Protein AF-0000000078818701 (afdb_homodimer)

InterPro domains:
  IPR006626 Parallel beta-helix repeat [SM00710] (97-125)
  IPR006626 Parallel beta-helix repeat [SM00710] (126-147)
  IPR006626 Parallel beta-helix repeat [SM00710] (148-169)
  IPR006626 Parallel beta-helix repeat [SM00710] (170-191)
  IPR006626 Parallel beta-helix repeat [SM00710] (192-213)
  IPR006626 Parallel beta-helix repeat [SM00710] (214-235)
  IPR006626 Parallel beta-helix repeat [SM00710] (236-257)
  IPR006633 Carbohydrate-binding/sugar hydrolysis domain [SM00722] (51-190)
  IPR006633 Carbohydrate-binding/sugar hydrolysis domain [SM00722] (192-320)
  IPR007742 Periplasmic copper-binding protein NosD-like, beta helix domain [PF05048] (99-296)
  IPR011050 Pectin lyase fold/virulence factor [SSF51126] (16-298)
  IPR012334 Pectin lyase fold [G3DSA:2.160.20.10] (28-345)
  IPR022441 Parallel beta-helix repeat-2 [TIGR03804] (120-159)
  IPR022441 Parallel beta-helix repeat-2 [TIGR03804] (142-184)
  IPR022441 Parallel beta-helix repeat-2 [TIGR03804] (186-229)
  IPR022441 Parallel beta-helix repeat-2 [TIGR03804] (230-269)
  IPR051550 SCF Complex Subunits and Alginate Epimerases [PTHR22990] (27-284)

Solvent-accessible surface area (backbone atoms only — not comparable to full-atom values): 32573 Å² total; per-residue (Å²): 136,84,79,78,80,76,78,76,74,77,76,73,77,74,74,72,72,76,70,66,46,81,44,38,24,15,60,83,61,85,32,84,26,51,39,69,50,60,43,56,74,70,50,56,74,60,16,33,37,39,34,41,65,33,70,40,82,42,60,32,69,38,74,50,30,30,34,42,34,46,50,74,65,85,93,51,77,59,61,64,31,35,37,32,22,74,50,71,37,30,46,20,32,37,34,62,28,40,50,24,34,44,34,43,38,38,32,29,40,18,46,72,79,60,92,52,65,11,26,26,37,33,37,47,61,26,37,49,30,37,40,28,49,27,38,23,47,52,14,41,27,17,37,38,32,36,49,21,34,48,29,39,41,33,42,29,36,19,32,54,24,44,33,16,38,34,34,32,51,22,34,46,30,39,40,35,44,27,38,20,36,44,15,41,26,12,33,37,33,34,50,19,34,48,30,39,39,31,47,27,35,19,35,36,10,44,27,11,36,33,32,33,49,21,32,44,29,38,40,33,46,26,42,26,27,28,9,49,25,15,34,36,32,35,54,21,34,45,28,38,40,36,44,27,40,27,35,41,8,46,28,23,30,37,31,39,65,16,34,57,28,40,38,27,52,26,39,33,45,33,76,36,47,50,44,50,68,38,55,58,36,31,37,62,99,83,41,10,28,33,46,73,83,64,80,61,53,47,90,83,67,78,46,38,24,74,45,60,43,76,52,22,80,88,68,62,38,47,18,69,28,21,37,47,76,75,68,75,74,66,70,73,72,76,69,77,69,76,71,74,80,65,81,72,76,73,85,120,135,84,79,78,80,77,77,78,76,76,74,74,76,76,73,73,71,78,70,66,46,81,44,37,24,15,59,84,60,85,32,82,26,53,40,68,50,61,43,54,73,70,52,55,74,60,16,34,38,39,32,42,68,34,70,40,82,40,58,33,70,36,74,51,30,30,35,41,34,45,52,76,75,80,92,59,82,57,59,65,32,36,39,32,22,75,49,71,37,31,46,20,32,36,32,61,27,41,50,25,34,42,35,44,39,37,31,31,41,19,47,72,79,60,95,53,65,11,25,28,36,34,37,46,61,26,37,49,29,38,42,29,48,28,37,25,48,52,15,40,27,18,35,38,33,37,50,21,33,49,29,40,40,33,43,28,37,19,30,55,24,43,32,16,37,35,33,32,52,22,33,47,30,37,40,35,44,28,37,20,37,44,15,42,27,14,32,37,34,34,52,20,33,47,30,39,39,32,46,26,35,18,35,36,11,44,28,11,35,32,32,32,50,22,31,44,30,36,41,34,45,26,43,25,28,27,9,50,26,15,35,36,32,35,53,22,33,44,28,37,40,35,45,27,40,28,35,42,8,45,28,22,30,38,31,39,63,16,33,58,28,40,35,27,52,26,40,35,44,34,76,35,47,49,43,54,68,37,54,59,37,31,36,60,98,82,41,10,27,34,46,74,82,64,81,61,53,47,89,82,66,79,46,38,25,74,43,59,42,78,52,22,79,89,68,62,37,47,17,68,26,22,38,47,74,76,68,76,73,66,70,76,72,77,72,76,70,78,70,76,77,65,77,71,77,72,81,119

pLDDT: mean 88.24, std 20.09, range [22.34, 98.94]

Radius of gyration: 31.82 Å; Cα contacts (8 Å, |Δi|>4): 2216; chains: 2; bounding box: 89×105×128 Å

Sequence (696 aa):
MNAFLIFLFILGSVTISTAAAVISVDSNGGGNYISIQEAVNNAQEGDTILVNPGIYKENVKVEKKVSILANSSSEAPGKRIYVLGTVLDEEVFYVNSSNVTIDGFFISGVSSGGDKYEVGIYLEGVENCSLSNNALIMNDVGISLTGAKENYLVNNLVSLGYQGIALENSEDNTLLGNLMLTNDMGILLYNSANNTLMNNTADSNTKGVSLEASDMNALTSNTISKNEYGIFTLKSKSNVLFNNSLYLNGVGAYFNDSSDNTVYMNDFVNYINAEDEGTNFWNTSSTGNYWDKYSGDDANGDRIGDTPYVINETTGSKDYMPLMNETSSYEVSENESEVDGNETFVTNMNAFLIFLFILGSVTISTAAAVISVDSNGGGNYISIQEAVNNAQEGDTILVNPGIYKENVKVEKKVSILANSSSEAPGKRIYVLGTVLDEEVFYVNSSNVTIDGFFISGVSSGGDKYEVGIYLEGVENCSLSNNALIMNDVGISLTGAKENYLVNNLVSLGYQGIALENSEDNTLLGNLMLTNDMGILLYNSANNTLMNNTADSNTKGVSLEASDMNALTSNTISKNEYGIFTLKSKSNVLFNNSLYLNGVGAYFNDSSDNTVYMNDFVNYINAEDEGTNFWNTSSTGNYWDKYSGDDANGDRIGDTPYVINETTGSKDYMPLMNETSSYEVSENESEVDGNETFVTN

Organism: Methanosarcina acetivorans (strain ATCC 35395 / DSM 2834 / JCM 12185 / C2A) (NCBI:txid188937)

Secondary structure (DSSP, 8-state):
--------------------PEEEE-TTS-SSBSSHHHHHHHPPTT-EEEEPSEEE---EEE-SS-EEEE---TT-TT--EEEEEEEET-EEEEE-SSS-EEES-EEEEE--SSSSPPEEEEEES-BS-EEES-EEES-SEEEEEES-BS-EEES-EEESSSEEEEEES-BS-EEES-EEES-SEEEEEES-BS-EEES-EEES-SEEEEEES-BS-EEES-EEES-SEEEEEES-BS-EEES-EEES-SEEEEEES-EEEEEES-EEESSEEEEESSEEE---SS---EETT-----TT-SSB-SSPEEEETTTTEEESSPBPP-----------------------/---------------------EEEE-TTS-SSBSSHHHHHHHPPTT-EEEEPSEEE--PEEE-SS-EEEE---SS-TT--EEEEEEEET-EEEEE-SSS-EEES-EEEEE--SSSSPPEEEEEES-BS-EEES-EEES-SEEEEEES-BS-EEES-EEESSSEEEEEES-BS-EEES-EEES-SEEEEEES-BS-EEES-EEES-SEEEEEES-BS-EEES-EEES-SEEEEEES-BS-EEES-EEES-SEEEEEES-EEEEEES-EEESSEEEEESSEEE---SS---EETT-----TT-SSB-SSPEEEETTTTEEESSPBPP-----------------------

Structure (mmCIF, N/CA/C/O backbone):
data_AF-0000000078818701-model_v1
#
loop_
_entity.id
_entity.type
_entity.pdbx_description
1 polymer 'Cell surface glycoprotein (S-layer protein)'
#
loop_
_atom_site.group_PDB
_atom_site.id
_atom_site.type_symbol
_atom_site.label_atom_id
_atom_site.label_alt_id
_atom_site.label_comp_id
_atom_site.label_asym_id
_atom_site.label_entity_id
_atom_site.label_seq_id
_atom_site.pdbx_PDB_ins_code
_atom_site.Cartn_x
_atom_site.Cartn_y
_atom_site.Cartn_z
_atom_site.occupancy
_atom_site.B_iso_or_equiv
_atom_site.auth_seq_id
_atom_site.auth_comp_id
_atom_site.auth_asym_id
_atom_site.auth_atom_id
_atom_site.pdbx_PDB_model_num
ATOM 1 N N . MET A 1 1 ? -40.75 39.188 71.312 1 36.44 1 MET A N 1
ATOM 2 C CA . MET A 1 1 ? -39.562 39.062 70.438 1 36.44 1 MET A CA 1
ATOM 3 C C . MET A 1 1 ? -39.531 37.719 69.75 1 36.44 1 MET A C 1
ATOM 5 O O . MET A 1 1 ? -39.156 36.719 70.312 1 36.44 1 MET A O 1
ATOM 9 N N . ASN A 1 2 ? -40.594 37.375 68.938 1 43.78 2 ASN A N 1
ATOM 10 C CA . ASN A 1 2 ? -40.812 36.156 68.188 1 43.78 2 ASN A CA 1
ATOM 11 C C . ASN A 1 2 ? -39.75 35.969 67.062 1 43.78 2 ASN A C 1
ATOM 13 O O . ASN A 1 2 ? -39.625 36.781 66.188 1 43.78 2 ASN A O 1
ATOM 17 N N . ALA A 1 3 ? -38.625 35.344 67.438 1 49.62 3 ALA A N 1
ATOM 18 C CA . ALA A 1 3 ? -37.531 34.938 66.562 1 49.62 3 ALA A CA 1
ATOM 19 C C . ALA A 1 3 ? -38.062 34.031 65.438 1 49.62 3 ALA A C 1
ATOM 21 O O . ALA A 1 3 ? -38.625 33 65.688 1 49.62 3 ALA A O 1
ATOM 22 N N . PHE A 1 4 ? -38.469 34.656 64.25 1 51.62 4 PHE A N 1
ATOM 23 C CA . PHE A 1 4 ? -38.75 33.938 63.031 1 51.62 4 PHE A CA 1
ATOM 24 C C . PHE A 1 4 ? -37.562 33.125 62.594 1 51.62 4 PHE A C 1
ATOM 26 O O . PHE A 1 4 ? -36.5 33.656 62.312 1 51.62 4 PHE A O 1
ATOM 33 N N . LEU A 1 5 ? -37.438 31.812 62.969 1 50.81 5 LEU A N 1
ATOM 34 C CA . LEU A 1 5 ? -36.469 30.859 62.469 1 50.81 5 LEU A CA 1
ATOM 35 C C . LEU A 1 5 ? -36.625 30.688 60.938 1 50.81 5 LEU A C 1
ATOM 37 O O . LEU A 1 5 ? -37.688 30.25 60.469 1 50.81 5 LEU A O 1
ATOM 41 N N . ILE A 1 6 ? -35.969 31.547 60.156 1 51.16 6 ILE A N 1
ATOM 42 C CA . ILE A 1 6 ? -35.906 31.328 58.719 1 51.16 6 ILE A CA 1
ATOM 43 C C . ILE A 1 6 ? -35.25 29.984 58.406 1 51.16 6 ILE A C 1
ATOM 45 O O . ILE A 1 6 ? -34.094 29.766 58.781 1 51.16 6 ILE A O 1
ATOM 49 N N . PHE A 1 7 ? -36 28.938 58.219 1 52.84 7 PHE A N 1
ATOM 50 C CA . PHE A 1 7 ? -35.5 27.672 57.688 1 52.84 7 PHE A CA 1
ATOM 51 C C . PHE A 1 7 ? -34.938 27.859 56.281 1 52.84 7 PHE A C 1
ATOM 53 O O . PHE A 1 7 ? -35.656 28.188 55.344 1 52.84 7 PHE A O 1
ATOM 60 N N . LEU A 1 8 ? -33.688 28.203 56.219 1 52.22 8 LEU A N 1
ATOM 61 C CA . LEU A 1 8 ? -33 28.141 54.938 1 52.22 8 LEU A CA 1
ATOM 62 C C . LEU A 1 8 ? -33.031 26.734 54.375 1 52.22 8 LEU A C 1
ATOM 64 O O . LEU A 1 8 ? -32.438 25.812 54.938 1 52.22 8 LEU A O 1
ATOM 68 N N . PHE A 1 9 ? -34.062 26.344 53.562 1 52.66 9 PHE A N 1
ATOM 69 C CA . PHE A 1 9 ? -34.031 25.125 52.75 1 52.66 9 PHE A CA 1
ATOM 70 C C . PHE A 1 9 ? -32.844 25.109 51.812 1 52.66 9 PHE A C 1
ATOM 72 O O . PHE A 1 9 ? -32.75 25.906 50.875 1 52.66 9 PHE A O 1
ATOM 79 N N . ILE A 1 10 ? -31.734 24.641 52.312 1 53.34 10 ILE A N 1
ATOM 80 C CA . ILE A 1 10 ? -30.656 24.312 51.375 1 53.34 10 ILE A CA 1
ATOM 81 C C . ILE A 1 10 ? -31.141 23.328 50.344 1 53.34 10 ILE A C 1
ATOM 83 O O . ILE A 1 10 ? -31.438 22.172 50.656 1 53.34 10 ILE A O 1
ATOM 87 N N . LEU A 1 11 ? -31.797 23.781 49.281 1 53.75 11 LEU A N 1
ATOM 88 C CA . LEU A 1 11 ? -31.984 22.922 48.125 1 53.75 11 LEU A CA 1
ATOM 89 C C . LEU A 1 11 ? -30.641 22.359 47.656 1 53.75 11 LEU A C 1
ATOM 91 O O . LEU A 1 11 ? -29.828 23.078 47.094 1 53.75 11 LEU A O 1
ATOM 95 N N . GLY A 1 12 ? -30.141 21.312 48.281 1 53 12 GLY A N 1
ATOM 96 C CA . GLY A 1 12 ? -29.031 20.578 47.688 1 53 12 GLY A CA 1
ATOM 97 C C . GLY A 1 12 ? -29.25 20.25 46.219 1 53 12 GLY A C 1
ATOM 98 O O . GLY A 1 12 ? -30.203 19.547 45.875 1 53 12 GLY A O 1
ATOM 99 N N . SER A 1 13 ? -28.828 21.109 45.312 1 55.59 13 SER A N 1
ATOM 100 C CA . SER A 1 13 ? -28.75 20.719 43.906 1 55.59 13 SER A CA 1
ATOM 101 C C . SER A 1 13 ? -28.109 19.344 43.75 1 55.59 13 SER A C 1
ATOM 103 O O . SER A 1 13 ? -26.938 19.156 44.062 1 55.59 13 SER A O 1
ATOM 105 N N . VAL A 1 14 ? -28.875 18.266 43.844 1 55.06 14 VAL A N 1
ATOM 106 C CA . VAL A 1 14 ? -28.359 16.969 43.438 1 55.06 14 VAL A CA 1
ATOM 107 C C . VAL A 1 14 ? -27.781 17.078 42.031 1 55.06 14 VAL A C 1
ATOM 109 O O . VAL A 1 14 ? -28.531 17.25 41.062 1 55.06 14 VAL A O 1
ATOM 112 N N . THR A 1 15 ? -26.609 17.469 41.906 1 56.34 15 THR A N 1
ATOM 113 C CA . THR A 1 15 ? -25.922 17.203 40.625 1 56.34 15 THR A CA 1
ATOM 114 C C . THR A 1 15 ? -26.094 15.742 40.219 1 56.34 15 THR A C 1
ATOM 116 O O . THR A 1 15 ? -25.594 14.844 40.906 1 56.34 15 THR A O 1
ATOM 119 N N . ILE A 1 16 ? -27.188 15.336 39.719 1 53.47 16 ILE A N 1
ATOM 120 C CA . ILE A 1 16 ? -27.234 14.016 39.094 1 53.47 16 ILE A CA 1
ATOM 121 C C . ILE A 1 16 ? -26 13.812 38.219 1 53.47 16 ILE A C 1
ATOM 123 O O . ILE A 1 16 ? -25.812 14.516 37.219 1 53.47 16 ILE A O 1
ATOM 127 N N . SER A 1 17 ? -24.953 13.477 38.75 1 54.09 17 SER A N 1
ATOM 128 C CA . SER A 1 17 ? -23.875 12.953 37.906 1 54.09 17 SER A CA 1
ATOM 129 C C . SER A 1 17 ? -24.391 11.914 36.906 1 54.09 17 SER A C 1
ATOM 131 O O . SER A 1 17 ? -24.75 10.805 37.312 1 54.09 17 SER A O 1
ATOM 133 N N . THR A 1 18 ? -25.172 12.375 35.938 1 60.12 18 THR A N 1
ATOM 134 C CA . THR A 1 18 ? -25.625 11.406 34.938 1 60.12 18 THR A CA 1
ATOM 135 C C . THR A 1 18 ? -24.453 10.523 34.5 1 60.12 18 THR A C 1
ATOM 137 O O . THR A 1 18 ? -23.391 11.023 34.125 1 60.12 18 THR A O 1
ATOM 140 N N . ALA A 1 19 ? -24.25 9.352 35.125 1 73.19 19 ALA A N 1
ATOM 141 C CA . ALA A 1 19 ? -23.234 8.328 34.875 1 73.19 19 ALA A CA 1
ATOM 142 C C . ALA A 1 19 ? -23.094 8.078 33.375 1 73.19 19 ALA A C 1
ATOM 144 O O . ALA A 1 19 ? -24.094 8.031 32.625 1 73.19 19 ALA A O 1
ATOM 145 N N . ALA A 1 20 ? -21.922 8.188 32.812 1 85.94 20 ALA A N 1
ATOM 146 C CA . ALA A 1 20 ? -21.594 7.848 31.438 1 85.94 20 ALA A CA 1
ATOM 147 C C . ALA A 1 20 ? -22.203 6.508 31.047 1 85.94 20 ALA A C 1
ATOM 149 O O . ALA A 1 20 ? -22.078 5.523 31.781 1 85.94 20 ALA A O 1
ATOM 150 N N . ALA A 1 21 ? -23.094 6.57 30 1 93.62 21 ALA A N 1
ATOM 151 C CA . ALA A 1 21 ? -23.781 5.359 29.562 1 93.62 21 ALA A CA 1
ATOM 152 C C . ALA A 1 21 ? -23.078 4.734 28.359 1 93.62 21 ALA A C 1
ATOM 154 O O . ALA A 1 21 ? -22.25 5.383 27.703 1 93.62 21 ALA A O 1
ATOM 155 N N . VAL A 1 22 ? -23.297 3.412 28.266 1 96.81 22 VAL A N 1
ATOM 156 C CA . VAL A 1 22 ? -22.859 2.705 27.062 1 96.81 22 VAL A CA 1
ATOM 157 C C . VAL A 1 22 ? -24.047 2.527 26.125 1 96.81 22 VAL A C 1
ATOM 159 O O . VAL A 1 22 ? -25.078 1.944 26.5 1 96.81 22 VAL A O 1
ATOM 162 N N . ILE A 1 23 ? -23.969 3.094 24.953 1 97.62 23 ILE A N 1
ATOM 163 C CA . ILE A 1 23 ? -24.969 3.012 23.906 1 97.62 23 ILE A CA 1
ATOM 164 C C . ILE A 1 23 ? -24.516 2.043 22.812 1 97.62 23 ILE A C 1
ATOM 166 O O . ILE A 1 23 ? -23.453 2.24 22.203 1 97.62 23 ILE A O 1
ATOM 170 N N . SER A 1 24 ? -25.266 1.015 22.531 1 96.75 24 SER A N 1
ATOM 171 C CA . SER A 1 24 ? -24.875 0.002 21.562 1 96.75 24 SER A CA 1
ATOM 172 C C . SER A 1 24 ? -25.438 0.315 20.172 1 96.75 24 SER A C 1
ATOM 174 O O . SER A 1 24 ? -26.594 0.757 20.047 1 96.75 24 SER A O 1
ATOM 176 N N . VAL A 1 25 ? -24.578 0.124 19.203 1 97.25 25 VAL A N 1
ATOM 177 C CA . VAL A 1 25 ? -24.984 0.28 17.812 1 97.25 25 VAL A CA 1
ATOM 178 C C . VAL A 1 25 ? -24.828 -1.049 17.078 1 97.25 25 VAL A C 1
ATOM 180 O O . VAL A 1 25 ? -23.797 -1.712 17.188 1 97.25 25 VAL A O 1
ATOM 183 N N . ASP A 1 26 ? -25.875 -1.415 16.359 1 94.19 26 ASP A N 1
ATOM 184 C CA . ASP A 1 26 ? -25.859 -2.635 15.555 1 94.19 26 ASP A CA 1
ATOM 185 C C . ASP A 1 26 ? -26.625 -2.441 14.25 1 94.19 26 ASP A C 1
ATOM 187 O O . ASP A 1 26 ? -27.844 -2.217 14.266 1 94.19 26 ASP A O 1
ATOM 191 N N . SER A 1 27 ? -25.922 -2.588 13.203 1 89.62 27 SER A N 1
ATOM 192 C CA . SER A 1 27 ? -26.531 -2.307 11.906 1 89.62 27 SER A CA 1
ATOM 193 C C . SER A 1 27 ? -27.656 -3.283 11.602 1 89.62 27 SER A C 1
ATOM 195 O O . SER A 1 27 ? -28.516 -3.008 10.75 1 89.62 27 SER A O 1
ATOM 197 N N . ASN A 1 28 ? -27.734 -4.305 12.336 1 86 28 ASN A N 1
ATOM 198 C CA . ASN A 1 28 ? -28.766 -5.316 12.109 1 86 28 ASN A CA 1
ATOM 199 C C . ASN A 1 28 ? -29.891 -5.207 13.141 1 86 28 ASN A C 1
ATOM 201 O O . ASN A 1 28 ? -30.781 -6.055 13.18 1 86 28 ASN A O 1
ATOM 205 N N . GLY A 1 29 ? -30.016 -4.246 13.969 1 88.94 29 GLY A N 1
ATOM 206 C CA . GLY A 1 29 ? -31.109 -3.947 14.867 1 88.94 29 GLY A CA 1
ATOM 207 C C . GLY A 1 29 ? -30.906 -4.492 16.266 1 88.94 29 GLY A C 1
ATOM 208 O O . GLY A 1 29 ? -31.734 -4.281 17.156 1 88.94 29 GLY A O 1
ATOM 209 N N . GLY A 1 30 ? -29.781 -5.145 16.594 1 90.56 30 GLY A N 1
ATOM 210 C CA . GLY A 1 30 ? -29.547 -5.77 17.875 1 90.56 30 GLY A CA 1
ATOM 211 C C . GLY A 1 30 ? -29.047 -4.801 18.922 1 90.56 30 GLY A C 1
ATOM 212 O O . GLY A 1 30 ? -28.891 -5.168 20.094 1 90.56 30 GLY A O 1
ATOM 213 N N . GLY A 1 31 ? -28.906 -3.572 18.609 1 94.69 31 GLY A N 1
ATOM 214 C CA . GLY A 1 31 ? -28.438 -2.553 19.531 1 94.69 31 GLY A CA 1
ATOM 215 C C . GLY A 1 31 ? -29.469 -1.476 19.812 1 94.69 31 GLY A C 1
ATOM 216 O O . GLY A 1 31 ? -30.625 -1.618 19.438 1 94.69 31 GLY A O 1
ATOM 217 N N . ASN A 1 32 ? -29.078 -0.481 20.625 1 97.25 32 ASN A N 1
ATOM 218 C CA . ASN A 1 32 ? -29.938 0.668 20.875 1 97.25 32 ASN A CA 1
ATOM 219 C C . ASN A 1 32 ? -30.281 1.41 19.594 1 97.25 32 ASN A C 1
ATOM 221 O O . ASN A 1 32 ? -31.406 1.908 19.438 1 97.25 32 ASN A O 1
ATOM 225 N N . TYR A 1 33 ? -29.281 1.481 18.688 1 97.88 33 TYR A N 1
ATOM 226 C CA . TYR A 1 33 ? -29.453 2.139 17.406 1 97.88 33 TYR A CA 1
ATOM 227 C C . TYR A 1 33 ? -28.859 1.299 16.281 1 97.88 33 TYR A C 1
ATOM 229 O O . TYR A 1 33 ? -28.047 0.406 16.531 1 97.88 33 TYR A O 1
ATOM 237 N N . ILE A 1 34 ? -29.234 1.71 15.078 1 96.06 34 ILE A N 1
ATOM 238 C CA . ILE A 1 34 ? -28.75 0.935 13.938 1 96.06 34 ILE A CA 1
ATOM 239 C C . ILE A 1 34 ? -27.641 1.705 13.227 1 96.06 34 ILE A C 1
ATOM 241 O O . ILE A 1 34 ? -26.922 1.144 12.398 1 96.06 34 ILE A O 1
ATOM 245 N N . SER A 1 35 ? -27.562 3.012 13.562 1 97.31 35 SER A N 1
ATOM 246 C CA . SER A 1 35 ? -26.516 3.834 12.969 1 97.31 35 SER A CA 1
ATOM 247 C C . SER A 1 35 ? -25.703 4.566 14.031 1 97.31 35 SER A C 1
ATOM 249 O O . SER A 1 35 ? -26.203 4.836 15.125 1 97.31 35 SER A O 1
ATOM 251 N N . ILE A 1 36 ? -24.453 4.809 13.641 1 98.44 36 ILE A N 1
ATOM 252 C CA . ILE A 1 36 ? -23.562 5.5 14.562 1 98.44 36 ILE A CA 1
ATOM 253 C C . ILE A 1 36 ? -24.047 6.934 14.773 1 98.44 36 ILE A C 1
ATOM 255 O O . ILE A 1 36 ? -24.062 7.434 15.898 1 98.44 36 ILE A O 1
ATOM 259 N N . GLN A 1 37 ? -24.547 7.551 13.719 1 98.5 37 GLN A N 1
ATOM 260 C CA . GLN A 1 37 ? -25 8.93 13.828 1 98.5 37 GLN A CA 1
ATOM 261 C C . GLN A 1 37 ? -26.188 9.039 14.805 1 98.5 37 GLN A C 1
ATOM 263 O O . GLN A 1 37 ? -26.25 9.977 15.602 1 98.5 37 GLN A O 1
ATOM 268 N N . GLU A 1 38 ? -27.125 8.141 14.703 1 98.31 38 GLU A N 1
ATOM 269 C CA . GLU A 1 38 ? -28.266 8.172 15.609 1 98.31 38 GLU A CA 1
ATOM 270 C C . GLU A 1 38 ? -27.828 8.023 17.062 1 98.31 38 GLU A C 1
ATOM 272 O O . GLU A 1 38 ? -28.375 8.672 17.953 1 98.31 38 GLU A O 1
ATOM 277 N N . ALA A 1 39 ? -26.844 7.156 17.234 1 98.5 39 ALA A N 1
ATOM 278 C CA . ALA A 1 39 ? -26.312 6.996 18.578 1 98.5 39 ALA A CA 1
ATOM 279 C C . ALA A 1 39 ? -25.672 8.289 19.078 1 98.5 39 ALA A C 1
ATOM 281 O O . ALA A 1 39 ? -25.906 8.711 20.219 1 98.5 39 ALA A O 1
ATOM 282 N N . VAL A 1 40 ? -24.891 8.906 18.25 1 98.56 40 VAL A N 1
ATOM 283 C CA . VAL A 1 40 ? -24.25 10.164 18.609 1 98.56 40 VAL A CA 1
ATOM 284 C C . VAL A 1 40 ? -25.312 11.211 18.938 1 98.56 40 VAL A C 1
ATOM 286 O O . VAL A 1 40 ? -25.219 11.906 19.953 1 98.56 40 VAL A O 1
ATOM 289 N N . ASN A 1 41 ? -26.375 11.32 18.094 1 98.38 41 ASN A N 1
ATOM 290 C CA . ASN A 1 41 ? -27.438 12.289 18.297 1 98.38 41 ASN A CA 1
ATOM 291 C C . ASN A 1 41 ? -28.094 12.133 19.656 1 98.38 41 ASN A C 1
ATOM 293 O O . ASN A 1 41 ? -28.5 13.117 20.281 1 98.38 41 ASN A O 1
ATOM 297 N N . ASN A 1 42 ? -28.125 10.961 20.094 1 97.94 42 ASN A N 1
ATOM 298 C CA . ASN A 1 42 ? -28.891 10.688 21.297 1 97.94 42 ASN A CA 1
ATOM 299 C C . ASN A 1 42 ? -27.984 10.492 22.516 1 97.94 42 ASN A C 1
ATOM 301 O O . ASN A 1 42 ? -28.469 10.258 23.625 1 97.94 42 ASN A O 1
ATOM 305 N N . ALA A 1 43 ? -26.719 10.578 22.297 1 97.88 43 ALA A N 1
ATOM 306 C CA . ALA A 1 43 ? -25.766 10.406 23.391 1 97.88 43 ALA A CA 1
ATOM 307 C C . ALA A 1 43 ? -25.688 11.672 24.234 1 97.88 43 ALA A C 1
ATOM 309 O O . ALA A 1 43 ? -25.969 12.773 23.75 1 97.88 43 ALA A O 1
ATOM 310 N N . GLN A 1 44 ? -25.328 11.516 25.453 1 97.12 44 GLN A N 1
ATOM 311 C CA . GLN A 1 44 ? -24.891 12.602 26.328 1 97.12 44 GLN A CA 1
ATOM 312 C C . GLN A 1 44 ? -23.359 12.695 26.344 1 97.12 44 GLN A C 1
ATOM 314 O O . GLN A 1 44 ? -22.672 11.734 26 1 97.12 44 GLN A O 1
ATOM 319 N N . GLU A 1 45 ? -22.906 13.859 26.75 1 96.94 45 GLU A N 1
ATOM 320 C CA . GLU A 1 45 ? -21.453 14.008 26.875 1 96.94 45 GLU A CA 1
ATOM 321 C C . GLU A 1 45 ? -20.875 12.984 27.844 1 96.94 45 GLU A C 1
ATOM 323 O O . GLU A 1 45 ? -21.422 12.773 28.922 1 96.94 45 GLU A O 1
ATOM 328 N N . GLY A 1 46 ? -19.828 12.398 27.391 1 97 46 GLY A N 1
ATOM 329 C CA . GLY A 1 46 ? -19.172 11.414 28.234 1 97 46 GLY A CA 1
ATOM 330 C C . GLY A 1 46 ? -19.578 9.992 27.922 1 97 46 GLY A C 1
ATOM 331 O O . GLY A 1 46 ? -18.922 9.039 28.359 1 97 46 GLY A O 1
ATOM 332 N N . ASP A 1 47 ? -20.672 9.773 27.156 1 98 47 ASP A N 1
ATOM 333 C CA . ASP A 1 47 ? -21.172 8.445 26.859 1 98 47 ASP A CA 1
ATOM 334 C C . ASP A 1 47 ? -20.203 7.688 25.953 1 98 47 ASP A C 1
ATOM 336 O O . ASP A 1 47 ? -19.344 8.297 25.297 1 98 47 ASP A O 1
ATOM 340 N N . THR A 1 48 ? -20.312 6.375 26.062 1 98.31 48 THR A N 1
ATOM 341 C CA . THR A 1 48 ? -19.609 5.48 25.156 1 98.31 48 THR A CA 1
ATOM 342 C C . THR A 1 48 ? -20.578 4.887 24.125 1 98.31 48 THR A C 1
ATOM 344 O O . THR A 1 48 ? -21.641 4.379 24.5 1 98.31 48 THR A O 1
ATOM 347 N N . ILE A 1 49 ? -20.25 5.055 22.938 1 98.31 49 ILE A N 1
ATOM 348 C CA . ILE A 1 49 ? -20.953 4.41 21.828 1 98.31 49 ILE A CA 1
ATOM 349 C C . ILE A 1 49 ? -20.203 3.166 21.391 1 98.31 49 ILE A C 1
ATOM 351 O O . ILE A 1 49 ? -19.125 3.268 20.797 1 98.31 49 ILE A O 1
ATOM 355 N N . LEU A 1 50 ? -20.719 2.031 21.703 1 97.06 50 LEU A N 1
ATOM 356 C CA . LEU A 1 50 ? -20.109 0.748 21.375 1 97.06 50 LEU A CA 1
ATOM 357 C C . LEU A 1 50 ? -20.719 0.171 20.094 1 97.06 50 LEU A C 1
ATOM 359 O O . LEU A 1 50 ? -21.891 -0.2 20.078 1 97.06 50 LEU A O 1
ATOM 363 N N . VAL A 1 51 ? -19.906 0.056 19.047 1 96.19 51 VAL A N 1
ATOM 364 C CA . VAL A 1 51 ? -20.406 -0.31 17.734 1 96.19 51 VAL A CA 1
ATOM 365 C C . VAL A 1 51 ? -20.094 -1.782 17.453 1 96.19 51 VAL A C 1
ATOM 367 O O . VAL A 1 51 ? -18.938 -2.195 17.453 1 96.19 51 VAL A O 1
ATOM 370 N N . ASN A 1 52 ? -21.078 -2.549 17.172 1 91.31 52 ASN A N 1
ATOM 371 C CA . ASN A 1 52 ? -20.938 -3.977 16.906 1 91.31 52 ASN A CA 1
ATOM 372 C C . ASN A 1 52 ? -20.531 -4.238 15.469 1 91.31 52 ASN A C 1
ATOM 374 O O . ASN A 1 52 ? -20.656 -3.365 14.609 1 91.31 52 ASN A O 1
ATOM 378 N N . PRO A 1 53 ? -19.984 -5.469 15.227 1 86.44 53 PRO A N 1
ATOM 379 C CA . PRO A 1 53 ? -19.531 -5.793 13.875 1 86.44 53 PRO A CA 1
ATOM 380 C C . PRO A 1 53 ? -20.625 -5.582 12.82 1 86.44 53 PRO A C 1
ATOM 382 O O . PRO A 1 53 ? -21.781 -5.883 13.07 1 86.44 53 PRO A O 1
ATOM 385 N N . GLY A 1 54 ? -20.266 -4.906 11.805 1 84.06 54 GLY A N 1
ATOM 386 C CA . GLY A 1 54 ? -21.188 -4.605 10.711 1 84.06 54 GLY A CA 1
ATOM 387 C C . GLY A 1 54 ? -20.625 -3.6 9.727 1 84.06 54 GLY A C 1
ATOM 388 O O . GLY A 1 54 ? -19.438 -3.273 9.766 1 84.06 54 GLY A O 1
ATOM 389 N N . ILE A 1 55 ? -21.453 -3.383 8.797 1 87.12 55 ILE A N 1
ATOM 390 C CA . ILE A 1 55 ? -21.141 -2.367 7.797 1 87.12 55 ILE A CA 1
ATOM 391 C C . ILE A 1 55 ? -22.062 -1.157 7.984 1 87.12 55 ILE A C 1
ATOM 393 O O . ILE A 1 55 ? -23.281 -1.274 7.891 1 87.12 55 ILE A O 1
ATOM 397 N N . TYR A 1 56 ? -21.453 -0.108 8.25 1 91.62 56 TYR A N 1
ATOM 398 C CA . TYR A 1 56 ? -22.172 1.138 8.477 1 91.62 56 TYR A CA 1
ATOM 399 C C . TYR A 1 56 ? -21.922 2.129 7.348 1 91.62 56 TYR A C 1
ATOM 401 O O . TYR A 1 56 ? -20.844 2.703 7.246 1 91.62 56 TYR A O 1
ATOM 409 N N . LYS A 1 57 ? -22.984 2.307 6.508 1 89.5 57 LYS A N 1
ATOM 410 C CA . LYS A 1 57 ? -22.906 3.266 5.41 1 89.5 57 LYS A CA 1
ATOM 411 C C . LYS A 1 57 ? -23.328 4.66 5.867 1 89.5 57 LYS A C 1
ATOM 413 O O . LYS A 1 57 ? -24.484 5.047 5.688 1 89.5 57 LYS A O 1
ATOM 418 N N . GLU A 1 58 ? -22.281 5.395 6.391 1 94.12 58 GLU A N 1
ATOM 419 C CA . GLU A 1 58 ? -22.656 6.688 6.945 1 94.12 58 GLU A CA 1
ATOM 420 C C . GLU A 1 58 ? -21.469 7.645 6.977 1 94.12 58 GLU A C 1
ATOM 422 O O . GLU A 1 58 ? -20.328 7.211 6.914 1 94.12 58 GLU A O 1
ATOM 427 N N . ASN A 1 59 ? -21.828 8.914 6.871 1 96.88 59 ASN A N 1
ATOM 428 C CA . ASN A 1 59 ? -20.938 10.008 7.27 1 96.88 59 ASN A CA 1
ATOM 429 C C . ASN A 1 59 ? -21.328 10.562 8.633 1 96.88 59 ASN A C 1
ATOM 431 O O . ASN A 1 59 ? -22.406 11.125 8.797 1 96.88 59 ASN A O 1
ATOM 435 N N . VAL A 1 60 ? -20.406 10.445 9.539 1 98.69 60 VAL A N 1
ATOM 436 C CA . VAL A 1 60 ? -20.766 10.672 10.93 1 98.69 60 VAL A CA 1
ATOM 437 C C . VAL A 1 60 ? -20.25 12.047 11.375 1 98.69 60 VAL A C 1
ATOM 439 O O . VAL A 1 60 ? -19.062 12.336 11.25 1 98.69 60 VAL A O 1
ATOM 442 N N . LYS A 1 61 ? -21.109 12.836 11.852 1 98.62 61 LYS A N 1
ATOM 443 C CA . LYS A 1 61 ? -20.75 14.102 12.492 1 98.62 61 LYS A CA 1
ATOM 444 C C . LYS A 1 61 ? -20.703 13.953 14.008 1 98.62 61 LYS A C 1
ATOM 446 O O . LYS A 1 61 ? -21.719 13.633 14.633 1 98.62 61 LYS A O 1
ATOM 451 N N . VAL A 1 62 ? -19.531 14.195 14.562 1 98.81 62 VAL A N 1
ATOM 452 C CA . VAL A 1 62 ? -19.344 14.031 16 1 98.81 62 VAL A CA 1
ATOM 453 C C . VAL A 1 62 ? -19.234 15.406 16.672 1 98.81 62 VAL A C 1
ATOM 455 O O . VAL A 1 62 ? -18.156 15.977 16.734 1 98.81 62 VAL A O 1
ATOM 458 N N . GLU A 1 63 ? -20.281 15.797 17.25 1 97.88 63 GLU A N 1
ATOM 459 C CA . GLU A 1 63 ? -20.359 17.156 17.797 1 97.88 63 GLU A CA 1
ATOM 460 C C . GLU A 1 63 ? -20.484 17.125 19.312 1 97.88 63 GLU A C 1
ATOM 462 O O . GLU A 1 63 ? -20.828 18.141 19.938 1 97.88 63 GLU A O 1
ATOM 467 N N . LYS A 1 64 ? -20.328 15.953 19.844 1 97.12 64 LYS A N 1
ATOM 468 C CA . LYS A 1 64 ? -20.359 15.758 21.281 1 97.12 64 LYS A CA 1
ATOM 469 C C . LYS A 1 64 ? -19.141 14.992 21.781 1 97.12 64 LYS A C 1
ATOM 471 O O . LYS A 1 64 ? -18.547 14.211 21.031 1 97.12 64 LYS A O 1
ATOM 476 N N . LYS A 1 65 ? -18.797 15.305 23.109 1 98.19 65 LYS A N 1
ATOM 477 C CA . LYS A 1 65 ? -17.734 14.547 23.766 1 98.19 65 LYS A CA 1
ATOM 478 C C . LYS A 1 65 ? -18.141 13.102 24 1 98.19 65 LYS A C 1
ATOM 480 O O . LYS A 1 65 ? -18.766 12.781 25.016 1 98.19 65 LYS A O 1
ATOM 485 N N . VAL A 1 66 ? -17.797 12.25 23.047 1 98.62 66 VAL A N 1
ATOM 486 C CA . VAL A 1 66 ? -18.188 10.844 23.172 1 98.62 66 VAL A CA 1
ATOM 487 C C . VAL A 1 66 ? -17.016 9.953 22.781 1 98.62 66 VAL A C 1
ATOM 489 O O . VAL A 1 66 ? -16.031 10.414 22.188 1 98.62 66 VAL A O 1
ATOM 492 N N . SER A 1 67 ? -17.062 8.742 23.25 1 98.69 67 SER A N 1
ATOM 493 C CA . SER A 1 67 ? -16.156 7.691 22.797 1 98.69 67 SER A CA 1
ATOM 494 C C . SER A 1 67 ? -16.875 6.727 21.844 1 98.69 67 SER A C 1
ATOM 496 O O . SER A 1 67 ? -17.875 6.113 22.203 1 98.69 67 SER A O 1
ATOM 498 N N . ILE A 1 68 ? -16.375 6.668 20.688 1 98.56 68 ILE A N 1
ATOM 499 C CA . ILE A 1 68 ? -16.906 5.73 19.688 1 98.56 68 ILE A CA 1
ATOM 500 C C . ILE A 1 68 ? -15.938 4.559 19.531 1 98.56 68 ILE A C 1
ATOM 502 O O . ILE A 1 68 ? -14.852 4.711 18.969 1 98.56 68 ILE A O 1
ATOM 506 N N . LEU A 1 69 ? -16.359 3.4 20 1 97.38 69 LEU A N 1
ATOM 507 C CA . LEU A 1 69 ? -15.461 2.252 20.094 1 97.38 69 LEU A CA 1
ATOM 508 C C . LEU A 1 69 ? -16 1.074 19.297 1 97.38 69 LEU A C 1
ATOM 510 O O . LEU A 1 69 ? -17.203 0.771 19.359 1 97.38 69 LEU A O 1
ATOM 514 N N . ALA A 1 70 ? -15.148 0.512 18.469 1 95.19 70 ALA A N 1
ATOM 515 C CA . ALA A 1 70 ? -15.492 -0.76 17.828 1 95.19 70 ALA A CA 1
ATOM 516 C C . ALA A 1 70 ? -15.539 -1.888 18.859 1 95.19 70 ALA A C 1
ATOM 518 O O . ALA A 1 70 ? -14.617 -2.037 19.672 1 95.19 70 ALA A O 1
ATOM 519 N N . ASN A 1 71 ? -16.547 -2.523 18.844 1 90.12 71 ASN A N 1
ATOM 520 C CA . ASN A 1 71 ? -16.672 -3.686 19.719 1 90.12 71 ASN A CA 1
ATOM 521 C C . ASN A 1 71 ? -15.938 -4.898 19.141 1 90.12 71 ASN A C 1
ATOM 523 O O . ASN A 1 71 ? -16.547 -5.723 18.469 1 90.12 71 ASN A O 1
ATOM 527 N N . SER A 1 72 ? -14.602 -4.836 19.125 1 71.56 72 SER A N 1
ATOM 528 C CA . SER A 1 72 ? -13.781 -5.891 18.531 1 71.56 72 SER A CA 1
ATOM 529 C C . SER A 1 72 ? -13.852 -7.172 19.359 1 71.56 72 SER A C 1
ATOM 531 O O . SER A 1 72 ? -13.133 -8.133 19.078 1 71.56 72 SER A O 1
ATOM 533 N N . SER A 1 73 ? -14.617 -7.09 20.594 1 53.31 73 SER A N 1
ATOM 534 C CA . SER A 1 73 ? -14.641 -8.227 21.5 1 53.31 73 SER A CA 1
ATOM 535 C C . SER A 1 73 ? -14.734 -9.547 20.734 1 53.31 73 SER A C 1
ATOM 537 O O . SER A 1 73 ? -14.984 -9.555 19.531 1 53.31 73 SER A O 1
ATOM 539 N N . SER A 1 74 ? -15.445 -10.688 21.562 1 44.94 74 SER A N 1
ATOM 540 C CA . SER A 1 74 ? -15.328 -12.133 21.719 1 44.94 74 SER A CA 1
ATOM 541 C C . SER A 1 74 ? -15.656 -12.852 20.406 1 44.94 74 SER A C 1
ATOM 543 O O . SER A 1 74 ? -14.969 -13.805 20.047 1 44.94 74 SER A O 1
ATOM 545 N N . GLU A 1 75 ? -17.016 -12.938 19.953 1 41.19 75 GLU A N 1
ATOM 546 C CA . GLU A 1 75 ? -17.594 -14.109 19.297 1 41.19 75 GLU A CA 1
ATOM 547 C C . GLU A 1 75 ? -17.281 -14.094 17.797 1 41.19 75 GLU A C 1
ATOM 549 O O . GLU A 1 75 ? -17.516 -15.086 17.109 1 41.19 75 GLU A O 1
ATOM 554 N N . ALA A 1 76 ? -16.656 -12.969 17.281 1 43.78 76 ALA A N 1
ATOM 555 C CA . ALA A 1 76 ? -16.422 -13.148 15.852 1 43.78 76 ALA A CA 1
ATOM 556 C C . ALA A 1 76 ? -15.055 -12.594 15.445 1 43.78 76 ALA A C 1
ATOM 558 O O . ALA A 1 76 ? -14.961 -11.492 14.906 1 43.78 76 ALA A O 1
ATOM 559 N N . PRO A 1 77 ? -13.891 -13.164 15.992 1 44.53 77 PRO A N 1
ATOM 560 C CA . PRO A 1 77 ? -12.523 -12.82 15.602 1 44.53 77 PRO A CA 1
ATOM 561 C C . PRO A 1 77 ? -12.383 -12.602 14.094 1 44.53 77 PRO A C 1
ATOM 563 O O . PRO A 1 77 ? -12.977 -13.328 13.297 1 44.53 77 PRO A O 1
ATOM 566 N N . GLY A 1 78 ? -11.867 -11.461 13.719 1 51.88 78 GLY A N 1
ATOM 567 C CA . GLY A 1 78 ? -11.578 -11.258 12.312 1 51.88 78 GLY A CA 1
ATOM 568 C C . GLY A 1 78 ? -12.617 -10.406 11.609 1 51.88 78 GLY A C 1
ATOM 569 O O . GLY A 1 78 ? -12.422 -10.016 10.453 1 51.88 78 GLY A O 1
ATOM 570 N N . LYS A 1 79 ? -13.781 -10.18 12.383 1 64.31 79 LYS A N 1
ATOM 571 C CA . LYS A 1 79 ? -14.773 -9.406 11.641 1 64.31 79 LYS A CA 1
ATOM 572 C C . LYS A 1 79 ? -14.492 -7.906 11.742 1 64.31 79 LYS A C 1
ATOM 574 O O . LYS A 1 79 ? -14.242 -7.391 12.836 1 64.31 79 LYS A O 1
ATOM 579 N N . ARG A 1 80 ? -14.438 -7.289 10.766 1 77.81 80 ARG A N 1
ATOM 580 C CA . ARG A 1 80 ? -14.141 -5.871 10.586 1 77.81 80 ARG A CA 1
ATOM 581 C C . ARG A 1 80 ? -15.414 -5.031 10.711 1 77.81 80 ARG A C 1
ATOM 583 O O . ARG A 1 80 ? -16.5 -5.484 10.344 1 77.81 80 ARG A O 1
ATOM 590 N N . ILE A 1 81 ? -15.266 -3.988 11.516 1 88.56 81 ILE A N 1
ATOM 591 C CA . ILE A 1 81 ? -16.328 -2.99 11.57 1 88.56 81 ILE A CA 1
ATOM 592 C C . ILE A 1 81 ? -16.062 -1.892 10.539 1 88.56 81 ILE A C 1
ATOM 594 O O . ILE A 1 81 ? -15.141 -1.091 10.711 1 88.56 81 ILE A O 1
ATOM 598 N N . TYR A 1 82 ? -16.922 -1.862 9.547 1 89.88 82 TYR A N 1
ATOM 599 C CA . TYR A 1 82 ? -16.75 -0.928 8.445 1 89.88 82 TYR A CA 1
ATOM 600 C C . TYR A 1 82 ? -17.609 0.315 8.633 1 89.88 82 TYR A C 1
ATOM 602 O O . TYR A 1 82 ? -18.797 0.213 8.961 1 89.88 82 TYR A O 1
ATOM 610 N N . VAL A 1 83 ? -16.969 1.431 8.477 1 94.56 83 VAL A N 1
ATOM 611 C CA . VAL A 1 83 ? -17.688 2.688 8.297 1 94.56 83 VAL A CA 1
ATOM 612 C C . VAL A 1 83 ? -17.391 3.264 6.914 1 94.56 83 VAL A C 1
ATOM 614 O O . VAL A 1 83 ? -16.281 3.748 6.664 1 94.56 83 VAL A O 1
ATOM 617 N N . LEU A 1 84 ? -18.344 3.209 6.078 1 90.75 84 LEU A N 1
ATOM 618 C CA . LEU A 1 84 ? -18.188 3.586 4.68 1 90.75 84 LEU A CA 1
ATOM 619 C C . LEU A 1 84 ? -18.953 4.859 4.363 1 90.75 84 LEU A C 1
ATOM 621 O O . LEU A 1 84 ? -20.188 4.867 4.402 1 90.75 84 LEU A O 1
ATOM 625 N N . GLY A 1 85 ? -18.172 5.898 4.031 1 91.81 85 GLY A N 1
ATOM 626 C CA . GLY A 1 85 ? -18.828 7.117 3.584 1 91.81 85 GLY A CA 1
ATOM 627 C C . GLY A 1 85 ? -19.547 6.953 2.256 1 91.81 85 GLY A C 1
ATOM 628 O O . GLY A 1 85 ? -19.062 6.246 1.368 1 91.81 85 GLY A O 1
ATOM 629 N N . THR A 1 86 ? -20.688 7.746 2.211 1 85.44 86 THR A N 1
ATOM 630 C CA . THR A 1 86 ? -21.484 7.586 0.997 1 85.44 86 THR A CA 1
ATOM 631 C C . THR A 1 86 ? -21.609 8.914 0.252 1 85.44 86 THR A C 1
ATOM 633 O O . THR A 1 86 ? -22.094 8.953 -0.881 1 85.44 86 THR A O 1
ATOM 636 N N . VAL A 1 87 ? -21.188 9.938 0.893 1 87.62 87 VAL A N 1
ATOM 637 C CA . VAL A 1 87 ? -21.297 11.266 0.286 1 87.62 87 VAL A CA 1
ATOM 638 C C . VAL A 1 87 ? -19.969 11.648 -0.358 1 87.62 87 VAL A C 1
ATOM 640 O O . VAL A 1 87 ? -18.922 11.578 0.282 1 87.62 87 VAL A O 1
ATOM 643 N N . LEU A 1 88 ? -20.094 12.109 -1.562 1 84.88 88 LEU A N 1
ATOM 644 C CA . LEU A 1 88 ? -18.906 12.422 -2.354 1 84.88 88 LEU A CA 1
ATOM 645 C C . LEU A 1 88 ? -18.109 13.555 -1.71 1 84.88 88 LEU A C 1
ATOM 647 O O . LEU A 1 88 ? -18.688 14.562 -1.291 1 84.88 88 LEU A O 1
ATOM 651 N N . ASP A 1 89 ? -16.812 13.328 -1.61 1 87.81 89 ASP A N 1
ATOM 652 C CA . ASP A 1 89 ? -15.828 14.336 -1.226 1 87.81 89 ASP A CA 1
ATOM 653 C C . ASP A 1 89 ? -16.109 14.875 0.175 1 87.81 89 ASP A C 1
ATOM 655 O O . ASP A 1 89 ? -15.898 16.062 0.447 1 87.81 89 ASP A O 1
ATOM 659 N N . GLU A 1 90 ? -16.734 14.062 0.957 1 92.38 90 GLU A N 1
ATOM 660 C CA . GLU A 1 90 ? -17 14.445 2.34 1 92.38 90 GLU A CA 1
ATOM 661 C C . GLU A 1 90 ? -16.219 13.562 3.314 1 92.38 90 GLU A C 1
ATOM 663 O O . GLU A 1 90 ? -15.68 12.523 2.926 1 92.38 90 GLU A O 1
ATOM 668 N N . GLU A 1 91 ? -16.156 14.109 4.508 1 97.06 91 GLU A N 1
ATOM 669 C CA . GLU A 1 91 ? -15.516 13.344 5.566 1 97.06 91 GLU A CA 1
ATOM 670 C C . GLU A 1 91 ? -16.391 12.172 6.02 1 97.06 91 GLU A C 1
ATOM 672 O O . GLU A 1 91 ? -17.609 12.305 6.129 1 97.06 91 GLU A O 1
ATOM 677 N N . VAL A 1 92 ? -15.75 11.055 6.305 1 97.88 92 VAL A N 1
ATOM 678 C CA . VAL A 1 92 ? -16.5 9.945 6.875 1 97.88 92 VAL A CA 1
ATOM 679 C C . VAL A 1 92 ? -16.812 10.227 8.344 1 97.88 92 VAL A C 1
ATOM 681 O O . VAL A 1 92 ? -17.953 10.125 8.773 1 97.88 92 VAL A O 1
ATOM 684 N N . PHE A 1 93 ? -15.797 10.602 9.094 1 98.81 93 PHE A N 1
ATOM 685 C CA . PHE A 1 93 ? -15.992 11.172 10.43 1 98.81 93 PHE A CA 1
ATOM 686 C C . PHE A 1 93 ? -15.602 12.641 10.453 1 98.81 93 PHE A C 1
ATOM 688 O O . PHE A 1 93 ? -14.461 12.992 10.148 1 98.81 93 PHE A O 1
ATOM 695 N N . TYR A 1 94 ? -16.516 13.461 10.719 1 98.81 94 TYR A N 1
ATOM 696 C CA . TYR A 1 94 ? -16.25 14.859 11.016 1 98.81 94 TYR A CA 1
ATOM 697 C C . TYR A 1 94 ? -16.328 15.133 12.508 1 98.81 94 TYR A C 1
ATOM 699 O O . TYR A 1 94 ? -17.406 15.008 13.109 1 98.81 94 TYR A O 1
ATOM 707 N N . VAL A 1 95 ? -15.227 15.531 13.102 1 98.88 95 VAL A N 1
ATOM 708 C CA . VAL A 1 95 ? -15.164 15.711 14.547 1 98.88 95 VAL A CA 1
ATOM 709 C C . VAL A 1 95 ? -14.969 17.188 14.867 1 98.88 95 VAL A C 1
ATOM 711 O O . VAL A 1 95 ? -13.93 17.781 14.555 1 98.88 95 VAL A O 1
ATOM 714 N N . ASN A 1 96 ? -15.922 17.766 15.492 1 98.44 96 ASN A N 1
ATOM 715 C CA . ASN A 1 96 ? -15.836 19.156 15.883 1 98.44 96 ASN A CA 1
ATOM 716 C C . ASN A 1 96 ? -16.094 19.344 17.375 1 98.44 96 ASN A C 1
ATOM 718 O O . ASN A 1 96 ? -16.562 20.406 17.812 1 98.44 96 ASN A O 1
ATOM 722 N N . SER A 1 97 ? -15.906 18.328 18.109 1 98.56 97 SER A N 1
ATOM 723 C CA . SER A 1 97 ? -15.914 18.359 19.578 1 98.56 97 SER A CA 1
ATOM 724 C C . SER A 1 97 ? -14.617 17.812 20.156 1 98.56 97 SER A C 1
ATOM 726 O O . SER A 1 97 ? -14.094 16.797 19.672 1 98.56 97 SER A O 1
ATOM 728 N N . SER A 1 98 ? -14.141 18.5 21.188 1 98.56 98 SER A N 1
ATOM 729 C CA . SER A 1 98 ? -12.93 18.031 21.859 1 98.56 98 SER A CA 1
ATOM 730 C C . SER A 1 98 ? -13.203 16.797 22.703 1 98.56 98 SER A C 1
ATOM 732 O O . SER A 1 98 ? -14.359 16.484 22.984 1 98.56 98 SER A O 1
ATOM 734 N N . ASN A 1 99 ? -12.195 16.094 23.047 1 98.56 99 ASN A N 1
ATOM 735 C CA . ASN A 1 99 ? -12.266 14.945 23.938 1 98.56 99 ASN A CA 1
ATOM 736 C C . ASN A 1 99 ? -13.078 13.812 23.328 1 98.56 99 ASN A C 1
ATOM 738 O O . ASN A 1 99 ? -13.852 13.148 24.016 1 98.56 99 ASN A O 1
ATOM 742 N N . VAL A 1 100 ? -12.953 13.664 22.094 1 98.81 100 VAL A N 1
ATOM 743 C CA . VAL A 1 100 ? -13.594 12.57 21.375 1 98.81 100 VAL A CA 1
ATOM 744 C C . VAL A 1 100 ? -12.609 11.422 21.188 1 98.81 100 VAL A C 1
ATOM 746 O O . VAL A 1 100 ? -11.414 11.648 20.953 1 98.81 100 VAL A O 1
ATOM 749 N N . THR A 1 101 ? -13.078 10.156 21.328 1 98.81 101 THR A N 1
ATOM 750 C CA . THR A 1 101 ? -12.305 8.961 21.031 1 98.81 101 THR A CA 1
ATOM 751 C C . THR A 1 101 ? -12.938 8.188 19.875 1 98.81 101 THR A C 1
ATOM 753 O O . THR A 1 101 ? -14.156 8 19.844 1 98.81 101 THR A O 1
ATOM 756 N N . ILE A 1 102 ? -12.188 7.855 18.875 1 98.75 102 ILE A N 1
ATOM 757 C CA . ILE A 1 102 ? -12.578 6.945 17.812 1 98.75 102 ILE A CA 1
ATOM 758 C C . ILE A 1 102 ? -11.57 5.801 17.719 1 98.75 102 ILE A C 1
ATOM 760 O O . ILE A 1 102 ? -10.391 6.023 17.438 1 98.75 102 ILE A O 1
ATOM 764 N N . ASP A 1 103 ? -12.07 4.543 17.906 1 97.88 103 ASP A N 1
ATOM 765 C CA . ASP A 1 103 ? -11.133 3.449 18.109 1 97.88 103 ASP A CA 1
ATOM 766 C C . ASP A 1 103 ? -11.609 2.174 17.422 1 97.88 103 ASP A C 1
ATOM 768 O O . ASP A 1 103 ? -12.633 1.599 17.812 1 97.88 103 ASP A O 1
ATOM 772 N N . GLY A 1 104 ? -10.852 1.818 16.297 1 95.69 104 GLY A N 1
ATOM 773 C CA . GLY A 1 104 ? -10.977 0.422 15.922 1 95.69 104 GLY A CA 1
ATOM 774 C C . GLY A 1 104 ? -11.766 0.225 14.641 1 95.69 104 GLY A C 1
ATOM 775 O O . GLY A 1 104 ? -12.25 -0.875 14.367 1 95.69 104 GLY A O 1
ATOM 776 N N . PHE A 1 105 ? -11.883 1.172 13.805 1 94.75 105 PHE A N 1
ATOM 777 C CA . PHE A 1 105 ? -12.781 1.058 12.664 1 94.75 105 PHE A CA 1
ATOM 778 C C . PHE A 1 105 ? -11.984 0.918 11.367 1 94.75 105 PHE A C 1
ATOM 780 O O . PHE A 1 105 ? -10.867 1.426 11.258 1 94.75 105 PHE A O 1
ATOM 787 N N . PHE A 1 106 ? -12.594 0.193 10.414 1 92.25 106 PHE A N 1
ATOM 788 C CA . PHE A 1 106 ? -12.195 0.258 9.016 1 92.25 106 PHE A CA 1
ATOM 789 C C . PHE A 1 106 ? -12.969 1.346 8.281 1 92.25 106 PHE A C 1
ATOM 791 O O . PHE A 1 106 ? -14.203 1.281 8.18 1 92.25 106 PHE A O 1
ATOM 798 N N . ILE A 1 107 ? -12.25 2.301 7.75 1 95 107 ILE A N 1
ATOM 799 C CA . ILE A 1 107 ? -12.906 3.516 7.273 1 95 107 ILE A CA 1
ATOM 800 C C . ILE A 1 107 ? -12.531 3.766 5.816 1 95 107 ILE A C 1
ATOM 802 O O . ILE A 1 107 ? -11.352 3.742 5.461 1 95 107 ILE A O 1
ATOM 806 N N . SER A 1 108 ? -13.484 3.949 5.031 1 91.12 108 SER A N 1
ATOM 807 C CA . SER A 1 108 ? -13.297 4.34 3.639 1 91.12 108 SER A CA 1
ATOM 808 C C . SER A 1 108 ? -14.398 5.277 3.172 1 91.12 108 SER A C 1
ATOM 810 O O . SER A 1 108 ? -15.508 5.25 3.705 1 91.12 108 SER A O 1
ATOM 812 N N . GLY A 1 109 ? -14.016 6.184 2.217 1 89.06 109 GLY A N 1
ATOM 813 C CA . GLY A 1 109 ? -14.992 7.109 1.661 1 89.06 109 GLY A CA 1
ATOM 814 C C . GLY A 1 109 ? -15.062 7.066 0.146 1 89.06 109 GLY A C 1
ATOM 815 O O . GLY A 1 109 ? -14.602 6.105 -0.473 1 89.06 109 GLY A O 1
ATOM 816 N N . VAL A 1 110 ? -15.805 8.102 -0.308 1 83.44 110 VAL A N 1
ATOM 817 C CA . VAL A 1 110 ? -15.961 8.164 -1.757 1 83.44 110 VAL A CA 1
ATOM 818 C C . VAL A 1 110 ? -15.414 9.492 -2.275 1 83.44 110 VAL A C 1
ATOM 820 O O . VAL A 1 110 ? -15.773 10.562 -1.765 1 83.44 110 VAL A O 1
ATOM 823 N N . SER A 1 111 ? -14.523 9.289 -3.172 1 83.94 111 SER A N 1
ATOM 824 C CA . SER A 1 111 ? -13.898 10.461 -3.773 1 83.94 111 SER A CA 1
ATOM 825 C C . SER A 1 111 ? -14.328 10.625 -5.227 1 83.94 111 SER A C 1
ATOM 827 O O . SER A 1 111 ? -14.484 9.648 -5.953 1 83.94 111 SER A O 1
ATOM 829 N N . SER A 1 112 ? -14.492 11.953 -5.637 1 72.38 112 SER A N 1
ATOM 830 C CA . SER A 1 112 ? -14.828 12.25 -7.023 1 72.38 112 SER A CA 1
ATOM 831 C C . SER A 1 112 ? -13.57 12.328 -7.887 1 72.38 112 SER A C 1
ATOM 833 O O . SER A 1 112 ? -13.656 12.312 -9.117 1 72.38 112 SER A O 1
ATOM 835 N N . GLY A 1 113 ? -12.461 12.344 -7.266 1 73.5 113 GLY A N 1
ATOM 836 C CA . GLY A 1 113 ? -11.219 12.594 -7.984 1 73.5 113 GLY A CA 1
ATOM 837 C C . GLY A 1 113 ? -11.031 14.055 -8.359 1 73.5 113 GLY A C 1
ATOM 838 O O . GLY A 1 113 ? -10.094 14.391 -9.086 1 73.5 113 GLY A O 1
ATOM 839 N N . GLY A 1 114 ? -11.906 14.898 -7.906 1 75.19 114 GLY A N 1
ATOM 840 C CA . GLY A 1 114 ? -11.836 16.328 -8.203 1 75.19 114 GLY A CA 1
ATOM 841 C C . GLY A 1 114 ? -10.953 17.094 -7.238 1 75.19 114 GLY A C 1
ATOM 842 O O . GLY A 1 114 ? -10 16.547 -6.691 1 75.19 114 GLY A O 1
ATOM 843 N N . ASP A 1 115 ? -11.25 18.344 -7.156 1 81.31 115 ASP A N 1
ATOM 844 C CA . ASP A 1 115 ? -10.398 19.266 -6.418 1 81.31 115 ASP A CA 1
ATOM 845 C C . ASP A 1 115 ? -10.625 19.141 -4.914 1 81.31 115 ASP A C 1
ATOM 847 O O . ASP A 1 115 ? -9.805 19.594 -4.113 1 81.31 115 ASP A O 1
ATOM 851 N N . LYS A 1 116 ? -11.734 18.594 -4.613 1 88.19 116 LYS A N 1
ATOM 852 C CA . LYS A 1 116 ? -12.016 18.422 -3.189 1 88.19 116 LYS A CA 1
ATOM 853 C C . LYS A 1 116 ? -11.664 17.016 -2.725 1 88.19 116 LYS A C 1
ATOM 855 O O . LYS A 1 116 ? -12 16.031 -3.387 1 88.19 116 LYS A O 1
ATOM 860 N N . TYR A 1 117 ? -11.016 17.031 -1.605 1 92.62 117 TYR A N 1
ATOM 861 C CA . TYR A 1 117 ? -10.547 15.742 -1.113 1 92.62 117 TYR A CA 1
ATOM 862 C C . TYR A 1 117 ? -11.547 15.133 -0.139 1 92.62 117 TYR A C 1
ATOM 864 O O . TYR A 1 117 ? -12.062 15.828 0.743 1 92.62 117 TYR A O 1
ATOM 872 N N . GLU A 1 118 ? -11.883 13.867 -0.389 1 93.75 118 GLU A N 1
ATOM 873 C CA . GLU A 1 118 ? -12.539 13.055 0.636 1 93.75 118 GLU A CA 1
ATOM 874 C C . GLU A 1 118 ? -11.594 12.758 1.795 1 93.75 118 GLU A C 1
ATOM 876 O O . GLU A 1 118 ? -10.406 12.5 1.583 1 93.75 118 GLU A O 1
ATOM 881 N N . VAL A 1 119 ? -12.141 12.844 3.062 1 97.94 119 VAL A N 1
ATOM 882 C CA . VAL A 1 119 ? -11.312 12.641 4.242 1 97.94 119 VAL A CA 1
ATOM 883 C C . VAL A 1 119 ? -11.898 11.523 5.102 1 97.94 119 VAL A C 1
ATOM 885 O O . VAL A 1 119 ? -13.117 11.461 5.301 1 97.94 119 VAL A O 1
ATOM 888 N N . GLY A 1 120 ? -11.086 10.578 5.594 1 98.44 120 GLY A N 1
ATOM 889 C CA . GLY A 1 120 ? -11.555 9.547 6.5 1 98.44 120 GLY A CA 1
ATOM 890 C C . GLY A 1 120 ? -12.016 10.094 7.84 1 98.44 120 GLY A C 1
ATOM 891 O O . GLY A 1 120 ? -13.211 10.062 8.156 1 98.44 120 GLY A O 1
ATOM 892 N N . ILE A 1 121 ? -11.086 10.641 8.602 1 98.94 121 ILE A N 1
ATOM 893 C CA . ILE A 1 121 ? -11.391 11.312 9.859 1 98.94 121 ILE A CA 1
ATOM 894 C C . ILE A 1 121 ? -10.859 12.742 9.82 1 98.94 121 ILE A C 1
ATOM 896 O O . ILE A 1 121 ? -9.672 12.961 9.594 1 98.94 121 ILE A O 1
ATOM 900 N N . TYR A 1 122 ? -11.719 13.688 10.055 1 98.88 122 TYR A N 1
ATOM 901 C CA . TYR A 1 122 ? -11.328 15.094 10.055 1 98.88 122 TYR A CA 1
ATOM 902 C C . TYR A 1 122 ? -11.562 15.727 11.422 1 98.88 122 TYR A C 1
ATOM 904 O O . TYR A 1 122 ? -12.688 15.75 11.914 1 98.88 122 TYR A O 1
ATOM 912 N N . LEU A 1 123 ? -10.531 16.203 12.039 1 98.88 123 LEU A N 1
ATOM 913 C CA . LEU A 1 123 ? -10.609 17 13.258 1 98.88 123 LEU A CA 1
ATOM 914 C C . LEU A 1 123 ? -10.469 18.484 12.945 1 98.88 123 LEU A C 1
ATOM 916 O O . LEU A 1 123 ? -9.445 18.922 12.43 1 98.88 123 LEU A O 1
ATOM 920 N N . GLU A 1 124 ? -11.445 19.219 13.312 1 98.69 124 GLU A N 1
ATOM 921 C CA . GLU A 1 124 ? -11.406 20.656 13.039 1 98.69 124 GLU A CA 1
ATOM 922 C C . GLU A 1 124 ? -11.477 21.469 14.32 1 98.69 124 GLU A C 1
ATOM 924 O O . GLU A 1 124 ? -12.523 21.531 14.969 1 98.69 124 GLU A O 1
ATOM 929 N N . GLY A 1 125 ? -10.367 22.078 14.617 1 98.56 125 GLY A N 1
ATOM 930 C CA . GLY A 1 125 ? -10.336 23.016 15.734 1 98.56 125 GLY A CA 1
ATOM 931 C C . GLY A 1 125 ? -10.57 22.344 17.078 1 98.56 125 GLY A C 1
ATOM 932 O O . GLY A 1 125 ? -11.211 22.922 17.953 1 98.56 125 GLY A O 1
ATOM 933 N N . VAL A 1 126 ? -10.109 21.141 17.25 1 98.75 126 VAL A N 1
ATOM 934 C CA . VAL A 1 126 ? -10.445 20.406 18.469 1 98.75 126 VAL A CA 1
ATOM 935 C C . VAL A 1 126 ? -9.172 20.078 19.234 1 98.75 126 VAL A C 1
ATOM 937 O O . VAL A 1 126 ? -8.062 20.234 18.719 1 98.75 126 VAL A O 1
ATOM 940 N N . GLU A 1 127 ? -9.383 19.734 20.516 1 98.62 127 GLU A N 1
ATOM 941 C CA . GLU A 1 127 ? -8.273 19.359 21.391 1 98.62 127 GLU A CA 1
ATOM 942 C C . GLU A 1 127 ? -8.562 18.062 22.141 1 98.62 127 GLU A C 1
ATOM 944 O O . GLU A 1 127 ? -9.727 17.703 22.344 1 98.62 127 GLU A O 1
ATOM 949 N N . ASN A 1 128 ? -7.508 17.344 22.438 1 98.56 128 ASN A N 1
ATOM 950 C CA . ASN A 1 128 ? -7.535 16.188 23.328 1 98.56 128 ASN A CA 1
ATOM 951 C C . ASN A 1 128 ? -8.391 15.062 22.75 1 98.56 128 ASN A C 1
ATOM 953 O O . ASN A 1 128 ? -9.109 14.383 23.484 1 98.56 128 ASN A O 1
ATOM 957 N N . CYS A 1 129 ? -8.414 14.898 21.547 1 98.88 129 CYS A N 1
ATOM 958 C CA . CYS A 1 129 ? -9.047 13.742 20.906 1 98.88 129 CYS A CA 1
ATOM 959 C C . CYS A 1 129 ? -8.062 12.594 20.766 1 98.88 129 CYS A C 1
ATOM 961 O O . CYS A 1 129 ? -6.848 12.805 20.75 1 98.88 129 CYS A O 1
ATOM 963 N N . SER A 1 130 ? -8.625 11.375 20.766 1 98.88 130 SER A N 1
ATOM 964 C CA . SER A 1 130 ? -7.828 10.164 20.609 1 98.88 130 SER A CA 1
ATOM 965 C C . SER A 1 130 ? -8.344 9.32 19.438 1 98.88 130 SER A C 1
ATOM 967 O O . SER A 1 130 ? -9.5 8.883 19.453 1 98.88 130 SER A O 1
ATOM 969 N N . LEU A 1 131 ? -7.586 9.141 18.422 1 98.88 131 LEU A N 1
ATOM 970 C CA . LEU A 1 131 ? -7.855 8.258 17.297 1 98.88 131 LEU A CA 1
ATOM 971 C C . LEU A 1 131 ? -6.918 7.055 17.312 1 98.88 131 LEU A C 1
ATOM 973 O O . LEU A 1 131 ? -5.703 7.203 17.141 1 98.88 131 LEU A O 1
ATOM 977 N N . SER A 1 132 ? -7.469 5.863 17.531 1 98.44 132 SER A N 1
ATOM 978 C CA . SER A 1 132 ? -6.566 4.734 17.719 1 98.44 132 SER A CA 1
ATOM 979 C C . SER A 1 132 ? -7.082 3.49 17 1 98.44 132 SER A C 1
ATOM 981 O O . SER A 1 132 ? -8.297 3.266 16.938 1 98.44 132 SER A O 1
ATOM 983 N N . ASN A 1 133 ? -6.188 2.711 16.422 1 95.88 133 ASN A N 1
ATOM 984 C CA . ASN A 1 133 ? -6.426 1.379 15.883 1 95.88 133 ASN A CA 1
ATOM 985 C C . ASN A 1 133 ? -7.418 1.415 14.719 1 95.88 133 ASN A C 1
ATOM 987 O O . ASN A 1 133 ? -8.219 0.495 14.555 1 95.88 133 ASN A O 1
ATOM 991 N N . ASN A 1 134 ? -7.422 2.516 14.047 1 97.06 134 ASN A N 1
ATOM 992 C CA . ASN A 1 134 ? -8.258 2.592 12.852 1 97.06 134 ASN A CA 1
ATOM 993 C C . ASN A 1 134 ? -7.465 2.232 11.594 1 97.06 134 ASN A C 1
ATOM 995 O O . ASN A 1 134 ? -6.25 2.42 11.547 1 97.06 134 ASN A O 1
ATOM 999 N N . ALA A 1 135 ? -8.148 1.69 10.672 1 95.06 135 ALA A N 1
ATOM 1000 C CA . ALA A 1 135 ? -7.602 1.451 9.336 1 95.06 135 ALA A CA 1
ATOM 1001 C C . ALA A 1 135 ? -8.328 2.281 8.289 1 95.06 135 ALA A C 1
ATOM 1003 O O . ALA A 1 135 ? -9.523 2.092 8.062 1 95.06 135 ALA A O 1
ATOM 1004 N N . LEU A 1 136 ? -7.645 3.207 7.727 1 97 136 LEU A N 1
ATOM 1005 C CA . LEU A 1 136 ? -8.18 4.062 6.676 1 97 136 LEU A CA 1
ATOM 1006 C C . LEU A 1 136 ? -7.582 3.703 5.32 1 97 136 LEU A C 1
ATOM 1008 O O . LEU A 1 136 ? -6.402 3.959 5.074 1 97 136 LEU A O 1
ATOM 1012 N N . ILE A 1 137 ? -8.398 3.143 4.5 1 92.12 137 ILE A N 1
ATOM 1013 C CA . ILE A 1 137 ? -7.898 2.594 3.244 1 92.12 137 ILE A CA 1
ATOM 1014 C C . ILE A 1 137 ? -8.609 3.264 2.07 1 92.12 137 ILE A C 1
ATOM 1016 O O . ILE A 1 137 ? -9.844 3.316 2.031 1 92.12 137 ILE A O 1
ATOM 1020 N N . MET A 1 138 ? -7.801 3.809 1.09 1 88.62 138 MET A N 1
ATOM 1021 C CA . MET A 1 138 ? -8.289 4.391 -0.155 1 88.62 138 MET A CA 1
ATOM 1022 C C . MET A 1 138 ? -9.07 5.676 0.114 1 88.62 138 MET A C 1
ATOM 1024 O O . MET A 1 138 ? -10.07 5.953 -0.548 1 88.62 138 MET A O 1
ATOM 1028 N N . ASN A 1 139 ? -8.711 6.344 1.198 1 93.62 139 ASN A N 1
ATOM 1029 C CA . ASN A 1 139 ? -9.125 7.73 1.386 1 93.62 139 ASN A CA 1
ATOM 1030 C C . ASN A 1 139 ? -8.18 8.695 0.681 1 93.62 139 ASN A C 1
ATOM 1032 O O . ASN A 1 139 ? -6.98 8.445 0.59 1 93.62 139 ASN A O 1
ATOM 1036 N N . ASP A 1 140 ? -8.805 9.805 0.187 1 94.94 140 ASP A N 1
ATOM 1037 C CA . ASP A 1 140 ? -7.879 10.82 -0.298 1 94.94 140 ASP A CA 1
ATOM 1038 C C . ASP A 1 140 ? -6.945 11.297 0.816 1 94.94 140 ASP A C 1
ATOM 1040 O O . ASP A 1 140 ? -5.723 11.289 0.655 1 94.94 140 ASP A O 1
ATOM 1044 N N . VAL A 1 141 ? -7.551 11.695 1.829 1 98.25 141 VAL A N 1
ATOM 1045 C CA . VAL A 1 141 ? -6.82 11.984 3.059 1 98.25 141 VAL A CA 1
ATOM 1046 C C . VAL A 1 141 ? -7.297 11.062 4.176 1 98.25 141 VAL A C 1
ATOM 1048 O O . VAL A 1 141 ? -8.492 11 4.473 1 98.25 141 VAL A O 1
ATOM 1051 N N . GLY A 1 142 ? -6.395 10.266 4.766 1 98.56 142 GLY A N 1
ATOM 1052 C CA . GLY A 1 142 ? -6.789 9.367 5.84 1 98.56 142 GLY A CA 1
ATOM 1053 C C . GLY A 1 142 ? -7.305 10.094 7.066 1 98.56 142 GLY A C 1
ATOM 1054 O O . GLY A 1 142 ? -8.508 10.102 7.332 1 98.56 142 GLY A O 1
ATOM 1055 N N . ILE A 1 143 ? -6.375 10.758 7.758 1 98.94 143 ILE A N 1
ATOM 1056 C CA . ILE A 1 143 ? -6.695 11.562 8.93 1 98.94 143 ILE A CA 1
ATOM 1057 C C . ILE A 1 143 ? -6.211 12.992 8.719 1 98.94 143 ILE A C 1
ATOM 1059 O O . ILE A 1 143 ? -5.055 13.219 8.344 1 98.94 143 ILE A O 1
ATOM 1063 N N . SER A 1 144 ? -7.086 13.922 8.961 1 98.88 144 SER A N 1
ATOM 1064 C CA . SER A 1 144 ? -6.746 15.336 8.797 1 98.88 144 SER A CA 1
ATOM 1065 C C . SER A 1 144 ? -7.051 16.125 10.062 1 98.88 144 SER A C 1
ATOM 1067 O O . SER A 1 144 ? -8.133 16 10.633 1 98.88 144 SER A O 1
ATOM 1069 N N . LEU A 1 145 ? -6.145 16.922 10.5 1 98.88 145 LEU A N 1
ATOM 1070 C CA . LEU A 1 145 ? -6.324 17.891 11.578 1 98.88 145 LEU A CA 1
ATOM 1071 C C . LEU A 1 145 ? -6.152 19.312 11.062 1 98.88 145 LEU A C 1
ATOM 1073 O O . LEU A 1 145 ? -5.184 19.609 10.352 1 98.88 145 LEU A O 1
ATOM 1077 N N . THR A 1 146 ? -7.047 20.156 11.352 1 98.88 146 THR A N 1
ATOM 1078 C CA . THR A 1 146 ? -6.914 21.578 11.047 1 98.88 146 THR A CA 1
ATOM 1079 C C . THR A 1 146 ? -7.176 22.422 12.289 1 98.88 146 THR A C 1
ATOM 1081 O O . THR A 1 146 ? -8.266 22.375 12.867 1 98.88 146 THR A O 1
ATOM 1084 N N . GLY A 1 147 ? -6.18 23.203 12.602 1 98.81 147 GLY A N 1
ATOM 1085 C CA . GLY A 1 147 ? -6.324 24.031 13.781 1 98.81 147 GLY A CA 1
ATOM 1086 C C . GLY A 1 147 ? -6.516 23.234 15.055 1 98.81 147 GLY A C 1
ATOM 1087 O O . GLY A 1 147 ? -7.258 23.641 15.953 1 98.81 147 GLY A O 1
ATOM 1088 N N . ALA A 1 148 ? -5.945 22.062 15.148 1 98.69 148 ALA A N 1
ATOM 1089 C CA . ALA A 1 148 ? -6.164 21.156 16.266 1 98.69 148 ALA A CA 1
ATOM 1090 C C . ALA A 1 148 ? -4.938 21.094 17.172 1 98.69 148 ALA A C 1
ATOM 1092 O O . ALA A 1 148 ? -3.816 21.375 16.734 1 98.69 148 ALA A O 1
ATOM 1093 N N . LYS A 1 149 ? -5.188 20.797 18.438 1 98.56 149 LYS A N 1
ATOM 1094 C CA . LYS A 1 149 ? -4.094 20.812 19.406 1 98.56 149 LYS A CA 1
ATOM 1095 C C . LYS A 1 149 ? -4.195 19.656 20.391 1 98.56 149 LYS A C 1
ATOM 1097 O O . LYS A 1 149 ? -5.293 19.266 20.797 1 98.56 149 LYS A O 1
ATOM 1102 N N . GLU A 1 150 ? -3.055 19.109 20.766 1 98.69 150 GLU A N 1
ATOM 1103 C CA . GLU A 1 150 ? -2.93 18.141 21.844 1 98.69 150 GLU A CA 1
ATOM 1104 C C . GLU A 1 150 ? -3.758 16.891 21.562 1 98.69 150 GLU A C 1
ATOM 1106 O O . GLU A 1 150 ? -4.387 16.344 22.469 1 98.69 150 GLU A O 1
ATOM 1111 N N . ASN A 1 151 ? -3.838 16.469 20.359 1 98.88 151 ASN A N 1
ATOM 1112 C CA . ASN A 1 151 ? -4.523 15.234 20.016 1 98.88 151 ASN A CA 1
ATOM 1113 C C . ASN A 1 151 ? -3.549 14.062 19.922 1 98.88 151 ASN A C 1
ATOM 1115 O O . ASN A 1 151 ? -2.34 14.266 19.797 1 98.88 151 ASN A O 1
ATOM 1119 N N . TYR A 1 152 ? -4.121 12.852 20.031 1 98.88 152 TYR A N 1
ATOM 1120 C CA . TYR A 1 152 ? -3.334 11.625 20.016 1 98.88 152 TYR A CA 1
ATOM 1121 C C . TYR A 1 152 ? -3.791 10.695 18.906 1 98.88 152 TYR A C 1
ATOM 1123 O O . TYR A 1 152 ? -4.938 10.242 18.891 1 98.88 152 TYR A O 1
ATOM 1131 N N . LEU A 1 153 ? -2.973 10.484 17.969 1 98.94 153 LEU A N 1
ATOM 1132 C CA . LEU A 1 153 ? -3.189 9.5 16.906 1 98.94 153 LEU A CA 1
ATOM 1133 C C . LEU A 1 153 ? -2.287 8.289 17.109 1 98.94 153 LEU A C 1
ATOM 1135 O O . LEU A 1 153 ? -1.069 8.375 16.938 1 98.94 153 LEU A O 1
ATOM 1139 N N . VAL A 1 154 ? -2.887 7.137 17.453 1 98.69 154 VAL A N 1
ATOM 1140 C CA . VAL A 1 154 ? -2.084 6.008 17.906 1 98.69 154 VAL A CA 1
ATOM 1141 C C . VAL A 1 154 ? -2.457 4.75 17.125 1 98.69 154 VAL A C 1
ATOM 1143 O O . VAL A 1 154 ? -3.631 4.379 17.062 1 98.69 154 VAL A O 1
ATOM 1146 N N . ASN A 1 155 ? -1.457 4.113 16.516 1 98.12 155 ASN A N 1
ATOM 1147 C CA . ASN A 1 155 ? -1.584 2.785 15.922 1 98.12 155 ASN A CA 1
ATOM 1148 C C . ASN A 1 155 ? -2.639 2.76 14.82 1 98.12 155 ASN A C 1
ATOM 1150 O O . ASN A 1 155 ? -3.424 1.815 14.727 1 98.12 155 ASN A O 1
ATOM 1154 N N . ASN A 1 156 ? -2.719 3.787 14.039 1 98.44 156 ASN A N 1
ATOM 1155 C CA . ASN A 1 156 ? -3.594 3.771 12.875 1 98.44 156 ASN A CA 1
ATOM 1156 C C . ASN A 1 156 ? -2.859 3.281 11.633 1 98.44 156 ASN A C 1
ATOM 1158 O O . ASN A 1 156 ? -1.645 3.457 11.508 1 98.44 156 ASN A O 1
ATOM 1162 N N . LEU A 1 157 ? -3.576 2.625 10.812 1 96.69 157 LEU A N 1
ATOM 1163 C CA . LEU A 1 157 ? -3.105 2.275 9.477 1 96.69 157 LEU A CA 1
ATOM 1164 C C . LEU A 1 157 ? -3.756 3.162 8.422 1 96.69 157 LEU A C 1
ATOM 1166 O O . LEU A 1 157 ? -4.984 3.264 8.359 1 96.69 157 LEU A O 1
ATOM 1170 N N . VAL A 1 158 ? -2.959 3.822 7.598 1 97.88 158 VAL A N 1
ATOM 1171 C CA . VAL A 1 158 ? -3.473 4.617 6.488 1 97.88 158 VAL A CA 1
ATOM 1172 C C . VAL A 1 158 ? -2.764 4.219 5.195 1 97.88 158 VAL A C 1
ATOM 1174 O O . VAL A 1 158 ? -1.533 4.266 5.117 1 97.88 158 VAL A O 1
ATOM 1177 N N . SER A 1 159 ? -3.582 3.838 4.223 1 95.44 159 SER A N 1
ATOM 1178 C CA . SER A 1 159 ? -2.936 3.299 3.031 1 95.44 159 SER A CA 1
ATOM 1179 C C . SER A 1 159 ? -3.727 3.637 1.772 1 95.44 159 SER A C 1
ATOM 1181 O O . SER A 1 159 ? -4.945 3.805 1.825 1 95.44 159 SER A O 1
ATOM 1183 N N . LEU A 1 160 ? -2.967 3.77 0.611 1 92 160 LEU A N 1
ATOM 1184 C CA . LEU A 1 160 ? -3.52 3.855 -0.736 1 92 160 LEU A CA 1
ATOM 1185 C C . LEU A 1 160 ? -4.293 5.156 -0.923 1 92 160 LEU A C 1
ATOM 1187 O O . LEU A 1 160 ? -5.398 5.152 -1.474 1 92 160 LEU A O 1
ATOM 1191 N N . GLY A 1 161 ? -3.73 6.215 -0.391 1 93.94 161 GLY A N 1
ATOM 1192 C CA . GLY A 1 161 ? -4.344 7.523 -0.541 1 93.94 161 GLY A CA 1
ATOM 1193 C C . GLY A 1 161 ? -3.363 8.594 -0.978 1 93.94 161 GLY A C 1
ATOM 1194 O O . GLY A 1 161 ? -2.248 8.289 -1.405 1 93.94 161 GLY A O 1
ATOM 1195 N N . TYR A 1 162 ? -3.893 9.867 -0.917 1 95.88 162 TYR A N 1
ATOM 1196 C CA . TYR A 1 162 ? -3.047 11.016 -1.228 1 95.88 162 TYR A CA 1
ATOM 1197 C C . TYR A 1 162 ? -2.221 11.43 -0.016 1 95.88 162 TYR A C 1
ATOM 1199 O O . TYR A 1 162 ? -0.994 11.289 -0.017 1 95.88 162 TYR A O 1
ATOM 1207 N N . GLN A 1 163 ? -2.887 11.844 0.994 1 98.12 163 GLN A N 1
ATOM 1208 C CA . GLN A 1 163 ? -2.225 12.141 2.26 1 98.12 163 GLN A CA 1
ATOM 1209 C C . GLN A 1 163 ? -2.643 11.148 3.346 1 98.12 163 GLN A C 1
ATOM 1211 O O . GLN A 1 163 ? -3.836 10.977 3.605 1 98.12 163 GLN A O 1
ATOM 1216 N N . GLY A 1 164 ? -1.625 10.484 3.963 1 98.62 164 GLY A N 1
ATOM 1217 C CA . GLY A 1 164 ? -1.964 9.617 5.082 1 98.62 164 GLY A CA 1
ATOM 1218 C C . GLY A 1 164 ? -2.537 10.367 6.266 1 98.62 164 GLY A C 1
ATOM 1219 O O . GLY A 1 164 ? -3.754 10.516 6.383 1 98.62 164 GLY A O 1
ATOM 1220 N N . ILE A 1 165 ? -1.64 10.945 7.027 1 98.94 165 ILE A N 1
ATOM 1221 C CA . ILE A 1 165 ? -2.023 11.844 8.109 1 98.94 165 ILE A CA 1
ATOM 1222 C C . ILE A 1 165 ? -1.544 13.266 7.797 1 98.94 165 ILE A C 1
ATOM 1224 O O . ILE A 1 165 ? -0.362 13.477 7.52 1 98.94 165 ILE A O 1
ATOM 1228 N N . ALA A 1 166 ? -2.49 14.203 7.844 1 98.94 166 ALA A N 1
ATOM 1229 C CA . ALA A 1 166 ? -2.154 15.586 7.523 1 98.94 166 ALA A CA 1
ATOM 1230 C C . ALA A 1 166 ? -2.518 16.516 8.68 1 98.94 166 ALA A C 1
ATOM 1232 O O . ALA A 1 166 ? -3.66 16.531 9.141 1 98.94 166 ALA A O 1
ATOM 1233 N N . LEU A 1 167 ? -1.594 17.297 9.164 1 98.94 167 LEU A N 1
ATOM 1234 C CA . LEU A 1 167 ? -1.809 18.344 10.156 1 98.94 167 LEU A CA 1
ATOM 1235 C C . LEU A 1 167 ? -1.612 19.719 9.539 1 98.94 167 LEU A C 1
ATOM 1237 O O . LEU A 1 167 ? -0.553 20.016 8.977 1 98.94 167 LEU A O 1
ATOM 1241 N N . GLU A 1 168 ? -2.602 20.5 9.594 1 98.88 168 GLU A N 1
ATOM 1242 C CA . GLU A 1 168 ? -2.533 21.875 9.133 1 98.88 168 GLU A CA 1
ATOM 1243 C C . GLU A 1 168 ? -2.814 22.859 10.273 1 98.88 168 GLU A C 1
ATOM 1245 O O . GLU A 1 168 ? -3.816 22.719 10.984 1 98.88 168 GLU A O 1
ATOM 1250 N N . ASN A 1 169 ? -1.923 23.797 10.43 1 98.88 169 ASN A N 1
ATOM 1251 C CA . ASN A 1 169 ? -2.076 24.797 11.484 1 98.88 169 ASN A CA 1
ATOM 1252 C C . ASN A 1 169 ? -2.344 24.141 12.836 1 98.88 169 ASN A C 1
ATOM 1254 O O . ASN A 1 169 ? -3.225 24.562 13.578 1 98.88 169 ASN A O 1
ATOM 1258 N N . SER A 1 170 ? -1.661 23.062 13.086 1 98.88 170 SER A N 1
ATOM 1259 C CA . SER A 1 170 ? -1.948 22.266 14.266 1 98.88 170 SER A CA 1
ATOM 1260 C C . SER A 1 170 ? -0.711 22.109 15.148 1 98.88 170 SER A C 1
ATOM 1262 O O . SER A 1 170 ? 0.409 22.016 14.641 1 98.88 170 SER A O 1
ATOM 1264 N N . GLU A 1 171 ? -0.931 22.109 16.453 1 98.62 171 GLU A N 1
ATOM 1265 C CA . GLU A 1 171 ? 0.22 22.141 17.359 1 98.62 171 GLU A CA 1
ATOM 1266 C C . GLU A 1 171 ? 0.068 21.125 18.484 1 98.62 171 GLU A C 1
ATOM 1268 O O . GLU A 1 171 ? -1.051 20.766 18.859 1 98.62 171 GLU A O 1
ATOM 1273 N N . ASP A 1 172 ? 1.216 20.625 18.953 1 98.75 172 ASP A N 1
ATOM 1274 C CA . ASP A 1 172 ? 1.321 19.828 20.172 1 98.75 172 ASP A CA 1
ATOM 1275 C C . ASP A 1 172 ? 0.566 18.516 20.031 1 98.75 172 ASP A C 1
ATOM 1277 O O . ASP A 1 172 ? 0.011 18 21 1 98.75 172 ASP A O 1
ATOM 1281 N N . ASN A 1 173 ? 0.434 17.984 18.844 1 98.94 173 ASN A N 1
ATOM 1282 C CA . ASN A 1 173 ? -0.174 16.672 18.641 1 98.94 173 ASN A CA 1
ATOM 1283 C C . ASN A 1 173 ? 0.865 15.562 18.703 1 98.94 173 ASN A C 1
ATOM 1285 O O . ASN A 1 173 ? 2.057 15.805 18.516 1 98.94 173 ASN A O 1
ATOM 1289 N N . THR A 1 174 ? 0.404 14.391 19.016 1 98.94 174 THR A N 1
ATOM 1290 C CA . THR A 1 174 ? 1.271 13.219 19.094 1 98.94 174 THR A CA 1
ATOM 1291 C C . THR A 1 174 ? 0.812 12.141 18.125 1 98.94 174 THR A C 1
ATOM 1293 O O . THR A 1 174 ? -0.344 11.711 18.156 1 98.94 174 THR A O 1
ATOM 1296 N N . LEU A 1 175 ? 1.625 11.805 17.203 1 98.94 175 LEU A N 1
ATOM 1297 C CA . LEU A 1 175 ? 1.458 10.648 16.328 1 98.94 175 LEU A CA 1
ATOM 1298 C C . LEU A 1 175 ? 2.359 9.5 16.781 1 98.94 175 LEU A C 1
ATOM 1300 O O . LEU A 1 175 ? 3.586 9.609 16.703 1 98.94 175 LEU A O 1
ATOM 1304 N N . LEU A 1 176 ? 1.754 8.453 17.234 1 98.81 176 LEU A N 1
ATOM 1305 C CA . LEU A 1 176 ? 2.525 7.379 17.844 1 98.81 176 LEU A CA 1
ATOM 1306 C C . LEU A 1 176 ? 2.176 6.035 17.203 1 98.81 176 LEU A C 1
ATOM 1308 O O . LEU A 1 176 ? 1.021 5.602 17.25 1 98.81 176 LEU A O 1
ATOM 1312 N N . GLY A 1 177 ? 3.133 5.375 16.609 1 98.5 177 GLY A N 1
ATOM 1313 C CA . GLY A 1 177 ? 2.977 3.992 16.188 1 98.5 177 GLY A CA 1
ATOM 1314 C C . GLY A 1 177 ? 2.074 3.838 14.977 1 98.5 177 GLY A C 1
ATOM 1315 O O . GLY A 1 177 ? 1.516 2.764 14.75 1 98.5 177 GLY A O 1
ATOM 1316 N N . ASN A 1 178 ? 1.884 4.844 14.203 1 98.75 178 ASN A N 1
ATOM 1317 C CA . ASN A 1 178 ? 1.031 4.742 13.023 1 98.75 178 ASN A CA 1
ATOM 1318 C C . ASN A 1 178 ? 1.775 4.125 11.844 1 98.75 178 ASN A C 1
ATOM 1320 O O . ASN A 1 178 ? 3.006 4.148 11.797 1 98.75 178 ASN A O 1
ATOM 1324 N N . LEU A 1 179 ? 1.004 3.539 10.977 1 97.44 179 LEU A N 1
ATOM 1325 C CA . LEU A 1 179 ? 1.533 2.896 9.773 1 97.44 179 LEU A CA 1
ATOM 1326 C C . LEU A 1 179 ? 0.991 3.566 8.516 1 97.44 179 LEU A C 1
ATOM 1328 O O . LEU A 1 179 ? -0.21 3.506 8.242 1 97.44 179 LEU A O 1
ATOM 1332 N N . MET A 1 180 ? 1.854 4.242 7.781 1 98.31 180 MET A N 1
ATOM 1333 C CA . MET A 1 180 ? 1.503 4.875 6.512 1 98.31 180 MET A CA 1
ATOM 1334 C C . MET A 1 180 ? 2.086 4.098 5.336 1 98.31 180 MET A C 1
ATOM 1336 O O . MET A 1 180 ? 3.305 4.055 5.156 1 98.31 180 MET A O 1
ATOM 1340 N N . LEU A 1 181 ? 1.194 3.553 4.48 1 94.81 181 LEU A N 1
ATOM 1341 C CA . LEU A 1 181 ? 1.669 2.674 3.418 1 94.81 181 LEU A CA 1
ATOM 1342 C C . LEU A 1 181 ? 1.146 3.131 2.061 1 94.81 181 LEU A C 1
ATOM 1344 O O . LEU A 1 181 ? -0.068 3.188 1.845 1 94.81 181 LEU A O 1
ATOM 1348 N N . THR A 1 182 ? 2.107 3.447 1.125 1 92.81 182 THR A N 1
ATOM 1349 C CA . THR A 1 182 ? 1.808 3.656 -0.287 1 92.81 182 THR A CA 1
ATOM 1350 C C . THR A 1 182 ? 0.832 4.816 -0.467 1 92.81 182 THR A C 1
ATOM 1352 O O . THR A 1 182 ? -0.175 4.684 -1.165 1 92.81 182 THR A O 1
ATOM 1355 N N . ASN A 1 183 ? 1.053 5.836 0.238 1 96 183 ASN A N 1
ATOM 1356 C CA . ASN A 1 183 ? 0.409 7.121 -0.022 1 96 183 ASN A CA 1
ATOM 1357 C C . ASN A 1 183 ? 1.297 8.031 -0.863 1 96 183 ASN A C 1
ATOM 1359 O O . ASN A 1 183 ? 2.42 7.664 -1.212 1 96 183 ASN A O 1
ATOM 1363 N N . ASP A 1 184 ? 0.704 9.18 -1.262 1 96.38 184 ASP A N 1
ATOM 1364 C CA . ASP A 1 184 ? 1.596 10.195 -1.813 1 96.38 184 ASP A CA 1
ATOM 1365 C C . ASP A 1 184 ? 2.459 10.828 -0.72 1 96.38 184 ASP A C 1
ATOM 1367 O O . ASP A 1 184 ? 3.688 10.805 -0.805 1 96.38 184 ASP A O 1
ATOM 1371 N N . MET A 1 185 ? 1.822 11.281 0.241 1 98.5 185 MET A N 1
ATOM 1372 C CA . MET A 1 185 ? 2.506 11.711 1.457 1 98.5 185 MET A CA 1
ATOM 1373 C C . MET A 1 185 ? 2.084 10.859 2.648 1 98.5 185 MET A C 1
ATOM 1375 O O . MET A 1 185 ? 0.896 10.758 2.957 1 98.5 185 MET A O 1
ATOM 1379 N N . GLY A 1 186 ? 3.098 10.242 3.293 1 98.75 186 GLY A N 1
ATOM 1380 C CA . GLY A 1 186 ? 2.756 9.5 4.492 1 98.75 186 GLY A CA 1
ATOM 1381 C C . GLY A 1 186 ? 2.197 10.367 5.602 1 98.75 186 GLY A C 1
ATOM 1382 O O . GLY A 1 186 ? 1.028 10.242 5.969 1 98.75 186 GLY A O 1
ATOM 1383 N N . ILE A 1 187 ? 3.033 11.234 6.098 1 98.94 187 ILE A N 1
ATOM 1384 C CA . ILE A 1 187 ? 2.643 12.258 7.059 1 98.94 187 ILE A CA 1
ATOM 1385 C C . ILE A 1 187 ? 2.99 13.641 6.512 1 98.94 187 ILE A C 1
ATOM 1387 O O . ILE A 1 187 ? 4.098 13.852 6.016 1 98.94 187 ILE A O 1
ATOM 1391 N N . LEU A 1 188 ? 2.037 14.523 6.57 1 98.94 188 LEU A N 1
ATOM 1392 C CA . LEU A 1 188 ? 2.264 15.914 6.191 1 98.94 188 LEU A CA 1
ATOM 1393 C C . LEU A 1 188 ? 2.021 16.844 7.371 1 98.94 188 LEU A C 1
ATOM 1395 O O . LEU A 1 188 ? 0.95 16.812 7.984 1 98.94 188 LEU A O 1
ATOM 1399 N N . LEU A 1 189 ? 2.967 17.641 7.73 1 98.94 189 LEU A N 1
ATOM 1400 C CA . LEU A 1 189 ? 2.779 18.812 8.57 1 98.94 189 LEU A CA 1
ATOM 1401 C C . LEU A 1 189 ? 2.879 20.094 7.75 1 98.94 189 LEU A C 1
ATOM 1403 O O . LEU A 1 189 ? 3.869 20.312 7.043 1 98.94 189 LEU A O 1
ATOM 1407 N N . TYR A 1 190 ? 1.9 20.797 7.777 1 98.88 190 TYR A N 1
ATOM 1408 C CA . TYR A 1 190 ? 1.879 22.078 7.09 1 98.88 190 TYR A CA 1
ATOM 1409 C C . TYR A 1 190 ? 1.556 23.219 8.055 1 98.88 190 TYR A C 1
ATOM 1411 O O . TYR A 1 190 ? 0.495 23.219 8.688 1 98.88 190 TYR A O 1
ATOM 1419 N N . ASN A 1 191 ? 2.404 24.156 8.141 1 98.88 191 ASN A N 1
ATOM 1420 C CA . ASN A 1 191 ? 2.248 25.266 9.062 1 98.88 191 ASN A CA 1
ATOM 1421 C C . ASN A 1 191 ? 1.936 24.781 10.477 1 98.88 191 ASN A C 1
ATOM 1423 O O . ASN A 1 191 ? 1.003 25.266 11.117 1 98.88 191 ASN A O 1
ATOM 1427 N N . SER A 1 192 ? 2.65 23.766 10.891 1 98.88 192 SER A N 1
ATOM 1428 C CA . SER A 1 192 ? 2.377 23.125 12.164 1 98.88 192 SER A CA 1
ATOM 1429 C C . SER A 1 192 ? 3.625 23.062 13.039 1 98.88 192 SER A C 1
ATOM 1431 O O . SER A 1 192 ? 4.746 23.047 12.523 1 98.88 192 SER A O 1
ATOM 1433 N N . ALA A 1 193 ? 3.379 23.078 14.359 1 98.75 193 ALA A N 1
ATOM 1434 C CA . ALA A 1 193 ? 4.539 23.203 15.234 1 98.75 193 ALA A CA 1
ATOM 1435 C C . ALA A 1 193 ? 4.387 22.328 16.469 1 98.75 193 ALA A C 1
ATOM 1437 O O . ALA A 1 193 ? 3.266 22 16.875 1 98.75 193 ALA A O 1
ATOM 1438 N N . ASN A 1 194 ? 5.535 21.938 17.062 1 98.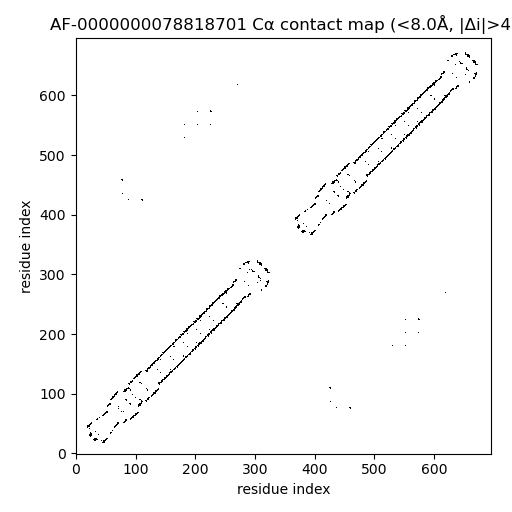81 194 ASN A N 1
ATOM 1439 C CA . ASN A 1 194 ? 5.613 21.266 18.359 1 98.81 194 ASN A CA 1
ATOM 1440 C C . ASN A 1 194 ? 4.879 19.938 18.359 1 98.81 194 ASN A C 1
ATOM 1442 O O . ASN A 1 194 ? 4.273 19.547 19.359 1 98.81 194 ASN A O 1
ATOM 1446 N N . ASN A 1 195 ? 4.848 19.297 17.234 1 98.94 195 ASN A N 1
ATOM 1447 C CA . ASN A 1 195 ? 4.27 17.953 17.172 1 98.94 195 ASN A CA 1
ATOM 1448 C C . ASN A 1 195 ? 5.324 16.875 17.406 1 98.94 195 ASN A C 1
ATOM 1450 O O . ASN A 1 195 ? 6.516 17.109 17.188 1 98.94 195 ASN A O 1
ATOM 1454 N N . THR A 1 196 ? 4.848 15.797 17.922 1 98.94 196 THR A N 1
ATOM 1455 C CA . THR A 1 196 ? 5.719 14.648 18.172 1 98.94 196 THR A CA 1
ATOM 1456 C C . THR A 1 196 ? 5.32 13.469 17.297 1 98.94 196 THR A C 1
ATOM 1458 O O . THR A 1 196 ? 4.18 13 17.359 1 98.94 196 THR A O 1
ATOM 1461 N N . LEU A 1 197 ? 6.207 13.047 16.438 1 98.94 197 LEU A N 1
ATOM 1462 C CA . LEU A 1 197 ? 6.07 11.828 15.648 1 98.94 197 LEU A CA 1
ATOM 1463 C C . LEU A 1 197 ? 7.004 10.734 16.156 1 98.94 197 LEU A C 1
ATOM 1465 O O . LEU A 1 197 ? 8.227 10.828 15.992 1 98.94 197 LEU A O 1
ATOM 1469 N N . MET A 1 198 ? 6.438 9.773 16.75 1 98.81 198 MET A N 1
ATOM 1470 C CA . MET A 1 198 ? 7.277 8.766 17.391 1 98.81 198 MET A CA 1
ATOM 1471 C C . MET A 1 198 ? 6.859 7.359 16.984 1 98.81 198 MET A C 1
ATOM 1473 O O . MET A 1 198 ? 5.668 7.043 16.953 1 98.81 198 MET A O 1
ATOM 1477 N N . ASN A 1 199 ? 7.84 6.527 16.625 1 98.62 199 ASN A N 1
ATOM 1478 C CA . ASN A 1 199 ? 7.652 5.105 16.359 1 98.62 199 ASN A CA 1
ATOM 1479 C C . ASN A 1 199 ? 6.672 4.867 15.219 1 98.62 199 ASN A C 1
ATOM 1481 O O . ASN A 1 199 ? 5.957 3.865 15.211 1 98.62 199 ASN A O 1
ATOM 1485 N N . ASN A 1 200 ? 6.562 5.758 14.344 1 98.81 200 ASN A N 1
ATOM 1486 C CA . ASN A 1 200 ? 5.727 5.543 13.172 1 98.81 200 ASN A CA 1
ATOM 1487 C C . ASN A 1 200 ? 6.492 4.824 12.062 1 98.81 200 ASN A C 1
ATOM 1489 O O . ASN A 1 200 ? 7.727 4.816 12.062 1 98.81 200 ASN A O 1
ATOM 1493 N N . THR A 1 201 ? 5.77 4.223 11.219 1 98.06 201 THR A N 1
ATOM 1494 C CA . THR A 1 201 ? 6.312 3.648 9.992 1 98.06 201 THR A CA 1
ATOM 1495 C C . THR A 1 201 ? 5.734 4.352 8.766 1 98.06 201 THR A C 1
ATOM 1497 O O . THR A 1 201 ? 4.516 4.441 8.609 1 98.06 201 THR A O 1
ATOM 1500 N N . ALA A 1 202 ? 6.539 4.918 7.965 1 98.5 202 ALA A N 1
ATOM 1501 C CA . ALA A 1 202 ? 6.184 5.453 6.652 1 98.5 202 ALA A CA 1
ATOM 1502 C C . ALA A 1 202 ? 6.898 4.699 5.539 1 98.5 202 ALA A C 1
ATOM 1504 O O . ALA A 1 202 ? 8.094 4.906 5.305 1 98.5 202 ALA A O 1
ATOM 1505 N N . ASP A 1 203 ? 6.109 3.893 4.895 1 94.69 203 ASP A N 1
ATOM 1506 C CA . ASP A 1 203 ? 6.699 2.951 3.949 1 94.69 203 ASP A CA 1
ATOM 1507 C C . ASP A 1 203 ? 6.066 3.09 2.566 1 94.69 203 ASP A C 1
ATOM 1509 O O . ASP A 1 203 ? 4.844 3.076 2.436 1 94.69 203 ASP A O 1
ATOM 1513 N N . SER A 1 204 ? 6.996 3.387 1.523 1 92.25 204 SER A N 1
ATOM 1514 C CA . SER A 1 204 ? 6.609 3.311 0.119 1 92.25 204 SER A CA 1
ATOM 1515 C C . SER A 1 204 ? 5.68 4.461 -0.261 1 92.25 204 SER A C 1
ATOM 1517 O O . SER A 1 204 ? 4.738 4.273 -1.036 1 92.25 204 SER A O 1
ATOM 1519 N N . ASN A 1 205 ? 5.855 5.473 0.354 1 96.19 205 ASN A N 1
ATOM 1520 C CA . ASN A 1 205 ? 5.195 6.703 -0.059 1 96.19 205 ASN A CA 1
ATOM 1521 C C . ASN A 1 205 ? 6.047 7.492 -1.048 1 96.19 205 ASN A C 1
ATOM 1523 O O . ASN A 1 205 ? 7.207 7.148 -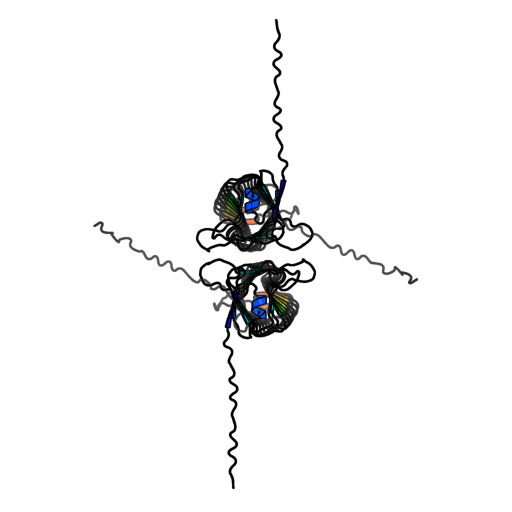1.289 1 96.19 205 ASN A O 1
ATOM 1527 N N . THR A 1 206 ? 5.43 8.547 -1.679 1 96.19 206 THR A N 1
ATOM 1528 C CA . THR A 1 206 ? 6.289 9.492 -2.383 1 96.19 206 THR A CA 1
ATOM 1529 C C . THR A 1 206 ? 7.164 10.266 -1.4 1 96.19 206 THR A C 1
ATOM 1531 O O . THR A 1 206 ? 8.391 10.25 -1.51 1 96.19 206 THR A O 1
ATOM 1534 N N . LYS A 1 207 ? 6.539 10.875 -0.512 1 98.62 207 LYS A N 1
ATOM 1535 C CA . LYS A 1 207 ? 7.219 11.453 0.645 1 98.62 207 LYS A CA 1
ATOM 1536 C C . LYS A 1 207 ? 6.805 10.75 1.934 1 98.62 207 LYS A C 1
ATOM 1538 O O . LYS A 1 207 ? 5.617 10.703 2.268 1 98.62 207 LYS A O 1
ATOM 1543 N N . GLY A 1 208 ? 7.82 10.172 2.602 1 98.75 208 GLY A N 1
ATOM 1544 C CA . GLY A 1 208 ? 7.484 9.523 3.859 1 98.75 208 GLY A CA 1
ATOM 1545 C C . GLY A 1 208 ? 6.906 10.477 4.887 1 98.75 208 GLY A C 1
ATOM 1546 O O . GLY A 1 208 ? 5.742 10.344 5.277 1 98.75 208 GLY A O 1
ATOM 1547 N N . VAL A 1 209 ? 7.703 11.422 5.312 1 98.94 209 VAL A N 1
ATOM 1548 C CA . VAL A 1 209 ? 7.289 12.516 6.191 1 98.94 209 VAL A CA 1
ATOM 1549 C C . VAL A 1 209 ? 7.656 13.852 5.562 1 98.94 209 VAL A C 1
ATOM 1551 O O . VAL A 1 209 ? 8.812 14.094 5.219 1 98.94 209 VAL A O 1
ATOM 1554 N N . SER A 1 210 ? 6.676 14.68 5.43 1 98.94 210 SER A N 1
ATOM 1555 C CA . SER A 1 210 ? 6.891 15.992 4.844 1 98.94 210 SER A CA 1
ATOM 1556 C C . SER A 1 210 ? 6.605 17.109 5.852 1 98.94 210 SER A C 1
ATOM 1558 O O . SER A 1 210 ? 5.5 17.188 6.395 1 98.94 210 SER A O 1
ATOM 1560 N N . LEU A 1 211 ? 7.574 17.922 6.133 1 98.88 211 LEU A N 1
ATOM 1561 C CA . LEU A 1 211 ? 7.43 19.125 6.934 1 98.88 211 LEU A CA 1
ATOM 1562 C C . LEU A 1 211 ? 7.48 20.375 6.055 1 98.88 211 LEU A C 1
ATOM 1564 O O . LEU A 1 211 ? 8.523 20.688 5.473 1 98.88 211 LEU A O 1
ATOM 1568 N N . GLU A 1 212 ? 6.41 21.016 6.016 1 98.88 212 GLU A N 1
ATOM 1569 C CA . GLU A 1 212 ? 6.324 22.219 5.191 1 98.88 212 GLU A CA 1
ATOM 1570 C C . GLU A 1 212 ? 5.914 23.438 6.02 1 98.88 212 GLU A C 1
ATOM 1572 O O . GLU A 1 212 ? 4.824 23.469 6.59 1 98.88 212 GLU A O 1
ATOM 1577 N N . ALA A 1 213 ? 6.805 24.406 6.047 1 98.81 213 ALA A N 1
ATOM 1578 C CA . ALA A 1 213 ? 6.621 25.578 6.902 1 98.81 213 ALA A CA 1
ATOM 1579 C C . ALA A 1 213 ? 6.305 25.172 8.336 1 98.81 213 ALA A C 1
ATOM 1581 O O . ALA A 1 213 ? 5.379 25.703 8.953 1 98.81 213 ALA A O 1
ATOM 1582 N N . SER A 1 214 ? 7.012 24.125 8.789 1 98.88 214 SER A N 1
ATOM 1583 C CA . SER A 1 214 ? 6.684 23.531 10.078 1 98.88 214 SER A CA 1
ATOM 1584 C C . SER A 1 214 ? 7.902 23.469 10.992 1 98.88 214 SER A C 1
ATOM 1586 O O . SER A 1 214 ? 8.961 22.984 10.594 1 98.88 214 SER A O 1
ATOM 1588 N N . ASP A 1 215 ? 7.66 23.969 12.211 1 98.62 215 ASP A N 1
ATOM 1589 C CA . ASP A 1 215 ? 8.812 24.219 13.07 1 98.62 215 ASP A CA 1
ATOM 1590 C C . ASP A 1 215 ? 8.688 23.453 14.391 1 98.62 215 ASP A C 1
ATOM 1592 O O . ASP A 1 215 ? 7.582 23.156 14.836 1 98.62 215 ASP A O 1
ATOM 1596 N N . MET A 1 216 ? 9.867 23.109 14.977 1 98.62 216 MET A N 1
ATOM 1597 C CA . MET A 1 216 ? 9.984 22.609 16.344 1 98.62 216 MET A CA 1
ATOM 1598 C C . MET A 1 216 ? 9.242 21.297 16.5 1 98.62 216 MET A C 1
ATOM 1600 O O . MET A 1 216 ? 8.617 21.047 17.531 1 98.62 216 MET A O 1
ATOM 1604 N N . ASN A 1 217 ? 9.234 20.5 15.461 1 98.88 217 ASN A N 1
ATOM 1605 C CA . ASN A 1 217 ? 8.688 19.156 15.562 1 98.88 217 ASN A CA 1
ATOM 1606 C C . ASN A 1 217 ? 9.766 18.141 15.898 1 98.88 217 ASN A C 1
ATOM 1608 O O . ASN A 1 217 ? 10.945 18.359 15.633 1 98.88 217 ASN A O 1
ATOM 1612 N N . ALA A 1 218 ? 9.312 17.094 16.516 1 98.94 218 ALA A N 1
ATOM 1613 C CA . ALA A 1 218 ? 10.234 16.016 16.875 1 98.94 218 ALA A CA 1
ATOM 1614 C C . ALA A 1 218 ? 9.875 14.719 16.156 1 98.94 218 ALA A C 1
ATOM 1616 O O . ALA A 1 218 ? 8.75 14.227 16.266 1 98.94 218 ALA A O 1
ATOM 1617 N N . LEU A 1 219 ? 10.75 14.227 15.344 1 98.88 219 LEU A N 1
ATOM 1618 C CA . LEU A 1 219 ? 10.656 12.914 14.727 1 98.88 219 LEU A CA 1
ATOM 1619 C C . LEU A 1 219 ? 11.594 11.922 15.414 1 98.88 219 LEU A C 1
ATOM 1621 O O . LEU A 1 219 ? 12.812 11.992 15.227 1 98.88 219 LEU A O 1
ATOM 1625 N N . THR A 1 220 ? 11.008 11.031 16.172 1 98.81 220 THR A N 1
ATOM 1626 C CA . THR A 1 220 ? 11.844 10.172 17 1 98.81 220 THR A CA 1
ATOM 1627 C C . THR A 1 220 ? 11.508 8.703 16.766 1 98.81 220 THR A C 1
ATOM 1629 O O . THR A 1 220 ? 10.352 8.297 16.891 1 98.81 220 THR A O 1
ATOM 1632 N N . SER A 1 221 ? 12.5 7.863 16.438 1 98.69 221 SER A N 1
ATOM 1633 C CA . SER A 1 221 ? 12.414 6.41 16.406 1 98.69 221 SER A CA 1
ATOM 1634 C C . SER A 1 221 ? 11.406 5.945 15.352 1 98.69 221 SER A C 1
ATOM 1636 O O . SER A 1 221 ? 10.672 4.98 15.578 1 98.69 221 SER A O 1
ATOM 1638 N N . ASN A 1 222 ? 11.359 6.645 14.289 1 98.81 222 ASN A N 1
ATOM 1639 C CA . ASN A 1 222 ? 10.492 6.227 13.195 1 98.81 222 ASN A CA 1
ATOM 1640 C C . ASN A 1 222 ? 11.227 5.316 12.219 1 98.81 222 ASN A C 1
ATOM 1642 O O . ASN A 1 222 ? 12.453 5.363 12.117 1 98.81 222 ASN A O 1
ATOM 1646 N N . THR A 1 223 ? 10.484 4.426 11.594 1 98.25 223 THR A N 1
ATOM 1647 C CA . THR A 1 223 ? 10.961 3.645 10.461 1 98.25 223 THR A CA 1
ATOM 1648 C C . THR A 1 223 ? 10.438 4.223 9.148 1 98.25 223 THR A C 1
ATOM 1650 O O . THR A 1 223 ? 9.234 4.16 8.875 1 98.25 223 THR A O 1
ATOM 1653 N N . ILE A 1 224 ? 11.32 4.797 8.375 1 98.56 224 ILE A N 1
ATOM 1654 C CA . ILE A 1 224 ? 10.969 5.492 7.141 1 98.56 224 ILE A CA 1
ATOM 1655 C C . ILE A 1 224 ? 11.695 4.852 5.961 1 98.56 224 ILE A C 1
ATOM 1657 O O . ILE A 1 224 ? 12.891 5.074 5.766 1 98.56 224 ILE A O 1
ATOM 1661 N N . SER A 1 225 ? 10.891 4.07 5.215 1 95.25 225 SER A N 1
ATOM 1662 C CA . SER A 1 225 ? 11.594 3.215 4.27 1 95.25 225 SER A CA 1
ATOM 1663 C C . SER A 1 225 ? 10.891 3.178 2.918 1 95.25 225 SER A C 1
ATOM 1665 O O . SER A 1 225 ? 9.664 3.338 2.848 1 95.25 225 SER A O 1
ATOM 1667 N N . LYS A 1 226 ? 11.688 3.039 1.827 1 93.19 226 LYS A N 1
ATOM 1668 C CA . LYS A 1 226 ? 11.211 2.756 0.475 1 93.19 226 LYS A CA 1
ATOM 1669 C C . LYS A 1 226 ? 10.336 3.889 -0.048 1 93.19 226 LYS A C 1
ATOM 1671 O O . LYS A 1 226 ? 9.297 3.641 -0.663 1 93.19 226 LYS A O 1
ATOM 1676 N N . ASN A 1 227 ? 10.68 5.086 0.38 1 96.12 227 ASN A N 1
ATOM 1677 C CA . ASN A 1 227 ? 10.039 6.277 -0.167 1 96.12 227 ASN A CA 1
ATOM 1678 C C . ASN A 1 227 ? 10.906 6.938 -1.236 1 96.12 227 ASN A C 1
ATOM 1680 O O . ASN A 1 227 ? 12.094 6.637 -1.35 1 96.12 227 ASN A O 1
ATOM 1684 N N . GLU A 1 228 ? 10.281 7.816 -2.053 1 94.19 228 GLU A N 1
ATOM 1685 C CA . GLU A 1 228 ? 11.125 8.656 -2.896 1 94.19 228 GLU A CA 1
ATOM 1686 C C . GLU A 1 228 ? 11.945 9.633 -2.057 1 94.19 228 GLU A C 1
ATOM 1688 O O . GLU A 1 228 ? 13.156 9.758 -2.252 1 94.19 228 GLU A O 1
ATOM 1693 N N . TYR A 1 229 ? 11.273 10.289 -1.211 1 98.06 229 TYR A N 1
ATOM 1694 C CA . TYR A 1 229 ? 11.898 11.086 -0.16 1 98.06 229 TYR A CA 1
ATOM 1695 C C . TYR A 1 229 ? 11.516 10.562 1.22 1 98.06 229 TYR A C 1
ATOM 1697 O O . TYR A 1 229 ? 10.328 10.5 1.556 1 98.06 229 TYR A O 1
ATOM 1705 N N . GLY A 1 230 ? 12.547 10.133 1.973 1 98.69 230 GLY A N 1
ATOM 1706 C CA . GLY A 1 230 ? 12.211 9.727 3.326 1 98.69 230 GLY A CA 1
ATOM 1707 C C . GLY A 1 230 ? 11.602 10.844 4.152 1 98.69 230 GLY A C 1
ATOM 1708 O O . GLY A 1 230 ? 10.391 10.859 4.395 1 98.69 230 GLY A O 1
ATOM 1709 N N . ILE A 1 231 ? 12.477 11.781 4.512 1 98.94 231 ILE A N 1
ATOM 1710 C CA . ILE A 1 231 ? 12.039 13.008 5.172 1 98.94 231 ILE A CA 1
ATOM 1711 C C . ILE A 1 231 ? 12.297 14.203 4.258 1 98.94 231 ILE A C 1
ATOM 1713 O O . ILE A 1 231 ? 13.406 14.383 3.754 1 98.94 231 ILE A O 1
ATOM 1717 N N . PHE A 1 232 ? 11.258 14.898 4.055 1 98.88 232 PHE A N 1
ATOM 1718 C CA . PHE A 1 232 ? 11.32 16.094 3.215 1 98.88 232 PHE A CA 1
ATOM 1719 C C . PHE A 1 232 ? 10.945 17.328 4.008 1 98.88 232 PHE A C 1
ATOM 1721 O O . PHE A 1 232 ? 9.883 17.391 4.625 1 98.88 232 PHE A O 1
ATOM 1728 N N . THR A 1 233 ? 11.812 18.359 3.959 1 98.75 233 THR A N 1
ATOM 1729 C CA . THR A 1 233 ? 11.461 19.609 4.609 1 98.75 233 THR A CA 1
ATOM 1730 C C . THR A 1 233 ? 11.508 20.766 3.615 1 98.75 233 THR A C 1
ATOM 1732 O O . THR A 1 233 ? 12.367 20.797 2.73 1 98.75 233 THR A O 1
ATOM 1735 N N . LEU A 1 234 ? 10.57 21.578 3.744 1 98.88 234 LEU A N 1
ATOM 1736 C CA . LEU A 1 234 ? 10.5 22.828 2.982 1 98.88 234 LEU A CA 1
ATOM 1737 C C . LEU A 1 234 ? 10.203 24 3.898 1 98.88 234 LEU A C 1
ATOM 1739 O O . LEU A 1 234 ? 9.164 24.031 4.566 1 98.88 234 LEU A O 1
ATOM 1743 N N . LYS A 1 235 ? 11.055 24.984 3.947 1 98.62 235 LYS A N 1
ATOM 1744 C CA . LYS A 1 235 ? 10.883 26.188 4.754 1 98.62 235 LYS A CA 1
ATOM 1745 C C . LYS A 1 235 ? 10.547 25.844 6.203 1 98.62 235 LYS A C 1
ATOM 1747 O O . LYS A 1 235 ? 9.602 26.375 6.777 1 98.62 235 LYS A O 1
ATOM 1752 N N . SER A 1 236 ? 11.312 24.875 6.742 1 98.81 236 SER A N 1
ATOM 1753 C CA . SER A 1 236 ? 11.047 24.375 8.086 1 98.81 236 SER A CA 1
ATOM 1754 C C . SER A 1 236 ? 12.281 24.5 8.977 1 98.81 236 SER A C 1
ATOM 1756 O O . SER A 1 236 ? 13.406 24.25 8.523 1 98.81 236 SER A O 1
ATOM 1758 N N . LYS A 1 237 ? 12.023 24.906 10.211 1 98.25 237 LYS A N 1
ATOM 1759 C CA . LYS A 1 237 ? 13.141 25.234 11.086 1 98.25 237 LYS A CA 1
ATOM 1760 C C . LYS A 1 237 ? 13 24.547 12.445 1 98.25 237 LYS A C 1
ATOM 1762 O O . LYS A 1 237 ? 11.883 24.297 12.906 1 98.25 237 LYS A O 1
ATOM 1767 N N . SER A 1 238 ? 14.18 24.234 13.039 1 98.69 238 SER A N 1
ATOM 1768 C CA . SER A 1 238 ? 14.289 23.875 14.445 1 98.69 238 SER A CA 1
ATOM 1769 C C . SER A 1 238 ? 13.578 22.547 14.727 1 98.69 238 SER A C 1
ATOM 1771 O O . SER A 1 238 ? 13 22.375 15.797 1 98.69 238 SER A O 1
ATOM 1773 N N . ASN A 1 239 ? 13.508 21.672 13.758 1 98.81 239 ASN A N 1
ATOM 1774 C CA . ASN A 1 239 ? 13.031 20.312 14 1 98.81 239 ASN A CA 1
ATOM 1775 C C . ASN A 1 239 ? 14.148 19.406 14.484 1 98.81 239 ASN A C 1
ATOM 1777 O O . ASN A 1 239 ? 15.328 19.688 14.266 1 98.81 239 ASN A O 1
ATOM 1781 N N . VAL A 1 240 ? 13.734 18.375 15.148 1 98.88 240 VAL A N 1
ATOM 1782 C CA . VAL A 1 240 ? 14.703 17.391 15.648 1 98.88 240 VAL A CA 1
ATOM 1783 C C . VAL A 1 240 ? 14.414 16.016 15.055 1 98.88 240 VAL A C 1
ATOM 1785 O O . VAL A 1 240 ? 13.281 15.523 15.148 1 98.88 240 VAL A O 1
ATOM 1788 N N . LEU A 1 241 ? 15.359 15.445 14.391 1 98.88 241 LEU A N 1
ATOM 1789 C CA . LEU A 1 241 ? 15.32 14.07 13.906 1 98.88 241 LEU A CA 1
ATOM 1790 C C . LEU A 1 241 ? 16.266 13.18 14.695 1 98.88 241 LEU A C 1
ATOM 1792 O O . LEU A 1 241 ? 17.484 13.289 14.555 1 98.88 241 LEU A O 1
ATOM 1796 N N . PHE A 1 242 ? 15.672 12.352 15.516 1 98.69 242 PHE A N 1
ATOM 1797 C CA . PHE A 1 242 ? 16.453 11.578 16.469 1 98.69 242 PHE A CA 1
ATOM 1798 C C . PHE A 1 242 ? 16.094 10.102 16.406 1 98.69 242 PHE A C 1
ATOM 1800 O O . PHE A 1 242 ? 14.93 9.742 16.547 1 98.69 242 PHE A O 1
ATOM 1807 N N . ASN A 1 243 ? 17.109 9.258 16.188 1 98.56 243 ASN A N 1
ATOM 1808 C CA . ASN A 1 243 ? 17 7.809 16.297 1 98.56 243 ASN A CA 1
ATOM 1809 C C . ASN A 1 243 ? 16 7.25 15.281 1 98.56 243 ASN A C 1
ATOM 1811 O O . ASN A 1 243 ? 15.195 6.379 15.617 1 98.56 243 ASN A O 1
ATOM 1815 N N . ASN A 1 244 ? 16.016 7.797 14.086 1 98.75 244 ASN A N 1
ATOM 1816 C CA . ASN A 1 244 ? 15.18 7.254 13.023 1 98.75 244 ASN A CA 1
ATOM 1817 C C . ASN A 1 244 ? 15.961 6.281 12.141 1 98.75 244 ASN A C 1
ATOM 1819 O O . ASN A 1 244 ? 17.188 6.379 12.031 1 98.75 244 ASN A O 1
ATOM 1823 N N . SER A 1 245 ? 15.242 5.344 11.594 1 98.38 245 SER A N 1
ATOM 1824 C CA . SER A 1 245 ? 15.797 4.461 10.57 1 98.38 245 SER A CA 1
ATOM 1825 C C . SER A 1 245 ? 15.312 4.852 9.18 1 98.38 245 SER A C 1
ATOM 1827 O O . SER A 1 245 ? 14.117 4.746 8.883 1 98.38 245 SER A O 1
ATOM 1829 N N . LEU A 1 246 ? 16.188 5.43 8.445 1 98.25 246 LEU A N 1
ATOM 1830 C CA . LEU A 1 246 ? 15.914 5.758 7.047 1 98.25 246 LEU A CA 1
ATOM 1831 C C . LEU A 1 246 ? 16.562 4.746 6.113 1 98.25 246 LEU A C 1
ATOM 1833 O O . LEU A 1 246 ? 17.797 4.703 5.996 1 98.25 246 LEU A O 1
ATOM 1837 N N . TYR A 1 247 ? 15.656 4.008 5.465 1 94.31 247 TYR A N 1
ATOM 1838 C CA . TYR A 1 247 ? 16.156 2.828 4.773 1 94.31 247 TYR A CA 1
ATOM 1839 C C . TYR A 1 247 ? 15.539 2.695 3.389 1 94.31 247 TYR A C 1
ATOM 1841 O O . TYR A 1 247 ? 14.312 2.717 3.25 1 94.31 247 TYR A O 1
ATOM 1849 N N . LEU A 1 248 ? 16.438 2.555 2.312 1 91.75 248 LEU A N 1
ATOM 1850 C CA . LEU A 1 248 ? 16.047 2.246 0.944 1 91.75 248 LEU A CA 1
ATOM 1851 C C . LEU A 1 248 ? 15.125 3.33 0.392 1 91.75 248 LEU A C 1
ATOM 1853 O O . LEU A 1 248 ? 14.172 3.031 -0.335 1 91.75 248 LEU A O 1
ATOM 1857 N N . ASN A 1 249 ? 15.383 4.504 0.847 1 95.31 249 ASN A N 1
ATOM 1858 C CA . ASN A 1 249 ? 14.719 5.637 0.206 1 95.31 249 ASN A CA 1
ATOM 1859 C C . ASN A 1 249 ? 15.508 6.133 -1.003 1 95.31 249 ASN A C 1
ATOM 1861 O O . ASN A 1 249 ? 16.703 5.852 -1.13 1 95.31 249 ASN A O 1
ATOM 1865 N N . GLY A 1 250 ? 14.727 6.824 -1.894 1 92.94 250 GLY A N 1
ATOM 1866 C CA . GLY A 1 250 ? 15.477 7.551 -2.908 1 92.94 250 GLY A CA 1
ATOM 1867 C C . GLY A 1 250 ? 16.453 8.555 -2.328 1 92.94 250 GLY A C 1
ATOM 1868 O O . GLY A 1 250 ? 17.656 8.484 -2.582 1 92.94 250 GLY A O 1
ATOM 1869 N N . VAL A 1 251 ? 15.906 9.492 -1.662 1 96.81 251 VAL A N 1
ATOM 1870 C CA . VAL A 1 251 ? 16.672 10.398 -0.805 1 96.81 251 VAL A CA 1
ATOM 1871 C C . VAL A 1 251 ? 16.234 10.211 0.649 1 96.81 251 VAL A C 1
ATOM 1873 O O . VAL A 1 251 ? 15.047 10.273 0.968 1 96.81 251 VAL A O 1
ATOM 1876 N N . GLY A 1 252 ? 17.234 9.898 1.493 1 98.12 252 GLY A N 1
ATOM 1877 C CA . GLY A 1 252 ? 16.891 9.703 2.893 1 98.12 252 GLY A CA 1
ATOM 1878 C C . GLY A 1 252 ? 16.25 10.922 3.523 1 98.12 252 GLY A C 1
ATOM 1879 O O . GLY A 1 252 ? 15.148 10.836 4.074 1 98.12 252 GLY A O 1
ATOM 1880 N N . ALA A 1 253 ? 16.969 12.023 3.432 1 98.81 253 ALA A N 1
ATOM 1881 C CA . ALA A 1 253 ? 16.453 13.297 3.928 1 98.81 253 ALA A CA 1
ATOM 1882 C C . ALA A 1 253 ? 16.828 14.445 2.988 1 98.81 253 ALA A C 1
ATOM 1884 O O . ALA A 1 253 ? 17.969 14.539 2.527 1 98.81 253 ALA A O 1
ATOM 1885 N N . TYR A 1 254 ? 15.844 15.203 2.709 1 98.75 254 TYR A N 1
ATOM 1886 C CA . TYR A 1 254 ? 16.047 16.375 1.852 1 98.75 254 TYR A CA 1
ATOM 1887 C C . TYR A 1 254 ? 15.602 17.641 2.553 1 98.75 254 TYR A C 1
ATOM 1889 O O . TYR A 1 254 ? 14.414 17.844 2.814 1 98.75 254 TYR A O 1
ATOM 1897 N N . PHE A 1 255 ? 16.547 18.531 2.803 1 98.44 255 PHE A N 1
ATOM 1898 C CA . PHE A 1 255 ? 16.281 19.812 3.445 1 98.44 255 PHE A CA 1
ATOM 1899 C C . PHE A 1 255 ? 16.328 20.938 2.428 1 98.44 255 PHE A C 1
ATOM 1901 O O . PHE A 1 255 ? 17.422 21.375 2.031 1 98.44 255 PHE A O 1
ATOM 1908 N N . ASN A 1 256 ? 15.156 21.359 2.1 1 98.12 256 ASN A N 1
ATOM 1909 C CA . ASN A 1 256 ? 15.016 22.438 1.135 1 98.12 256 ASN A CA 1
ATOM 1910 C C . ASN A 1 256 ? 14.625 23.75 1.815 1 98.12 256 ASN A C 1
ATOM 1912 O O . ASN A 1 256 ? 13.539 23.859 2.389 1 98.12 256 ASN A O 1
ATOM 1916 N N . ASP A 1 257 ? 15.5 24.812 1.746 1 97.5 257 ASP A N 1
ATOM 1917 C CA . ASP A 1 257 ? 15.266 26.094 2.395 1 97.5 257 ASP A CA 1
ATOM 1918 C C . ASP A 1 257 ? 14.906 25.922 3.867 1 97.5 257 ASP A C 1
ATOM 1920 O O . ASP A 1 257 ? 13.977 26.547 4.363 1 97.5 257 ASP A O 1
ATOM 1924 N N . SER A 1 258 ? 15.516 24.922 4.469 1 98.12 258 SER A N 1
ATOM 1925 C CA . SER A 1 258 ? 15.281 24.578 5.867 1 98.12 258 SER A CA 1
ATOM 1926 C C . SER A 1 258 ? 16.547 24.734 6.699 1 98.12 258 SER A C 1
ATOM 1928 O O . SER A 1 258 ? 17.641 24.406 6.234 1 98.12 258 SER A O 1
ATOM 1930 N N . SER A 1 259 ? 16.328 25.281 7.902 1 97.69 259 SER A N 1
ATOM 1931 C CA . SER A 1 259 ? 17.531 25.578 8.688 1 97.69 259 SER A CA 1
ATOM 1932 C C . SER A 1 259 ? 17.328 25.266 10.164 1 97.69 259 SER A C 1
ATOM 1934 O O . SER A 1 259 ? 16.188 25.094 10.609 1 97.69 259 SER A O 1
ATOM 1936 N N . ASP A 1 260 ? 18.422 25.125 10.844 1 98.19 260 ASP A N 1
ATOM 1937 C CA . ASP A 1 260 ? 18.469 24.984 12.297 1 98.19 260 ASP A CA 1
ATOM 1938 C C . ASP A 1 260 ? 17.797 23.688 12.742 1 98.19 260 ASP A C 1
ATOM 1940 O O . ASP A 1 260 ? 17.281 23.609 13.859 1 98.19 260 ASP A O 1
ATOM 1944 N N . ASN A 1 261 ? 17.719 22.719 11.852 1 98.69 261 ASN A N 1
ATOM 1945 C CA . ASN A 1 261 ? 17.297 21.375 12.234 1 98.69 261 ASN A CA 1
ATOM 1946 C C . ASN A 1 261 ? 18.453 20.562 12.812 1 98.69 261 ASN A C 1
ATOM 1948 O O . ASN A 1 261 ? 19.594 20.734 12.398 1 98.69 261 ASN A O 1
ATOM 1952 N N . THR A 1 262 ? 18.141 19.766 13.773 1 98.81 262 THR A N 1
ATOM 1953 C CA . THR A 1 262 ? 19.156 18.906 14.375 1 98.81 262 THR A CA 1
ATOM 1954 C C . THR A 1 262 ? 18.891 17.438 14.039 1 98.81 262 THR A C 1
ATOM 1956 O O . THR A 1 262 ? 17.812 16.922 14.312 1 98.81 262 THR A O 1
ATOM 1959 N N . VAL A 1 263 ? 19.906 16.766 13.422 1 98.81 263 VAL A N 1
ATOM 1960 C CA . VAL A 1 263 ? 19.766 15.406 12.914 1 98.81 263 VAL A CA 1
ATOM 1961 C C . VAL A 1 263 ? 20.859 14.531 13.523 1 98.81 263 VAL A C 1
ATOM 1963 O O . VAL A 1 263 ? 22.031 14.672 13.195 1 98.81 263 VAL A O 1
ATOM 1966 N N . TYR A 1 264 ? 20.469 13.641 14.367 1 98.44 264 TYR A N 1
ATOM 1967 C CA . TYR A 1 264 ? 21.516 12.844 15 1 98.44 264 TYR A CA 1
ATOM 1968 C C . TYR A 1 264 ? 20.969 11.477 15.414 1 98.44 264 TYR A C 1
ATOM 1970 O O . TYR A 1 264 ? 19.766 11.312 15.617 1 98.44 264 TYR A O 1
ATOM 1978 N N . MET A 1 265 ? 21.844 10.516 15.477 1 98.19 265 MET A N 1
ATOM 1979 C CA . MET A 1 265 ? 21.609 9.133 15.867 1 98.19 265 MET A CA 1
ATOM 1980 C C . MET A 1 265 ? 20.594 8.469 14.945 1 98.19 265 MET A C 1
ATOM 1982 O O . MET A 1 265 ? 19.797 7.629 15.375 1 98.19 265 MET A O 1
ATOM 1986 N N . ASN A 1 266 ? 20.594 8.898 13.758 1 98.62 266 ASN A N 1
ATOM 1987 C CA . ASN A 1 266 ? 19.797 8.227 12.734 1 98.62 266 ASN A CA 1
ATOM 1988 C C . ASN A 1 266 ? 20.641 7.25 11.922 1 98.62 266 ASN A C 1
ATOM 1990 O O . ASN A 1 266 ? 21.859 7.41 11.82 1 98.62 266 ASN A O 1
ATOM 1994 N N . ASP A 1 267 ? 19.953 6.234 11.406 1 98.12 267 ASP A N 1
ATOM 1995 C CA . ASP A 1 267 ? 20.578 5.324 10.445 1 98.12 267 ASP A CA 1
ATOM 1996 C C . ASP A 1 267 ? 20.188 5.688 9.016 1 98.12 267 ASP A C 1
ATOM 1998 O O . ASP A 1 267 ? 19 5.645 8.664 1 98.12 267 ASP A O 1
ATOM 2002 N N . PHE A 1 268 ? 21.188 6.062 8.281 1 97.88 268 PHE A N 1
ATOM 2003 C CA . PHE A 1 268 ? 20.953 6.398 6.883 1 97.88 268 PHE A CA 1
ATOM 2004 C C . PHE A 1 268 ? 21.5 5.309 5.969 1 97.88 268 PHE A C 1
ATOM 2006 O O . PHE A 1 268 ? 22.703 5.203 5.77 1 97.88 268 PHE A O 1
ATOM 2013 N N . VAL A 1 269 ? 20.688 4.508 5.445 1 94.88 269 VAL A N 1
ATOM 2014 C CA . VAL A 1 269 ? 21 3.482 4.457 1 94.88 269 VAL A CA 1
ATOM 2015 C C . VAL A 1 269 ? 20.078 3.639 3.244 1 94.88 269 VAL A C 1
ATOM 2017 O O . VAL A 1 269 ? 19.078 2.941 3.129 1 94.88 269 VAL A O 1
ATOM 2020 N N . ASN A 1 270 ? 20.438 4.613 2.363 1 94.88 270 ASN A N 1
ATOM 2021 C CA . ASN A 1 270 ? 19.578 5.004 1.251 1 94.88 270 ASN A CA 1
ATOM 2022 C C . ASN A 1 270 ? 20.375 5.117 -0.052 1 94.88 270 ASN A C 1
ATOM 2024 O O . ASN A 1 270 ? 21.594 4.996 -0.053 1 94.88 270 ASN A O 1
ATOM 2028 N N . TYR A 1 271 ? 19.547 5.312 -1.189 1 90.19 271 TYR A N 1
ATOM 2029 C CA . TYR A 1 271 ? 20.234 5.578 -2.451 1 90.19 271 TYR A CA 1
ATOM 2030 C C . TYR A 1 271 ? 21.047 6.863 -2.373 1 90.19 271 TYR A C 1
ATOM 2032 O O . TYR A 1 271 ? 22.25 6.863 -2.643 1 90.19 271 TYR A O 1
ATOM 2040 N N . ILE A 1 272 ? 20.406 7.953 -2.109 1 93.25 272 ILE A N 1
ATOM 2041 C CA . ILE A 1 272 ? 21.031 9.18 -1.639 1 93.25 272 ILE A CA 1
ATOM 2042 C C . ILE A 1 272 ? 20.703 9.398 -0.165 1 93.25 272 ILE A C 1
ATOM 2044 O O . ILE A 1 272 ? 19.531 9.445 0.213 1 93.25 272 ILE A O 1
ATOM 2048 N N . ASN A 1 273 ? 21.75 9.461 0.621 1 96.5 273 ASN A N 1
ATOM 2049 C CA . ASN A 1 273 ? 21.469 9.516 2.051 1 96.5 273 ASN A CA 1
ATOM 2050 C C . ASN A 1 273 ? 20.844 10.844 2.451 1 96.5 273 ASN A C 1
ATOM 2052 O O . ASN A 1 273 ? 19.844 10.875 3.174 1 96.5 273 ASN A O 1
ATOM 2056 N N . ALA A 1 274 ? 21.391 11.938 2.002 1 97.81 274 ALA A N 1
ATOM 2057 C CA . ALA A 1 274 ? 20.844 13.227 2.416 1 97.81 274 ALA A CA 1
ATOM 2058 C C . ALA A 1 274 ? 21.25 14.336 1.448 1 97.81 274 ALA A C 1
ATOM 2060 O O . ALA A 1 274 ? 22.312 14.266 0.831 1 97.81 274 ALA A O 1
ATOM 2061 N N . GLU A 1 275 ? 20.391 15.242 1.288 1 97.5 275 GLU A N 1
ATOM 2062 C CA . GLU A 1 275 ? 20.625 16.516 0.6 1 97.5 275 GLU A CA 1
ATOM 2063 C C . GLU A 1 275 ? 20.234 17.703 1.474 1 97.5 275 GLU A C 1
ATOM 2065 O O . GLU A 1 275 ? 19.109 17.75 1.991 1 97.5 275 GLU A O 1
ATOM 2070 N N . ASP A 1 276 ? 21.203 18.594 1.638 1 97.81 276 ASP A N 1
ATOM 2071 C CA . ASP A 1 276 ? 21 19.75 2.51 1 97.81 276 ASP A CA 1
ATOM 2072 C C . ASP A 1 276 ? 21.234 21.062 1.76 1 97.81 276 ASP A C 1
ATOM 2074 O O . ASP A 1 276 ? 22.391 21.438 1.521 1 97.81 276 ASP A O 1
ATOM 2078 N N . GLU A 1 277 ? 20.156 21.75 1.454 1 96.75 277 GLU A N 1
ATOM 2079 C CA . GLU A 1 277 ? 20.25 23.031 0.767 1 96.75 277 GLU A CA 1
ATOM 2080 C C . GLU A 1 277 ? 20.094 24.203 1.743 1 96.75 277 GLU A C 1
ATOM 2082 O O . GLU A 1 277 ? 19.859 25.344 1.329 1 96.75 277 GLU A O 1
ATOM 2087 N N . GLY A 1 278 ? 20.062 23.906 2.945 1 95.62 278 GLY A N 1
ATOM 2088 C CA . GLY A 1 278 ? 20 24.875 4.023 1 95.62 278 GLY A CA 1
ATOM 2089 C C . GLY A 1 278 ? 21.203 24.797 4.953 1 95.62 278 GLY A C 1
ATOM 2090 O O . GLY A 1 278 ? 22.312 24.516 4.516 1 95.62 278 GLY A O 1
ATOM 2091 N N . THR A 1 279 ? 21.016 25.266 6.184 1 95.81 279 THR A N 1
ATOM 2092 C CA . THR A 1 279 ? 22.016 25.203 7.246 1 95.81 279 THR A CA 1
ATOM 2093 C C . THR A 1 279 ? 21.469 24.422 8.445 1 95.81 279 THR A C 1
ATOM 2095 O O . THR A 1 279 ? 20.688 24.953 9.227 1 95.81 279 THR A O 1
ATOM 2098 N N . ASN A 1 280 ? 21.984 23.125 8.492 1 98 280 ASN A N 1
ATOM 2099 C CA . ASN A 1 280 ? 21.453 22.234 9.523 1 98 280 ASN A CA 1
ATOM 2100 C C . ASN A 1 280 ? 22.578 21.578 10.312 1 98 280 ASN A C 1
ATOM 2102 O O . ASN A 1 280 ? 23.734 21.625 9.914 1 98 280 ASN A O 1
ATOM 2106 N N . PHE A 1 281 ? 22.188 21.078 11.492 1 98.19 281 PHE A N 1
ATOM 2107 C CA . PHE A 1 281 ? 23.125 20.391 12.359 1 98.19 281 PHE A CA 1
ATOM 2108 C C . PHE A 1 281 ? 22.984 18.875 12.219 1 98.19 281 PHE A C 1
ATOM 2110 O O . PHE A 1 281 ? 21.922 18.312 12.492 1 98.19 281 PHE A O 1
ATOM 2117 N N . TRP A 1 282 ? 24.141 18.234 11.844 1 98.5 282 TRP A N 1
ATOM 2118 C CA . TRP A 1 282 ? 24.062 16.812 11.562 1 98.5 282 TRP A CA 1
ATOM 2119 C C . TRP A 1 282 ? 24.734 16 12.672 1 98.5 282 TRP A C 1
ATOM 2121 O O . TRP A 1 282 ? 24.938 14.797 12.523 1 98.5 282 TRP A O 1
ATOM 2131 N N . ASN A 1 283 ? 25.094 16.703 13.727 1 98.5 283 ASN A N 1
ATOM 2132 C CA . ASN A 1 283 ? 25.594 16.078 14.953 1 98.5 283 ASN A CA 1
ATOM 2133 C C . ASN A 1 283 ? 25.375 16.984 16.172 1 98.5 283 ASN A C 1
ATOM 2135 O O . ASN A 1 283 ? 25.109 18.172 16.016 1 98.5 283 ASN A O 1
ATOM 2139 N N . THR A 1 284 ? 25.375 16.281 17.234 1 97.38 284 THR A N 1
ATOM 2140 C CA . THR A 1 284 ? 25.5 17 18.5 1 97.38 284 THR A CA 1
ATOM 2141 C C . THR A 1 284 ? 26.969 17.109 18.922 1 97.38 284 THR A C 1
ATOM 2143 O O . THR A 1 284 ? 27.875 16.938 18.094 1 97.38 284 THR A O 1
ATOM 2146 N N . SER A 1 285 ? 27.156 17.406 20.219 1 96.38 285 SER A N 1
ATOM 2147 C CA . SER A 1 285 ? 28.516 17.5 20.719 1 96.38 285 SER A CA 1
ATOM 2148 C C . SER A 1 285 ? 29.141 16.109 20.906 1 96.38 285 SER A C 1
ATOM 2150 O O . SER A 1 285 ? 30.344 15.984 21.031 1 96.38 285 SER A O 1
ATOM 2152 N N . SER A 1 286 ? 28.281 15.133 20.797 1 95.31 286 SER A N 1
ATOM 2153 C CA . SER A 1 286 ? 28.797 13.828 21.203 1 95.31 286 SER A CA 1
ATOM 2154 C C . SER A 1 286 ? 28.531 12.766 20.156 1 95.31 286 SER A C 1
ATOM 2156 O O . SER A 1 286 ? 29.125 11.688 20.172 1 95.31 286 SER A O 1
ATOM 2158 N N . THR A 1 287 ? 27.609 13.047 19.281 1 96.56 287 THR A N 1
ATOM 2159 C CA . THR A 1 287 ? 27.25 11.977 18.359 1 96.56 287 THR A CA 1
ATOM 2160 C C . THR A 1 287 ? 26.625 12.547 17.094 1 96.56 287 THR A C 1
ATOM 2162 O O . THR A 1 287 ? 26.078 13.648 17.109 1 96.56 287 THR A O 1
ATOM 2165 N N . GLY A 1 288 ? 26.859 11.852 15.977 1 98.25 288 GLY A N 1
ATOM 2166 C CA . GLY A 1 288 ? 26.203 12.148 14.719 1 98.25 288 GLY A CA 1
ATOM 2167 C C . GLY A 1 288 ? 25.266 11.055 14.25 1 98.25 288 GLY A C 1
ATOM 2168 O O . GLY A 1 288 ? 24.422 10.578 15.023 1 98.25 288 GLY A O 1
ATOM 2169 N N . ASN A 1 289 ? 25.359 10.734 12.984 1 98.38 289 ASN A N 1
ATOM 2170 C CA . ASN A 1 289 ? 24.5 9.719 12.367 1 98.38 289 ASN A CA 1
ATOM 2171 C C . ASN A 1 289 ? 25.312 8.555 11.82 1 98.38 289 ASN A C 1
ATOM 2173 O O . ASN A 1 289 ? 26.516 8.664 11.633 1 98.38 289 ASN A O 1
ATOM 2177 N N . TYR A 1 290 ? 24.625 7.406 11.688 1 98.12 290 TYR A N 1
ATOM 2178 C CA . TYR A 1 290 ? 25.219 6.301 10.938 1 98.12 290 TYR A CA 1
ATOM 2179 C C . TYR A 1 290 ? 24.953 6.445 9.445 1 98.12 290 TYR A C 1
ATOM 2181 O O . TYR A 1 290 ? 23.812 6.703 9.031 1 98.12 290 TYR A O 1
ATOM 2189 N N . TRP A 1 291 ? 26.016 6.363 8.727 1 97.38 291 TRP A N 1
ATOM 2190 C CA . TRP A 1 291 ? 25.953 6.438 7.27 1 97.38 291 TRP A CA 1
ATOM 2191 C C . TRP A 1 291 ? 26.484 5.164 6.633 1 97.38 291 TRP A C 1
ATOM 2193 O O . TRP A 1 291 ? 27.672 4.828 6.805 1 97.38 291 TRP A O 1
ATOM 2203 N N . ASP A 1 292 ? 25.672 4.543 5.824 1 93.38 292 ASP A N 1
ATOM 2204 C CA . ASP A 1 292 ? 26.125 3.289 5.227 1 93.38 292 ASP A CA 1
ATOM 2205 C C . ASP A 1 292 ? 27.281 3.518 4.258 1 93.38 292 ASP A C 1
ATOM 2207 O O . ASP A 1 292 ? 28.094 2.619 4.027 1 93.38 292 ASP A O 1
ATOM 2211 N N . LYS A 1 293 ? 27.5 4.691 3.783 1 89.69 293 LYS A N 1
ATOM 2212 C CA . LYS A 1 293 ? 28.5 5.012 2.773 1 89.69 293 LYS A CA 1
ATOM 2213 C C . LYS A 1 293 ? 29.719 5.699 3.4 1 89.69 293 LYS A C 1
ATOM 2215 O O . LYS A 1 293 ? 30.562 6.242 2.689 1 89.69 293 LYS A O 1
ATOM 2220 N N . TYR A 1 294 ? 29.688 5.797 4.695 1 95.31 294 TYR A N 1
ATOM 2221 C CA . TYR A 1 294 ? 30.844 6.391 5.371 1 95.31 294 TYR A CA 1
ATOM 2222 C C . TYR A 1 294 ? 32.031 5.438 5.355 1 95.31 294 TYR A C 1
ATOM 2224 O O . TYR A 1 294 ? 31.906 4.266 5.723 1 95.31 294 TYR A O 1
ATOM 2232 N N . SER A 1 295 ? 33.188 5.926 4.891 1 92.31 295 SER A N 1
ATOM 2233 C CA . SER A 1 295 ? 34.375 5.074 4.727 1 92.31 295 SER A CA 1
ATOM 2234 C C . SER A 1 295 ? 35.531 5.578 5.566 1 92.31 295 SER A C 1
ATOM 2236 O O . SER A 1 295 ? 36.688 5.195 5.336 1 92.31 295 SER A O 1
ATOM 2238 N N . GLY A 1 296 ? 35.281 6.461 6.438 1 93.62 296 GLY A N 1
ATOM 2239 C CA . GLY A 1 296 ? 36.344 6.953 7.297 1 93.62 296 GLY A CA 1
ATOM 2240 C C . GLY A 1 296 ? 36.812 5.938 8.328 1 93.62 296 GLY A C 1
ATOM 2241 O O . GLY A 1 296 ? 36.125 4.938 8.562 1 93.62 296 GLY A O 1
ATOM 2242 N N . ASP A 1 297 ? 38 6.238 8.953 1 93.81 297 ASP A N 1
ATOM 2243 C CA . ASP A 1 297 ? 38.594 5.348 9.953 1 93.81 297 ASP A CA 1
ATOM 2244 C C . ASP A 1 297 ? 38.188 5.773 11.367 1 93.81 297 ASP A C 1
ATOM 2246 O O . ASP A 1 297 ? 37.719 6.898 11.578 1 93.81 297 ASP A O 1
ATOM 2250 N N . ASP A 1 298 ? 38.188 4.863 12.195 1 93.69 298 ASP A N 1
ATOM 2251 C CA . ASP A 1 298 ? 38.094 5.098 13.633 1 93.69 298 ASP A CA 1
ATOM 2252 C C . ASP A 1 298 ? 39.344 4.582 14.359 1 93.69 298 ASP A C 1
ATOM 2254 O O . ASP A 1 298 ? 39.281 3.537 15.008 1 93.69 298 ASP A O 1
ATOM 2258 N N . ALA A 1 299 ? 40.344 5.371 14.289 1 94.06 299 ALA A N 1
ATOM 2259 C CA . ALA A 1 299 ? 41.688 4.945 14.758 1 94.06 299 ALA A CA 1
ATOM 2260 C C . ALA A 1 299 ? 41.719 4.82 16.281 1 94.06 299 ALA A C 1
ATOM 2262 O O . ALA A 1 299 ? 42.438 3.992 16.828 1 94.06 299 ALA A O 1
ATOM 2263 N N . ASN A 1 300 ? 40.906 5.648 16.906 1 93.56 300 ASN A N 1
ATOM 2264 C CA . ASN A 1 300 ? 40.938 5.641 18.359 1 93.56 300 ASN A CA 1
ATOM 2265 C C . ASN A 1 300 ? 39.906 4.715 18.953 1 93.56 300 ASN A C 1
ATOM 2267 O O . ASN A 1 300 ? 39.812 4.559 20.172 1 93.56 300 ASN A O 1
ATOM 2271 N N . GLY A 1 301 ? 38.969 4.168 18.188 1 91.75 301 GLY A N 1
ATOM 2272 C CA . GLY A 1 301 ? 38.031 3.123 18.594 1 91.75 301 GLY A CA 1
ATOM 2273 C C . GLY A 1 301 ? 36.844 3.65 19.375 1 91.75 301 GLY A C 1
ATOM 2274 O O . GLY A 1 301 ? 36.188 2.895 20.094 1 91.75 301 GLY A O 1
ATOM 2275 N N . ASP A 1 302 ? 36.594 4.93 19.312 1 92.88 302 ASP A N 1
ATOM 2276 C CA . ASP A 1 302 ? 35.5 5.488 20.094 1 92.88 302 ASP A CA 1
ATOM 2277 C C . ASP A 1 302 ? 34.188 5.355 19.359 1 92.88 302 ASP A C 1
ATOM 2279 O O . ASP A 1 302 ? 33.156 5.871 19.812 1 92.88 302 ASP A O 1
ATOM 2283 N N . ARG A 1 303 ? 34.219 4.824 18.25 1 94 303 ARG A N 1
ATOM 2284 C CA . ARG A 1 303 ? 33.062 4.5 17.438 1 94 303 ARG A CA 1
ATOM 2285 C C . ARG A 1 303 ? 32.531 5.738 16.703 1 94 303 ARG A C 1
ATOM 2287 O O . ARG A 1 303 ? 31.391 5.773 16.25 1 94 303 ARG A O 1
ATOM 2294 N N . ILE A 1 304 ? 33.281 6.75 16.688 1 96.5 304 ILE A N 1
ATOM 2295 C CA . ILE A 1 304 ? 33.062 7.941 15.875 1 96.5 304 ILE A CA 1
ATOM 2296 C C . ILE A 1 304 ? 34.156 8.055 14.797 1 96.5 304 ILE A C 1
ATOM 2298 O O . ILE A 1 304 ? 35.344 7.961 15.102 1 96.5 304 ILE A O 1
ATOM 2302 N N . GLY A 1 305 ? 33.719 8.227 13.578 1 96.88 305 GLY A N 1
ATOM 2303 C CA . GLY A 1 305 ? 34.688 8.367 12.5 1 96.88 305 GLY A CA 1
ATOM 2304 C C . GLY A 1 305 ? 35.625 9.539 12.688 1 96.88 305 GLY A C 1
ATOM 2305 O O . GLY A 1 305 ? 35.219 10.594 13.18 1 96.88 305 GLY A O 1
ATOM 2306 N N . ASP A 1 306 ? 36.844 9.367 12.227 1 96.44 306 ASP A N 1
ATOM 2307 C CA . ASP A 1 306 ? 37.875 10.359 12.453 1 96.44 306 ASP A CA 1
ATOM 2308 C C . ASP A 1 306 ? 37.781 11.516 11.461 1 96.44 306 ASP A C 1
ATOM 2310 O O . ASP A 1 306 ? 38.406 12.562 11.648 1 96.44 306 ASP A O 1
ATOM 2314 N N . THR A 1 307 ? 37 11.32 10.406 1 97.12 307 THR A N 1
ATOM 2315 C CA . THR A 1 307 ? 36.75 12.367 9.43 1 97.12 307 THR A CA 1
ATOM 2316 C C . THR A 1 307 ? 35.25 12.625 9.289 1 97.12 307 THR A C 1
ATOM 2318 O O . THR A 1 307 ? 34.438 11.727 9.508 1 97.12 307 THR A O 1
ATOM 2321 N N . PRO A 1 308 ? 34.906 13.852 8.969 1 97.25 308 PRO A N 1
ATOM 2322 C CA . PRO A 1 308 ? 33.469 14.141 8.82 1 97.25 308 PRO A CA 1
ATOM 2323 C C . PRO A 1 308 ? 32.844 13.422 7.629 1 97.25 308 PRO A C 1
ATOM 2325 O O . PRO A 1 308 ? 33.531 13.062 6.68 1 97.25 308 PRO A O 1
ATOM 2328 N N . TYR A 1 309 ? 31.578 13.148 7.773 1 97.31 309 TYR A N 1
ATOM 2329 C CA . TYR A 1 309 ? 30.781 12.758 6.613 1 97.31 309 TYR A CA 1
ATOM 2330 C C . TYR A 1 309 ? 30.234 13.977 5.898 1 97.31 309 TYR A C 1
ATOM 2332 O O . TYR A 1 309 ? 29.5 14.781 6.5 1 97.31 309 TYR A O 1
ATOM 2340 N N . VAL A 1 310 ? 30.516 14.125 4.633 1 96.44 310 VAL A N 1
ATOM 2341 C CA . VAL A 1 310 ? 30.094 15.312 3.889 1 96.44 310 VAL A CA 1
ATOM 2342 C C . VAL A 1 310 ? 28.703 15.094 3.305 1 96.44 310 VAL A C 1
ATOM 2344 O O . VAL A 1 310 ? 28.484 14.148 2.539 1 96.44 310 VAL A O 1
ATOM 2347 N N . ILE A 1 311 ? 27.812 15.883 3.695 1 95.94 311 ILE A N 1
ATOM 2348 C CA . ILE A 1 311 ? 26.438 15.82 3.184 1 95.94 311 ILE A CA 1
ATOM 2349 C C . ILE A 1 311 ? 26.344 16.641 1.896 1 95.94 311 ILE A C 1
ATOM 2351 O O . ILE A 1 311 ? 25.766 16.172 0.907 1 95.94 311 ILE A O 1
ATOM 2355 N N . ASN A 1 312 ? 26.719 17.766 1.916 1 92.5 312 ASN A N 1
ATOM 2356 C CA . ASN A 1 312 ? 26.719 18.688 0.783 1 92.5 312 ASN A CA 1
ATOM 2357 C C . ASN A 1 312 ? 27.984 19.547 0.758 1 92.5 312 ASN A C 1
ATOM 2359 O O . ASN A 1 312 ? 28.156 20.422 1.598 1 92.5 312 ASN A O 1
ATOM 2363 N N . GLU A 1 313 ? 28.75 19.406 -0.29 1 89.44 313 GLU A N 1
ATOM 2364 C CA . GLU A 1 313 ? 30.016 20.141 -0.39 1 89.44 313 GLU A CA 1
ATOM 2365 C C . GLU A 1 313 ? 29.781 21.625 -0.629 1 89.44 313 GLU A C 1
ATOM 2367 O O . GLU A 1 313 ? 30.5 22.469 -0.094 1 89.44 313 GLU A O 1
ATOM 2372 N N . THR A 1 314 ? 28.797 21.875 -1.352 1 89.31 314 THR A N 1
ATOM 2373 C CA . THR A 1 314 ? 28.531 23.266 -1.757 1 89.31 314 THR A CA 1
ATOM 2374 C C . THR A 1 314 ? 28.109 24.094 -0.56 1 89.31 314 THR A C 1
ATOM 2376 O O . THR A 1 314 ? 28.594 25.219 -0.374 1 89.31 314 THR A O 1
ATOM 2379 N N . THR A 1 315 ? 27.281 23.578 0.303 1 89 315 THR A N 1
ATOM 2380 C CA . THR A 1 315 ? 26.766 24.328 1.447 1 89 315 THR A CA 1
ATOM 2381 C C . THR A 1 315 ? 27.672 24.141 2.66 1 89 315 THR A C 1
ATOM 2383 O O . THR A 1 315 ? 27.562 24.875 3.643 1 89 315 THR A O 1
ATOM 2386 N N . GLY A 1 316 ? 28.594 23.172 2.584 1 91.5 316 GLY A N 1
ATOM 2387 C CA . GLY A 1 316 ? 29.469 22.875 3.697 1 91.5 316 GLY A CA 1
ATOM 2388 C C . GLY A 1 316 ? 28.812 22.016 4.762 1 91.5 316 GLY A C 1
ATOM 2389 O O . GLY A 1 316 ? 29.344 21.875 5.867 1 91.5 316 GLY A O 1
ATOM 2390 N N . SER A 1 317 ? 27.703 21.453 4.496 1 94.88 317 SER A N 1
ATOM 2391 C CA . SER A 1 317 ? 26.969 20.609 5.434 1 94.88 317 SER A CA 1
ATOM 2392 C C . SER A 1 317 ? 27.703 19.297 5.691 1 94.88 317 SER A C 1
ATOM 2394 O O . SER A 1 317 ? 27.953 18.531 4.762 1 94.88 317 SER A O 1
ATOM 2396 N N . LYS A 1 318 ? 28.016 19.062 7.012 1 97.62 318 LYS A N 1
ATOM 2397 C CA . LYS A 1 318 ? 28.781 17.875 7.379 1 97.62 318 LYS A CA 1
ATOM 2398 C C . LYS A 1 318 ? 28.312 17.312 8.711 1 97.62 318 LYS A C 1
ATOM 2400 O O . LYS A 1 318 ? 27.812 18.047 9.57 1 97.62 318 LYS A O 1
ATOM 2405 N N . ASP A 1 319 ? 28.438 16.062 8.789 1 98.31 319 ASP A N 1
ATOM 2406 C CA . ASP A 1 319 ? 28.406 15.367 10.07 1 98.31 319 ASP A CA 1
ATOM 2407 C C . ASP A 1 319 ? 29.812 15.141 10.609 1 98.31 319 ASP A C 1
ATOM 2409 O O . ASP A 1 319 ? 30.562 14.305 10.094 1 98.31 319 ASP A O 1
ATOM 2413 N N . TYR A 1 320 ? 30.172 15.812 11.672 1 97.75 320 TYR A N 1
ATOM 2414 C CA . TYR A 1 320 ? 31.531 15.773 12.195 1 97.75 320 TYR A CA 1
ATOM 2415 C C . TYR A 1 320 ? 31.719 14.578 13.117 1 97.75 320 TYR A C 1
ATOM 2417 O O . TYR A 1 320 ? 32.844 14.328 13.594 1 97.75 320 TYR A O 1
ATOM 2425 N N . MET A 1 321 ? 30.641 13.898 13.367 1 97.69 321 MET A N 1
ATOM 2426 C CA . MET A 1 321 ? 30.703 12.781 14.305 1 97.69 321 MET A CA 1
ATOM 2427 C C . MET A 1 321 ? 30.016 11.547 13.734 1 97.69 321 MET A C 1
ATOM 2429 O O . MET A 1 321 ? 29.156 10.953 14.391 1 97.69 321 MET A O 1
ATOM 2433 N N . PRO A 1 322 ? 30.391 11.148 12.516 1 98.12 322 PRO A N 1
ATOM 2434 C CA . PRO A 1 322 ? 29.734 9.969 11.945 1 98.12 322 PRO A CA 1
ATOM 2435 C C . PRO A 1 322 ? 29.953 8.711 12.781 1 98.12 322 PRO A C 1
ATOM 2437 O O . PRO A 1 322 ? 31.062 8.461 13.25 1 98.12 322 PRO A O 1
ATOM 2440 N N . LEU A 1 323 ? 28.938 7.973 12.906 1 97 323 LEU A N 1
ATOM 2441 C CA . LEU A 1 323 ? 28.969 6.777 13.742 1 97 323 LEU A CA 1
ATOM 2442 C C . LEU A 1 323 ? 29.516 5.586 12.969 1 97 323 LEU A C 1
ATOM 2444 O O . LEU A 1 323 ? 29.203 5.406 11.789 1 97 323 LEU A O 1
ATOM 2448 N N . MET A 1 324 ? 30.359 4.777 13.602 1 93.38 324 MET A N 1
ATOM 2449 C CA . MET A 1 324 ? 30.922 3.555 13.023 1 93.38 324 MET A CA 1
ATOM 2450 C C . MET A 1 324 ? 30.078 2.342 13.406 1 93.38 324 MET A C 1
ATOM 2452 O O . MET A 1 324 ? 29.438 2.326 14.461 1 93.38 324 MET A O 1
ATOM 2456 N N . ASN A 1 325 ? 29.953 1.479 12.375 1 79.06 325 ASN A N 1
ATOM 2457 C CA . ASN A 1 325 ? 29.234 0.241 12.648 1 79.06 325 ASN A CA 1
ATOM 2458 C C . ASN A 1 325 ? 29.781 -0.465 13.883 1 79.06 325 ASN A C 1
ATOM 2460 O O . ASN A 1 325 ? 30.969 -0.358 14.188 1 79.06 325 ASN A O 1
ATOM 2464 N N . GLU A 1 326 ? 28.984 -0.847 14.758 1 60.59 326 GLU A N 1
ATOM 2465 C CA . GLU A 1 326 ? 29.5 -1.691 15.828 1 60.59 326 GLU A CA 1
ATOM 2466 C C . GLU A 1 326 ? 30.25 -2.896 15.273 1 60.59 326 GLU A C 1
ATOM 2468 O O . GLU A 1 326 ? 29.766 -3.59 14.383 1 60.59 326 GLU A O 1
ATOM 2473 N N . THR A 1 327 ? 31.531 -2.662 14.93 1 46.59 327 THR A N 1
ATOM 2474 C CA . THR A 1 327 ? 32.281 -3.885 14.641 1 46.59 327 THR A CA 1
ATOM 2475 C C . THR A 1 327 ? 31.719 -5.059 15.445 1 46.59 327 THR A C 1
ATOM 2477 O O . THR A 1 327 ? 31.531 -4.949 16.656 1 46.59 327 THR A O 1
ATOM 2480 N N . SER A 1 328 ? 30.859 -5.824 14.859 1 38.56 328 SER A N 1
ATOM 2481 C CA . SER A 1 328 ? 30.812 -7.125 15.516 1 38.56 328 SER A CA 1
ATOM 2482 C C . SER A 1 328 ? 32.219 -7.633 15.836 1 38.56 328 SER A C 1
ATOM 2484 O O . SER A 1 328 ? 32.969 -7.996 14.93 1 38.56 328 SER A O 1
ATOM 2486 N N . SER A 1 329 ? 33 -6.988 16.531 1 35.97 329 SER A N 1
ATOM 2487 C CA . SER A 1 329 ? 34.156 -7.695 17.094 1 35.97 329 SER A CA 1
ATOM 2488 C C . SER A 1 329 ? 33.75 -9.094 17.547 1 35.97 329 SER A C 1
ATOM 2490 O O . SER A 1 329 ? 33.812 -9.398 18.75 1 35.97 329 SER A O 1
ATOM 2492 N N . TYR A 1 330 ? 32.719 -9.727 17.094 1 30.62 330 TYR A N 1
ATOM 2493 C CA . TYR A 1 330 ? 32.75 -11.156 17.359 1 30.62 330 TYR A CA 1
ATOM 2494 C C . TYR A 1 330 ? 33.906 -11.828 16.656 1 30.62 330 TYR A C 1
ATOM 2496 O O . TYR A 1 330 ? 33.875 -12.062 15.445 1 30.62 330 TYR A O 1
ATOM 2504 N N . GLU A 1 331 ? 35.156 -11.406 16.891 1 31.44 331 GLU A N 1
ATOM 2505 C CA . GLU A 1 331 ? 36.062 -12.531 16.797 1 31.44 331 GLU A CA 1
ATOM 2506 C C . GLU A 1 331 ? 35.469 -13.781 17.453 1 31.44 331 GLU A C 1
ATOM 2508 O O . GLU A 1 331 ? 35.25 -13.805 18.656 1 31.44 331 GLU A O 1
ATOM 2513 N N . VAL A 1 332 ? 34.719 -14.516 16.734 1 29.36 332 VAL A N 1
ATOM 2514 C CA . VAL A 1 332 ? 34.531 -15.898 17.156 1 29.36 332 VAL A CA 1
ATOM 2515 C C . VAL A 1 332 ? 35.906 -16.516 17.516 1 29.36 332 VAL A C 1
ATOM 2517 O O . VAL A 1 332 ? 36.75 -16.688 16.656 1 29.36 332 VAL A O 1
ATOM 2520 N N . SER A 1 333 ? 36.438 -16.219 18.625 1 26.98 333 SER A N 1
ATOM 2521 C CA . SER A 1 333 ? 37.375 -17.156 19.188 1 26.98 333 SER A CA 1
ATOM 2522 C C . SER A 1 333 ? 36.906 -18.594 19.031 1 26.98 333 SER A C 1
ATOM 2524 O O . SER A 1 333 ? 35.812 -18.953 19.5 1 26.98 333 SER A O 1
ATOM 2526 N N . GLU A 1 334 ? 37.25 -19.203 17.875 1 27.84 334 GLU A N 1
ATOM 2527 C CA . GLU A 1 334 ? 37.25 -20.656 17.703 1 27.84 334 GLU A CA 1
ATOM 2528 C C . GLU A 1 334 ? 37.781 -21.344 18.969 1 27.84 334 GLU A C 1
ATOM 2530 O O . GLU A 1 334 ? 38.969 -21.391 19.203 1 27.84 334 GLU A O 1
ATOM 2535 N N . ASN A 1 335 ? 37.281 -21.047 20.062 1 25.45 335 ASN A N 1
ATOM 2536 C CA . ASN A 1 335 ? 37.562 -22.062 21.078 1 25.45 335 ASN A CA 1
ATOM 2537 C C . ASN A 1 335 ? 37.188 -23.453 20.578 1 25.45 335 ASN A C 1
ATOM 2539 O O . ASN A 1 335 ? 36 -23.719 20.312 1 25.45 335 ASN A O 1
ATOM 2543 N N . GLU A 1 336 ? 38.125 -24.141 19.828 1 28.23 336 GLU A N 1
ATOM 2544 C CA . GLU A 1 336 ? 38.25 -25.578 19.672 1 28.23 336 GLU A CA 1
ATOM 2545 C C . GLU A 1 336 ? 37.812 -26.312 20.938 1 28.23 336 GLU A C 1
ATOM 2547 O O . GLU A 1 336 ? 38.531 -26.344 21.938 1 28.23 336 GLU A O 1
ATOM 2552 N N . SER A 1 337 ? 36.688 -26.031 21.469 1 24.55 337 SER A N 1
ATOM 2553 C CA . SER A 1 337 ? 36.312 -27.016 22.484 1 24.55 337 SER A CA 1
ATOM 2554 C C . SER A 1 337 ? 36.438 -28.438 21.953 1 24.55 337 SER A C 1
ATOM 2556 O O . SER A 1 337 ? 35.812 -28.781 20.953 1 24.55 337 SER A O 1
ATOM 2558 N N . GLU A 1 338 ? 37.594 -29.016 22.125 1 25.81 338 GLU A N 1
ATOM 2559 C CA . GLU A 1 338 ? 37.812 -30.453 22.219 1 25.81 338 GLU A CA 1
ATOM 2560 C C . GLU A 1 338 ? 36.688 -31.141 22.953 1 25.81 338 GLU A C 1
ATOM 2562 O O . GLU A 1 338 ? 36.562 -31 24.172 1 25.81 338 GLU A O 1
ATOM 2567 N N . VAL A 1 339 ? 35.5 -30.984 22.422 1 26.88 339 VAL A N 1
ATOM 2568 C CA . VAL A 1 339 ? 34.531 -31.969 22.953 1 26.88 339 VAL A CA 1
ATOM 2569 C C . VAL A 1 339 ? 35.156 -33.375 22.906 1 26.88 339 VAL A C 1
ATOM 2571 O O . VAL A 1 339 ? 35.5 -33.844 21.828 1 26.88 339 VAL A O 1
ATOM 2574 N N . ASP A 1 340 ? 35.844 -33.719 23.875 1 25.75 340 ASP A N 1
ATOM 2575 C CA . ASP A 1 340 ? 36.094 -35.094 24.297 1 25.75 340 ASP A CA 1
ATOM 2576 C C . ASP A 1 340 ? 34.812 -35.906 24.266 1 25.75 340 ASP A C 1
ATOM 2578 O O . ASP A 1 340 ? 33.844 -35.531 24.906 1 25.75 340 ASP A O 1
ATOM 2582 N N . GLY A 1 341 ? 34.5 -36.562 23.078 1 23.73 341 GLY A N 1
ATOM 2583 C CA . GLY A 1 341 ? 33.562 -37.625 22.703 1 23.73 341 GLY A CA 1
ATOM 2584 C C . GLY A 1 341 ? 33.375 -38.656 23.797 1 23.73 341 GLY A C 1
ATOM 2585 O O . GLY A 1 341 ? 32.781 -39.719 23.547 1 23.73 341 GLY A O 1
ATOM 2586 N N . ASN A 1 342 ? 34 -38.531 24.984 1 23.23 342 ASN A N 1
ATOM 2587 C CA . ASN A 1 342 ? 33.938 -39.812 25.688 1 23.23 342 ASN A CA 1
ATOM 2588 C C . ASN A 1 342 ? 32.531 -40.094 26.203 1 23.23 342 ASN A C 1
ATOM 2590 O O . ASN A 1 342 ? 32.344 -41.062 26.953 1 23.23 342 ASN A O 1
ATOM 2594 N N . GLU A 1 343 ? 31.609 -39.156 26.359 1 23.08 343 GLU A N 1
ATOM 2595 C CA . GLU A 1 343 ? 30.688 -39.719 27.344 1 23.08 343 GLU A CA 1
ATOM 2596 C C . GLU A 1 343 ? 29.875 -40.875 26.75 1 23.08 343 GLU A C 1
ATOM 2598 O O . GLU A 1 343 ? 29.234 -40.719 25.703 1 23.08 343 GLU A O 1
ATOM 2603 N N . THR A 1 344 ? 30.234 -42.062 27.094 1 22.45 344 THR A N 1
ATOM 2604 C CA . THR A 1 344 ? 29.703 -43.438 27.047 1 22.45 344 THR A CA 1
ATOM 2605 C C . THR A 1 344 ? 28.281 -43.469 27.609 1 22.45 344 THR A C 1
ATOM 2607 O O . THR A 1 344 ? 28.094 -43.281 28.812 1 22.45 344 THR A O 1
ATOM 2610 N N . PHE A 1 345 ? 27.391 -42.625 27.141 1 23.91 345 PHE A N 1
ATOM 2611 C CA . PHE A 1 345 ? 26.109 -43 27.719 1 23.91 345 PHE A CA 1
ATOM 2612 C C . PHE A 1 345 ? 25.812 -44.469 27.484 1 23.91 345 PHE A C 1
ATOM 2614 O O . PHE A 1 345 ? 25.891 -44.938 26.344 1 23.91 345 PHE A O 1
ATOM 2621 N N . VAL A 1 346 ? 25.969 -45.156 28.516 1 23.91 346 VAL A N 1
ATOM 2622 C CA . VAL A 1 346 ? 25.578 -46.5 28.875 1 23.91 346 VAL A CA 1
ATOM 2623 C C . VAL A 1 346 ? 24.109 -46.75 28.516 1 23.91 346 VAL A C 1
ATOM 2625 O O . VAL A 1 346 ? 23.25 -45.938 28.891 1 23.91 346 VAL A O 1
ATOM 2628 N N . THR A 1 347 ? 23.906 -47.312 27.375 1 22.55 347 THR A N 1
ATOM 2629 C CA . THR A 1 347 ? 22.734 -48.031 26.859 1 22.55 347 THR A CA 1
ATOM 2630 C C . THR A 1 347 ? 22.125 -48.906 27.953 1 22.55 347 THR A C 1
ATOM 2632 O O . THR A 1 347 ? 22.625 -50 28.25 1 22.55 347 THR A O 1
ATOM 2635 N N . ASN A 1 348 ? 21.844 -48.344 29.219 1 22.34 348 ASN A N 1
ATOM 2636 C CA . ASN A 1 348 ? 20.953 -49.312 29.844 1 22.34 348 ASN A CA 1
ATOM 2637 C C . ASN A 1 348 ? 19.594 -49.344 29.156 1 22.34 348 ASN A C 1
ATOM 2639 O O . ASN A 1 348 ? 19.078 -48.312 28.734 1 22.34 348 ASN A O 1
ATOM 2643 N N . MET B 1 1 ? -46.906 -51.5 -58.469 1 36.5 1 MET B N 1
ATOM 2644 C CA . MET B 1 1 ? -45.656 -50.938 -58.062 1 36.5 1 MET B CA 1
ATOM 2645 C C . MET B 1 1 ? -45.844 -49.625 -57.312 1 36.5 1 MET B C 1
ATOM 2647 O O . MET B 1 1 ? -46.062 -48.562 -57.906 1 36.5 1 MET B O 1
ATOM 2651 N N . ASN B 1 2 ? -46.656 -49.625 -56.188 1 43.31 2 ASN B N 1
ATOM 2652 C CA . ASN B 1 2 ? -47 -48.5 -55.312 1 43.31 2 ASN B CA 1
ATOM 2653 C C . ASN B 1 2 ? -45.781 -47.938 -54.594 1 43.31 2 ASN B C 1
ATOM 2655 O O . ASN B 1 2 ? -45.094 -48.656 -53.844 1 43.31 2 ASN B O 1
ATOM 2659 N N . ALA B 1 3 ? -45.125 -46.938 -55.219 1 49.47 3 ALA B N 1
ATOM 2660 C CA . ALA B 1 3 ? -44.031 -46.156 -54.656 1 49.47 3 ALA B CA 1
ATOM 2661 C C . ALA B 1 3 ? -44.406 -45.5 -53.344 1 49.47 3 ALA B C 1
ATOM 2663 O O . ALA B 1 3 ? -45.375 -44.688 -53.312 1 49.47 3 ALA B O 1
ATOM 2664 N N . PHE B 1 4 ? -44.219 -46.188 -52.219 1 51.91 4 PHE B N 1
ATOM 2665 C CA . PHE B 1 4 ? -44.312 -45.625 -50.875 1 51.91 4 PHE B CA 1
ATOM 2666 C C . PHE B 1 4 ? -43.375 -44.438 -50.719 1 51.91 4 PHE B C 1
ATOM 2668 O O . PHE B 1 4 ? -42.156 -44.594 -50.844 1 51.91 4 PHE B O 1
ATOM 2675 N N . LEU B 1 5 ? -43.812 -43.156 -51 1 50.66 5 LEU B N 1
ATOM 2676 C CA . LEU B 1 5 ? -43.094 -41.938 -50.688 1 50.66 5 LEU B CA 1
ATOM 2677 C C . LEU B 1 5 ? -42.844 -41.812 -49.188 1 50.66 5 LEU B C 1
ATOM 2679 O O . LEU B 1 5 ? -43.781 -41.719 -48.406 1 50.66 5 LEU B O 1
ATOM 2683 N N . ILE B 1 6 ? -41.75 -42.406 -48.688 1 51.84 6 ILE B N 1
ATOM 2684 C CA . ILE B 1 6 ? -41.312 -42.156 -47.312 1 51.84 6 ILE B CA 1
ATOM 2685 C C . ILE B 1 6 ? -41.062 -40.656 -47.125 1 51.84 6 ILE B C 1
ATOM 2687 O O . ILE B 1 6 ? -40.188 -40.094 -47.812 1 51.84 6 ILE B O 1
ATOM 2691 N N . PHE B 1 7 ? -42 -39.906 -46.656 1 53.53 7 PHE B N 1
ATOM 2692 C CA . PHE B 1 7 ? -41.781 -38.531 -46.188 1 53.53 7 PHE B CA 1
ATOM 2693 C C . PHE B 1 7 ? -40.781 -38.5 -45.031 1 53.53 7 PHE B C 1
ATOM 2695 O O . PHE B 1 7 ? -41.062 -39.031 -43.938 1 53.53 7 PHE B O 1
ATOM 2702 N N . LEU B 1 8 ? -39.531 -38.438 -45.312 1 52.28 8 LEU B N 1
ATOM 2703 C CA . LEU B 1 8 ? -38.531 -38.125 -44.281 1 52.28 8 LEU B CA 1
ATOM 2704 C C . LEU B 1 8 ? -38.812 -36.781 -43.625 1 52.28 8 LEU B C 1
ATOM 2706 O O . LEU B 1 8 ? -38.75 -35.75 -44.281 1 52.28 8 LEU B O 1
ATOM 2710 N N . PHE B 1 9 ? -39.656 -36.75 -42.562 1 53.38 9 PHE B N 1
ATOM 2711 C CA . PHE B 1 9 ? -39.781 -35.562 -41.719 1 53.38 9 PHE B CA 1
ATOM 2712 C C . PHE B 1 9 ? -38.406 -35.156 -41.125 1 53.38 9 PHE B C 1
ATOM 2714 O O . PHE B 1 9 ? -37.844 -35.875 -40.312 1 53.38 9 PHE B O 1
ATOM 2721 N N . ILE B 1 10 ? -37.688 -34.375 -41.844 1 53.88 10 ILE B N 1
ATOM 2722 C CA . ILE B 1 10 ? -36.5 -33.719 -41.25 1 53.88 10 ILE B CA 1
ATOM 2723 C C . ILE B 1 10 ? -36.969 -32.906 -40.062 1 53.88 10 ILE B C 1
ATOM 2725 O O . ILE B 1 10 ? -37.656 -31.891 -40.219 1 53.88 10 ILE B O 1
ATOM 2729 N N . LEU B 1 11 ? -37.125 -33.5 -38.906 1 54.19 11 LEU B N 1
ATOM 2730 C CA . LEU B 1 11 ? -37.188 -32.719 -37.688 1 54.19 11 LEU B CA 1
ATOM 2731 C C . LEU B 1 11 ? -36 -31.766 -37.562 1 54.19 11 LEU B C 1
ATOM 2733 O O . LEU B 1 11 ? -34.875 -32.219 -37.281 1 54.19 11 LEU B O 1
ATOM 2737 N N . GLY B 1 12 ? -36 -30.641 -38.25 1 53.72 12 GLY B N 1
ATOM 2738 C CA . GLY B 1 12 ? -35.031 -29.594 -37.938 1 53.72 12 GLY B CA 1
ATOM 2739 C C . GLY B 1 12 ? -34.938 -29.297 -36.469 1 53.72 12 GLY B C 1
ATOM 2740 O O . GLY B 1 12 ? -35.906 -28.844 -35.844 1 53.72 12 GLY B O 1
ATOM 2741 N N . SER B 1 13 ? -34.062 -29.984 -35.719 1 56.09 13 SER B N 1
ATOM 2742 C CA . SER B 1 13 ? -33.719 -29.531 -34.375 1 56.09 13 SER B CA 1
ATOM 2743 C C . SER B 1 13 ? -33.438 -28.031 -34.344 1 56.09 13 SER B C 1
ATOM 2745 O O . SER B 1 13 ? -32.5 -27.562 -34.969 1 56.09 13 SER B O 1
ATOM 2747 N N . VAL B 1 14 ? -34.438 -27.188 -34.188 1 55.47 14 VAL B N 1
ATOM 2748 C CA . VAL B 1 14 ? -34.188 -25.781 -33.844 1 55.47 14 VAL B CA 1
ATOM 2749 C C . VAL B 1 14 ? -33.25 -25.688 -32.656 1 55.47 14 VAL B C 1
ATOM 2751 O O . VAL B 1 14 ? -33.625 -26.047 -31.547 1 55.47 14 VAL B O 1
ATOM 2754 N N . THR B 1 15 ? -32.031 -25.75 -32.875 1 56.78 15 THR B N 1
ATOM 2755 C CA . THR B 1 15 ? -31.109 -25.266 -31.859 1 56.78 15 THR B CA 1
ATOM 2756 C C . THR B 1 15 ? -31.547 -23.891 -31.344 1 56.78 15 THR B C 1
ATOM 2758 O O . THR B 1 15 ? -31.5 -22.906 -32.094 1 56.78 15 THR B O 1
ATOM 2761 N N . ILE B 1 16 ? -32.5 -23.781 -30.531 1 53.94 16 ILE B N 1
ATOM 2762 C CA . ILE B 1 16 ? -32.719 -22.516 -29.844 1 53.94 16 ILE B CA 1
ATOM 2763 C C . ILE B 1 16 ? -31.406 -21.969 -29.344 1 53.94 16 ILE B C 1
ATOM 2765 O O . ILE B 1 16 ? -30.766 -22.562 -28.453 1 53.94 16 ILE B O 1
ATOM 2769 N N . SER B 1 17 ? -30.672 -21.359 -30.094 1 54.22 17 SER B N 1
ATOM 2770 C CA . SER B 1 17 ? -29.578 -20.547 -29.578 1 54.22 17 SER B CA 1
ATOM 2771 C C . SER B 1 17 ? -30.047 -19.656 -28.438 1 54.22 17 SER B C 1
ATOM 2773 O O . SER B 1 17 ? -30.766 -18.688 -28.672 1 54.22 17 SER B O 1
ATOM 2775 N N . THR B 1 18 ? -30.375 -20.25 -27.297 1 60.06 18 THR B N 1
ATOM 2776 C CA . THR B 1 18 ? -30.75 -19.406 -26.172 1 60.06 18 THR B CA 1
ATOM 2777 C C . THR B 1 18 ? -29.781 -18.219 -26.047 1 60.06 18 THR B C 1
ATOM 2779 O O . THR B 1 18 ? -28.562 -18.406 -26.016 1 60.06 18 THR B O 1
ATOM 2782 N N . ALA B 1 19 ? -30.094 -17.062 -26.641 1 73.31 19 ALA B N 1
ATOM 2783 C CA . ALA B 1 19 ? -29.359 -15.797 -26.641 1 73.31 19 ALA B CA 1
ATOM 2784 C C . ALA B 1 19 ? -28.844 -15.453 -25.234 1 73.31 19 ALA B C 1
ATOM 2786 O O . ALA B 1 19 ? -29.562 -15.641 -24.25 1 73.31 19 ALA B O 1
ATOM 2787 N N . ALA B 1 20 ? -27.562 -15.25 -25.062 1 86.19 20 ALA B N 1
ATOM 2788 C CA . ALA B 1 20 ? -26.953 -14.781 -23.828 1 86.19 20 ALA B CA 1
ATOM 2789 C C . ALA B 1 20 ? -27.734 -13.633 -23.219 1 86.19 20 ALA B C 1
ATOM 2791 O O . ALA B 1 20 ? -28.094 -12.672 -23.922 1 86.19 20 ALA B O 1
ATOM 2792 N N . ALA B 1 21 ? -28.234 -13.875 -21.969 1 93.75 21 ALA B N 1
ATOM 2793 C CA . ALA B 1 21 ? -29.047 -12.859 -21.297 1 93.75 21 ALA B CA 1
ATOM 2794 C C . ALA B 1 21 ? -28.203 -12.031 -20.328 1 93.75 21 ALA B C 1
ATOM 2796 O O . ALA B 1 21 ? -27.094 -12.43 -19.969 1 93.75 21 ALA B O 1
ATOM 2797 N N . VAL B 1 22 ? -28.688 -10.797 -20.125 1 96.88 22 VAL B N 1
ATOM 2798 C CA . VAL B 1 22 ? -28.125 -9.969 -19.062 1 96.88 22 VAL B CA 1
ATOM 2799 C C . VAL B 1 22 ? -29 -10.055 -17.812 1 96.88 22 VAL B C 1
ATOM 2801 O O . VAL B 1 22 ? -30.188 -9.75 -17.859 1 96.88 22 VAL B O 1
ATOM 2804 N N . ILE B 1 23 ? -28.438 -10.539 -16.75 1 97.69 23 ILE B N 1
ATOM 2805 C CA . ILE B 1 23 ? -29.094 -10.672 -15.453 1 97.69 23 ILE B CA 1
ATOM 2806 C C . ILE B 1 23 ? -28.594 -9.586 -14.508 1 97.69 23 ILE B C 1
ATOM 2808 O O . ILE B 1 23 ? -27.391 -9.492 -14.234 1 97.69 23 ILE B O 1
ATOM 2812 N N . SER B 1 24 ? -29.469 -8.781 -13.984 1 96.81 24 SER B N 1
ATOM 2813 C CA . SER B 1 24 ? -29.078 -7.664 -13.125 1 96.81 24 SER B CA 1
ATOM 2814 C C . SER B 1 24 ? -29.125 -8.062 -11.648 1 96.81 24 SER B C 1
ATOM 2816 O O . SER B 1 24 ? -30.047 -8.773 -11.219 1 96.81 24 SER B O 1
ATOM 2818 N N . VAL B 1 25 ? -28.094 -7.625 -10.953 1 97.38 25 VAL B N 1
ATOM 2819 C CA . VAL B 1 25 ? -28.031 -7.828 -9.508 1 97.38 25 VAL B CA 1
ATOM 2820 C C . VAL B 1 25 ? -28 -6.477 -8.797 1 97.38 25 VAL B C 1
ATOM 2822 O O . VAL B 1 25 ? -27.25 -5.578 -9.188 1 97.38 25 VAL B O 1
ATOM 2825 N N . ASP B 1 26 ? -28.859 -6.355 -7.801 1 94.19 26 ASP B N 1
ATOM 2826 C CA . ASP B 1 26 ? -28.922 -5.145 -6.988 1 94.19 26 ASP B CA 1
ATOM 2827 C C . ASP B 1 26 ? -29.219 -5.477 -5.527 1 94.19 26 ASP B C 1
ATOM 2829 O O . ASP B 1 26 ? -30.281 -6 -5.203 1 94.19 26 ASP B O 1
ATOM 2833 N N . SER B 1 27 ? -28.297 -5.113 -4.723 1 89.69 27 SER B N 1
ATOM 2834 C CA . SER B 1 27 ? -28.406 -5.496 -3.318 1 89.69 27 SER B CA 1
ATOM 2835 C C . SER B 1 27 ? -29.609 -4.828 -2.662 1 89.69 27 SER B C 1
ATOM 2837 O O . SER B 1 27 ? -30.094 -5.277 -1.617 1 89.69 27 SER B O 1
ATOM 2839 N N . ASN B 1 28 ? -30.172 -3.879 -3.307 1 86 28 ASN B N 1
ATOM 2840 C CA . ASN B 1 28 ? -31.312 -3.156 -2.754 1 86 28 ASN B CA 1
ATOM 2841 C C . ASN B 1 28 ? -32.625 -3.58 -3.418 1 86 28 ASN B C 1
ATOM 2843 O O . ASN B 1 28 ? -33.656 -2.982 -3.172 1 86 28 ASN B O 1
ATOM 2847 N N . GLY B 1 29 ? -32.688 -4.559 -4.238 1 89.12 29 GLY B N 1
ATOM 2848 C CA . GLY B 1 29 ? -33.906 -5.16 -4.793 1 89.12 29 GLY B CA 1
ATOM 2849 C C . GLY B 1 29 ? -34.25 -4.625 -6.168 1 89.12 29 GLY B C 1
ATOM 2850 O O . GLY B 1 29 ? -35.219 -5.07 -6.781 1 89.12 29 GLY B O 1
ATOM 2851 N N . GLY B 1 30 ? -33.469 -3.719 -6.762 1 90.56 30 GLY B N 1
ATOM 2852 C CA . GLY B 1 30 ? -33.781 -3.111 -8.039 1 90.56 30 GLY B CA 1
ATOM 2853 C C . GLY B 1 30 ? -33.375 -3.963 -9.227 1 90.56 30 GLY B C 1
ATOM 2854 O O . GLY B 1 30 ? -33.656 -3.611 -10.375 1 90.56 30 GLY B O 1
ATOM 2855 N N . GLY B 1 31 ? -32.844 -5.121 -9.008 1 94.69 31 GLY B N 1
ATOM 2856 C CA . GLY B 1 31 ? -32.438 -6.02 -10.062 1 94.69 31 GLY B CA 1
ATOM 2857 C C . GLY B 1 31 ? -33.188 -7.332 -10.07 1 94.69 31 GLY B C 1
ATOM 2858 O O . GLY B 1 31 ? -34.188 -7.477 -9.375 1 94.69 31 GLY B O 1
ATOM 2859 N N . ASN B 1 32 ? -32.812 -8.219 -11 1 97.31 32 ASN B N 1
ATOM 2860 C CA . ASN B 1 32 ? -33.406 -9.555 -11.047 1 97.31 32 ASN B CA 1
ATOM 2861 C C . ASN B 1 32 ? -33.156 -10.32 -9.742 1 97.31 32 ASN B C 1
ATOM 2863 O O . ASN B 1 32 ? -34.031 -11.078 -9.297 1 97.31 32 ASN B O 1
ATOM 2867 N N . TYR B 1 33 ? -31.953 -10.102 -9.18 1 97.88 33 TYR B N 1
ATOM 2868 C CA . TYR B 1 33 ? -31.578 -10.734 -7.926 1 97.88 33 TYR B CA 1
ATOM 2869 C C . TYR B 1 33 ? -30.922 -9.734 -6.984 1 97.88 33 TYR B C 1
ATOM 2871 O O . TYR B 1 33 ? -30.453 -8.68 -7.422 1 97.88 33 TYR B O 1
ATOM 2879 N N . ILE B 1 34 ? -30.828 -10.188 -5.742 1 96.12 34 ILE B N 1
ATOM 2880 C CA . ILE B 1 34 ? -30.234 -9.273 -4.762 1 96.12 34 ILE B CA 1
ATOM 2881 C C . ILE B 1 34 ? -28.812 -9.711 -4.43 1 96.12 34 ILE B C 1
ATOM 2883 O O . ILE B 1 34 ? -28.047 -8.961 -3.826 1 96.12 34 ILE B O 1
ATOM 2887 N N . SER B 1 35 ? -28.516 -10.969 -4.82 1 97.31 35 SER B N 1
ATOM 2888 C CA . SER B 1 35 ? -27.172 -11.484 -4.578 1 97.31 35 SER B CA 1
ATOM 2889 C C . SER B 1 35 ? -26.547 -12.023 -5.859 1 97.31 35 SER B C 1
ATOM 2891 O O . SER B 1 35 ? -27.266 -12.445 -6.777 1 97.31 35 SER B O 1
ATOM 2893 N N . ILE B 1 36 ? -25.219 -11.93 -5.859 1 98.5 36 ILE B N 1
ATOM 2894 C CA . ILE B 1 36 ? -24.484 -12.406 -7.027 1 98.5 36 ILE B CA 1
ATOM 2895 C C . ILE B 1 36 ? -24.625 -13.922 -7.145 1 98.5 36 ILE B C 1
ATOM 2897 O O . ILE B 1 36 ? -24.844 -14.453 -8.234 1 98.5 36 ILE B O 1
ATOM 2901 N N . GLN B 1 37 ? -24.625 -14.609 -6.012 1 98.5 37 GLN B N 1
ATOM 2902 C CA . GLN B 1 37 ? -24.75 -16.062 -6.043 1 98.5 37 GLN B CA 1
ATOM 2903 C C . GLN B 1 37 ? -26.078 -16.5 -6.637 1 98.5 37 GLN B C 1
ATOM 2905 O O . GLN B 1 37 ? -26.141 -17.453 -7.422 1 98.5 37 GLN B O 1
ATOM 2910 N N . GLU B 1 38 ? -27.141 -15.859 -6.234 1 98.31 38 GLU B N 1
ATOM 2911 C CA . GLU B 1 38 ? -28.453 -16.203 -6.773 1 98.31 38 GLU B CA 1
ATOM 2912 C C . GLU B 1 38 ? -28.5 -16 -8.289 1 98.31 38 GLU B C 1
ATOM 2914 O O . GLU B 1 38 ? -29.094 -16.812 -9.008 1 98.31 38 GLU B O 1
ATOM 2919 N N . ALA B 1 39 ? -27.875 -14.93 -8.703 1 98.5 39 ALA B N 1
ATOM 2920 C CA . ALA B 1 39 ? -27.812 -14.688 -10.148 1 98.5 39 ALA B CA 1
ATOM 2921 C C . ALA B 1 39 ? -27.031 -15.789 -10.852 1 98.5 39 ALA B C 1
ATOM 2923 O O . ALA B 1 39 ? -27.469 -16.297 -11.891 1 98.5 39 ALA B O 1
ATOM 2924 N N . VAL B 1 40 ? -25.922 -16.172 -10.297 1 98.62 40 VAL B N 1
ATOM 2925 C CA . VAL B 1 40 ? -25.109 -17.234 -10.883 1 98.62 40 VAL B CA 1
ATOM 2926 C C . VAL B 1 40 ? -25.938 -18.531 -10.938 1 98.62 40 VAL B C 1
ATOM 2928 O O . VAL B 1 40 ? -25.953 -19.203 -11.961 1 98.62 40 VAL B O 1
ATOM 2931 N N . ASN B 1 41 ? -26.625 -18.859 -9.828 1 98.38 41 ASN B N 1
ATOM 2932 C CA . ASN B 1 41 ? -27.438 -20.078 -9.75 1 98.38 41 ASN B CA 1
ATOM 2933 C C . ASN B 1 41 ? -28.469 -20.141 -10.859 1 98.38 41 ASN B C 1
ATOM 2935 O O . ASN B 1 41 ? -28.781 -21.219 -11.375 1 98.38 41 ASN B O 1
ATOM 2939 N N . ASN B 1 42 ? -28.922 -19.047 -11.219 1 97.94 42 ASN B N 1
ATOM 2940 C CA . ASN B 1 42 ? -30.047 -19.016 -12.141 1 97.94 42 ASN B CA 1
ATOM 2941 C C . ASN B 1 42 ? -29.609 -18.641 -13.555 1 97.94 42 ASN B C 1
ATOM 2943 O O . ASN B 1 42 ? -30.438 -18.578 -14.469 1 97.94 42 ASN B O 1
ATOM 2947 N N . ALA B 1 43 ? -28.359 -18.375 -13.711 1 97.88 43 ALA B N 1
ATOM 2948 C CA . ALA B 1 43 ? -27.844 -18.016 -15.023 1 97.88 43 ALA B CA 1
ATOM 2949 C C . ALA B 1 43 ? -27.672 -19.25 -15.914 1 97.88 43 ALA B C 1
ATOM 2951 O O . ALA B 1 43 ? -27.531 -20.375 -15.406 1 97.88 43 ALA B O 1
ATOM 2952 N N . GLN B 1 44 ? -27.734 -19.047 -17.172 1 97.06 44 GLN B N 1
ATOM 2953 C CA . GLN B 1 44 ? -27.297 -20.016 -18.172 1 97.06 44 GLN B CA 1
ATOM 2954 C C . GLN B 1 44 ? -25.875 -19.719 -18.641 1 97.06 44 GLN B C 1
ATOM 2956 O O . GLN B 1 44 ? -25.391 -18.609 -18.484 1 97.06 44 GLN B O 1
ATOM 2961 N N . GLU B 1 45 ? -25.281 -20.75 -19.188 1 96.94 45 GLU B N 1
ATOM 2962 C CA . GLU B 1 45 ? -23.938 -20.531 -19.734 1 96.94 45 GLU B CA 1
ATOM 2963 C C . GLU B 1 45 ? -23.938 -19.438 -20.797 1 96.94 45 GLU B C 1
ATOM 2965 O O . GLU B 1 45 ? -24.812 -19.406 -21.672 1 96.94 45 GLU B O 1
ATOM 2970 N N . GLY B 1 46 ? -22.984 -18.594 -20.641 1 97 46 GLY B N 1
ATOM 2971 C CA . GLY B 1 46 ? -22.875 -17.5 -21.609 1 97 46 GLY B CA 1
ATOM 2972 C C . GLY B 1 46 ? -23.531 -16.219 -21.141 1 97 46 GLY B C 1
ATOM 2973 O O . GLY B 1 46 ? -23.281 -15.148 -21.703 1 97 46 GLY B O 1
ATOM 2974 N N . ASP B 1 47 ? -24.359 -16.266 -20.078 1 98 47 ASP B N 1
ATOM 2975 C CA . ASP B 1 47 ? -25.078 -15.086 -19.578 1 98 47 ASP B CA 1
ATOM 2976 C C . ASP B 1 47 ? -24.109 -14.078 -18.969 1 98 47 ASP B C 1
ATOM 2978 O O . ASP B 1 47 ? -22.984 -14.43 -18.625 1 98 47 ASP B O 1
ATOM 2982 N N . THR B 1 48 ? -24.578 -12.844 -19 1 98.31 48 THR B N 1
ATOM 2983 C CA . THR B 1 48 ? -23.891 -11.766 -18.297 1 98.31 48 THR B CA 1
ATOM 2984 C C . THR B 1 48 ? -24.641 -11.406 -17.016 1 98.31 48 THR B C 1
ATOM 2986 O O . THR B 1 48 ? -25.844 -11.195 -17.031 1 98.31 48 THR B O 1
ATOM 2989 N N . ILE B 1 49 ? -23.938 -11.438 -15.969 1 98.31 49 ILE B N 1
ATOM 2990 C CA . ILE B 1 49 ? -24.453 -10.953 -14.688 1 98.31 49 ILE B CA 1
ATOM 2991 C C . ILE B 1 49 ? -23.922 -9.539 -14.422 1 98.31 49 ILE B C 1
ATOM 2993 O O . ILE B 1 49 ? -22.734 -9.352 -14.18 1 98.31 49 ILE B O 1
ATOM 2997 N N . LEU B 1 50 ? -24.797 -8.586 -14.531 1 97.12 50 LEU B N 1
ATOM 2998 C CA . LEU B 1 50 ? -24.453 -7.184 -14.344 1 97.12 50 LEU B CA 1
ATOM 2999 C C . LEU B 1 50 ? -24.781 -6.73 -12.93 1 97.12 50 LEU B C 1
ATOM 3001 O O . LEU B 1 50 ? -25.953 -6.664 -12.547 1 97.12 50 LEU B O 1
ATOM 3005 N N . VAL B 1 51 ? -23.766 -6.379 -12.156 1 96.19 51 VAL B N 1
ATOM 3006 C CA . VAL B 1 51 ? -23.922 -6.102 -10.727 1 96.19 51 VAL B CA 1
ATOM 3007 C C . VAL B 1 51 ? -23.938 -4.594 -10.492 1 96.19 51 VAL B C 1
ATOM 3009 O O . VAL B 1 51 ? -22.969 -3.902 -10.805 1 96.19 51 VAL B O 1
ATOM 3012 N N . ASN B 1 52 ? -24.953 -4.09 -9.914 1 91.25 52 ASN B N 1
ATOM 3013 C CA . ASN B 1 52 ? -25.109 -2.666 -9.648 1 91.25 52 ASN B CA 1
ATOM 3014 C C . ASN B 1 52 ? -24.375 -2.258 -8.375 1 91.25 52 ASN B C 1
ATOM 3016 O O . ASN B 1 52 ? -24.031 -3.107 -7.547 1 91.25 52 ASN B O 1
ATOM 3020 N N . PRO B 1 53 ? -24.094 -0.918 -8.25 1 86.31 53 PRO B N 1
ATOM 3021 C CA . PRO B 1 53 ? -23.375 -0.444 -7.07 1 86.31 53 PRO B CA 1
ATOM 3022 C C . PRO B 1 53 ? -24.031 -0.889 -5.762 1 86.31 53 PRO B C 1
ATOM 3024 O O . PRO B 1 53 ? -25.25 -0.903 -5.652 1 86.31 53 PRO B O 1
ATOM 3027 N N . GLY B 1 54 ? -23.25 -1.414 -4.91 1 84 54 GLY B N 1
ATOM 3028 C CA . GLY B 1 54 ? -23.703 -1.896 -3.617 1 84 54 GLY B CA 1
ATOM 3029 C C . GLY B 1 54 ? -22.656 -2.695 -2.873 1 84 54 GLY B C 1
ATOM 3030 O O . GLY B 1 54 ? -21.484 -2.715 -3.27 1 84 54 GLY B O 1
ATOM 3031 N N . ILE B 1 55 ? -23.094 -3.074 -1.754 1 87.19 55 ILE B N 1
ATOM 3032 C CA . ILE B 1 55 ? -22.266 -3.945 -0.932 1 87.19 55 ILE B CA 1
ATOM 3033 C C . ILE B 1 55 ? -22.859 -5.352 -0.9 1 87.19 55 ILE B C 1
ATOM 3035 O O . ILE B 1 55 ? -23.984 -5.539 -0.458 1 87.19 55 ILE B O 1
ATOM 3039 N N . TYR B 1 56 ? -22.109 -6.227 -1.361 1 91.75 56 TYR B N 1
ATOM 3040 C CA . TYR B 1 56 ? -22.531 -7.621 -1.418 1 91.75 56 TYR B CA 1
ATOM 3041 C C . TYR B 1 56 ? -21.719 -8.477 -0.45 1 91.75 56 TYR B C 1
ATOM 3043 O O . TYR B 1 56 ? -20.547 -8.75 -0.688 1 91.75 56 TYR B O 1
ATOM 3051 N N . LYS B 1 57 ? -22.406 -8.883 0.643 1 89.5 57 LYS B N 1
ATOM 3052 C CA . LYS B 1 57 ? -21.781 -9.75 1.63 1 89.5 57 LYS B CA 1
ATOM 3053 C C . LYS B 1 57 ? -21.953 -11.227 1.261 1 89.5 57 LYS B C 1
ATOM 3055 O O . LYS B 1 57 ? -22.875 -11.891 1.751 1 89.5 57 LYS B O 1
ATOM 3060 N N . GLU B 1 58 ? -20.953 -11.695 0.44 1 94.19 58 GLU B N 1
ATOM 3061 C CA . GLU B 1 58 ? -21.141 -13.062 -0.038 1 94.19 58 GLU B CA 1
ATOM 3062 C C . GLU B 1 58 ? -19.812 -13.688 -0.446 1 94.19 58 GLU B C 1
ATOM 3064 O O . GLU B 1 58 ? -18.828 -12.977 -0.696 1 94.19 58 GLU B O 1
ATOM 3069 N N . ASN B 1 59 ? -19.797 -15 -0.298 1 96.94 59 ASN B N 1
ATOM 3070 C CA . ASN B 1 59 ? -18.812 -15.852 -0.976 1 96.94 59 ASN B CA 1
ATOM 3071 C C . ASN B 1 59 ? -19.422 -16.531 -2.193 1 96.94 59 ASN B C 1
ATOM 3073 O O . ASN B 1 59 ? -20.328 -17.359 -2.057 1 96.94 59 ASN B O 1
ATOM 3077 N N . VAL B 1 60 ? -18.875 -16.219 -3.324 1 98.69 60 VAL B N 1
ATOM 3078 C CA . VAL B 1 60 ? -19.562 -16.578 -4.562 1 98.69 60 VAL B CA 1
ATOM 3079 C C . VAL B 1 60 ? -18.875 -17.797 -5.188 1 98.69 60 VAL B C 1
ATOM 3081 O O . VAL B 1 60 ? -17.656 -17.766 -5.426 1 98.69 60 VAL B O 1
ATOM 3084 N N . LYS B 1 61 ? -19.594 -18.781 -5.438 1 98.62 61 LYS B N 1
ATOM 3085 C CA . LYS B 1 61 ? -19.125 -19.938 -6.203 1 98.62 61 LYS B CA 1
ATOM 3086 C C . LYS B 1 61 ? -19.562 -19.844 -7.66 1 98.62 61 LYS B C 1
ATOM 3088 O O . LYS B 1 61 ? -20.766 -19.812 -7.953 1 98.62 61 LYS B O 1
ATOM 3093 N N . VAL B 1 62 ? -18.578 -19.797 -8.531 1 98.81 62 VAL B N 1
ATOM 3094 C CA . VAL B 1 62 ? -18.859 -19.641 -9.953 1 98.81 62 VAL B CA 1
ATOM 3095 C C . VAL B 1 62 ? -18.609 -20.969 -10.68 1 98.81 62 VAL B C 1
ATOM 3097 O O . VAL B 1 62 ? -17.484 -21.25 -11.094 1 98.81 62 VAL B O 1
ATOM 3100 N N . GLU B 1 63 ? -19.641 -21.625 -10.953 1 97.94 63 GLU B N 1
ATOM 3101 C CA . GLU B 1 63 ? -19.531 -22.969 -11.5 1 97.94 63 GLU B CA 1
ATOM 3102 C C . GLU B 1 63 ? -20.094 -23.031 -12.922 1 97.94 63 GLU B C 1
ATOM 3104 O O . GLU B 1 63 ? -20.344 -24.125 -13.445 1 97.94 63 GLU B O 1
ATOM 3109 N N . LYS B 1 64 ? -20.391 -21.875 -13.43 1 97.12 64 LYS B N 1
ATOM 3110 C CA . LYS B 1 64 ? -20.891 -21.75 -14.789 1 97.12 64 LYS B CA 1
ATOM 3111 C C . LYS B 1 64 ? -20.094 -20.719 -15.578 1 97.12 64 LYS B C 1
ATOM 3113 O O . LYS B 1 64 ? -19.516 -19.797 -15.008 1 97.12 64 LYS B O 1
ATOM 3118 N N . LYS B 1 65 ? -20.094 -20.984 -16.969 1 98.25 65 LYS B N 1
ATOM 3119 C CA . LYS B 1 65 ? -19.469 -20.016 -17.875 1 98.25 65 LYS B CA 1
ATOM 3120 C C . LYS B 1 65 ? -20.281 -18.719 -17.922 1 98.25 65 LYS B C 1
ATOM 3122 O O . LYS B 1 65 ? -21.219 -18.594 -18.719 1 98.25 65 LYS B O 1
ATOM 3127 N N . VAL B 1 66 ? -19.906 -17.781 -17.062 1 98.62 66 VAL B N 1
ATOM 3128 C CA . VAL B 1 66 ? -20.656 -16.516 -17.016 1 98.62 66 VAL B CA 1
ATOM 3129 C C . VAL B 1 66 ? -19.672 -15.352 -16.938 1 98.62 66 VAL B C 1
ATOM 3131 O O . VAL B 1 66 ? -18.484 -15.531 -16.672 1 98.62 66 VAL B O 1
ATOM 3134 N N . SER B 1 67 ? -20.156 -14.211 -17.328 1 98.69 67 SER B N 1
ATOM 3135 C CA . SER B 1 67 ? -19.453 -12.945 -17.109 1 98.69 67 SER B CA 1
ATOM 3136 C C . SER B 1 67 ? -20.078 -12.156 -15.961 1 98.69 67 SER B C 1
ATOM 3138 O O . SER B 1 67 ? -21.266 -11.828 -16 1 98.69 67 SER B O 1
ATOM 3140 N N . ILE B 1 68 ? -19.312 -11.938 -14.984 1 98.62 68 ILE B N 1
ATOM 3141 C CA . ILE B 1 68 ? -19.75 -11.125 -13.852 1 98.62 68 ILE B CA 1
ATOM 3142 C C . ILE B 1 68 ? -19.109 -9.742 -13.93 1 98.62 68 ILE B C 1
ATOM 3144 O O . ILE B 1 68 ? -17.906 -9.594 -13.703 1 98.62 68 ILE B O 1
ATOM 3148 N N . LEU B 1 69 ? -19.922 -8.742 -14.227 1 97.44 69 LEU B N 1
ATOM 3149 C CA . LEU B 1 69 ? -19.406 -7.41 -14.523 1 97.44 69 LEU B CA 1
ATOM 3150 C C . LEU B 1 69 ? -19.969 -6.379 -13.555 1 97.44 69 LEU B C 1
ATOM 3152 O O . LEU B 1 69 ? -21.172 -6.383 -13.266 1 97.44 69 LEU B O 1
ATOM 3156 N N . ALA B 1 70 ? -19.078 -5.594 -12.992 1 95.19 70 ALA B N 1
ATOM 3157 C CA . ALA B 1 70 ? -19.531 -4.426 -12.234 1 95.19 70 ALA B CA 1
ATOM 3158 C C . ALA B 1 70 ? -20.156 -3.383 -13.156 1 95.19 70 ALA B C 1
ATOM 3160 O O . ALA B 1 70 ? -19.578 -3.039 -14.195 1 95.19 70 ALA B O 1
ATOM 3161 N N . ASN B 1 71 ? -21.234 -3.004 -12.844 1 90.12 71 ASN B N 1
ATOM 3162 C CA . ASN B 1 71 ? -21.891 -1.938 -13.602 1 90.12 71 ASN B CA 1
ATOM 3163 C C . ASN B 1 71 ? -21.344 -0.564 -13.211 1 90.12 71 ASN B C 1
ATOM 3165 O O . ASN B 1 71 ? -21.922 0.115 -12.359 1 90.12 71 ASN B O 1
ATOM 3169 N N . SER B 1 72 ? -20.109 -0.27 -13.609 1 71.56 72 SER B N 1
ATOM 3170 C CA . SER B 1 72 ? -19.438 0.97 -13.234 1 71.56 72 SER B CA 1
ATOM 3171 C C . SER B 1 72 ? -20.031 2.166 -13.961 1 71.56 72 SER B C 1
ATOM 3173 O O . SER B 1 72 ? -19.562 3.293 -13.82 1 71.56 72 SER B O 1
ATOM 3175 N N . SER B 1 73 ? -20.969 1.88 -15.102 1 53.06 73 SER B N 1
ATOM 3176 C CA . SER B 1 73 ? -21.484 2.953 -15.945 1 53.06 73 SER B CA 1
ATOM 3177 C C . SER B 1 73 ? -21.859 4.18 -15.109 1 53.06 73 SER B C 1
ATOM 3179 O O . SER B 1 73 ? -21.344 5.273 -15.352 1 53.06 73 SER B O 1
ATOM 3181 N N . SER B 1 74 ? -23.375 4.426 -15.102 1 44.28 74 SER B N 1
ATOM 3182 C CA . SER B 1 74 ? -24.156 5.652 -15.203 1 44.28 74 SER B CA 1
ATOM 3183 C C . SER B 1 74 ? -23.859 6.594 -14.039 1 44.28 74 SER B C 1
ATOM 3185 O O . SER B 1 74 ? -23.5 7.758 -14.25 1 44.28 74 SER B O 1
ATOM 3187 N N . GLU B 1 75 ? -24.969 6.844 -13.062 1 41.16 75 GLU B N 1
ATOM 3188 C CA . GLU B 1 75 ? -25.422 7.988 -12.281 1 41.16 75 GLU B CA 1
ATOM 3189 C C . GLU B 1 75 ? -24.609 8.141 -10.992 1 41.16 75 GLU B C 1
ATOM 3191 O O . GLU B 1 75 ? -24.75 9.141 -10.289 1 41.16 75 GLU B O 1
ATOM 3196 N N . ALA B 1 76 ? -23.625 7.141 -10.711 1 43.47 76 ALA B N 1
ATOM 3197 C CA . ALA B 1 76 ? -23 7.438 -9.422 1 43.47 76 ALA B CA 1
ATOM 3198 C C . ALA B 1 76 ? -21.484 7.238 -9.492 1 43.47 76 ALA B C 1
ATOM 3200 O O . ALA B 1 76 ? -20.969 6.203 -9.062 1 43.47 76 ALA B O 1
ATOM 3201 N N . PRO B 1 77 ? -20.688 8.016 -10.367 1 44.28 77 PRO B N 1
ATOM 3202 C CA . PRO B 1 77 ? -19.219 8.031 -10.398 1 44.28 77 PRO B CA 1
ATOM 3203 C C . PRO B 1 77 ? -18.594 7.902 -9.016 1 44.28 77 PRO B C 1
ATOM 3205 O O . PRO B 1 77 ? -19.109 8.477 -8.047 1 44.28 77 PRO B O 1
ATOM 3208 N N . GLY B 1 78 ? -17.719 6.965 -8.875 1 51.78 78 GLY B N 1
ATOM 3209 C CA . GLY B 1 78 ? -16.984 6.906 -7.617 1 51.78 78 GLY B CA 1
ATOM 3210 C C . GLY B 1 78 ? -17.516 5.84 -6.672 1 51.78 78 GLY B C 1
ATOM 3211 O O . GLY B 1 78 ? -16.906 5.566 -5.637 1 51.78 78 GLY B O 1
ATOM 3212 N N . LYS B 1 79 ? -18.766 5.289 -7.082 1 64.06 79 LYS B N 1
ATOM 3213 C CA . LYS B 1 79 ? -19.25 4.32 -6.113 1 64.06 79 LYS B CA 1
ATOM 3214 C C . LYS B 1 79 ? -18.656 2.941 -6.355 1 64.06 79 LYS B C 1
ATOM 3216 O O . LYS B 1 79 ? -18.625 2.455 -7.488 1 64.06 79 LYS B O 1
ATOM 3221 N N . ARG B 1 80 ? -18.109 2.412 -5.488 1 77.69 80 ARG B N 1
ATOM 3222 C CA . ARG B 1 80 ? -17.438 1.117 -5.457 1 77.69 80 ARG B CA 1
ATOM 3223 C C . ARG B 1 80 ? -18.438 -0.014 -5.242 1 77.69 80 ARG B C 1
ATOM 3225 O O . ARG B 1 80 ? -19.453 0.166 -4.562 1 77.69 80 ARG B O 1
ATOM 3232 N N . ILE B 1 81 ? -18.281 -1.023 -6.113 1 88.5 81 ILE B N 1
ATOM 3233 C CA . ILE B 1 81 ? -19.047 -2.254 -5.898 1 88.5 81 ILE B CA 1
ATOM 3234 C C . ILE B 1 81 ? -18.219 -3.217 -5.039 1 88.5 81 ILE B C 1
ATOM 3236 O O . ILE B 1 81 ? -17.219 -3.771 -5.5 1 88.5 81 ILE B O 1
ATOM 3240 N N . TYR B 1 82 ? -18.734 -3.43 -3.842 1 89.81 82 TYR B N 1
ATOM 3241 C CA . TYR B 1 82 ? -18.016 -4.25 -2.875 1 89.81 82 TYR B CA 1
ATOM 3242 C C . TYR B 1 82 ? -18.562 -5.676 -2.857 1 89.81 82 TYR B C 1
ATOM 3244 O O . TYR B 1 82 ? -19.766 -5.883 -2.83 1 89.81 82 TYR B O 1
ATOM 3252 N N . VAL B 1 83 ? -17.641 -6.59 -2.93 1 94.62 83 VAL B N 1
ATOM 3253 C CA . VAL B 1 83 ? -17.938 -7.98 -2.602 1 94.62 83 VAL B CA 1
ATOM 3254 C C . VAL B 1 83 ? -17.125 -8.414 -1.389 1 94.62 83 VAL B C 1
ATOM 3256 O O . VAL B 1 83 ? -15.898 -8.602 -1.488 1 94.62 83 VAL B O 1
ATOM 3259 N N . LEU B 1 84 ? -17.781 -8.578 -0.313 1 90.62 84 LEU B N 1
ATOM 3260 C CA . LEU B 1 84 ? -17.141 -8.852 0.962 1 90.62 84 LEU B CA 1
ATOM 3261 C C . LEU B 1 84 ? -17.438 -10.266 1.436 1 90.62 84 LEU B C 1
ATOM 3263 O O . LEU B 1 84 ? -18.594 -10.586 1.746 1 90.62 84 LEU B O 1
ATOM 3267 N N . GLY B 1 85 ? -16.344 -11.062 1.488 1 91.88 85 GLY B N 1
ATOM 3268 C CA . GLY B 1 85 ? -16.516 -12.391 2.055 1 91.88 85 GLY B CA 1
ATOM 3269 C C . GLY B 1 85 ? -16.844 -12.367 3.537 1 91.88 85 GLY B C 1
ATOM 3270 O O . GLY B 1 85 ? -16.312 -11.539 4.281 1 91.88 85 GLY B O 1
ATOM 3271 N N . THR B 1 86 ? -17.688 -13.43 3.881 1 85.62 86 THR B N 1
ATOM 3272 C CA . THR B 1 86 ? -18.109 -13.43 5.277 1 85.62 86 THR B CA 1
ATOM 3273 C C . THR B 1 86 ? -17.672 -14.719 5.973 1 85.62 86 THR B C 1
ATOM 3275 O O . THR B 1 86 ? -17.797 -14.844 7.191 1 85.62 86 THR B O 1
ATOM 3278 N N . VAL B 1 87 ? -17.219 -15.625 5.191 1 87.81 87 VAL B N 1
ATOM 3279 C CA . VAL B 1 87 ? -16.812 -16.906 5.75 1 87.81 87 VAL B CA 1
ATOM 3280 C C . VAL B 1 87 ? -15.297 -16.938 5.965 1 87.81 87 VAL B C 1
ATOM 3282 O O . VAL B 1 87 ? -14.531 -16.609 5.055 1 87.81 87 VAL B O 1
ATOM 3285 N N . LEU B 1 88 ? -14.945 -17.359 7.141 1 85.12 88 LEU B N 1
ATOM 3286 C CA . LEU B 1 88 ? -13.539 -17.344 7.535 1 85.12 88 LEU B CA 1
ATOM 3287 C C . LEU B 1 88 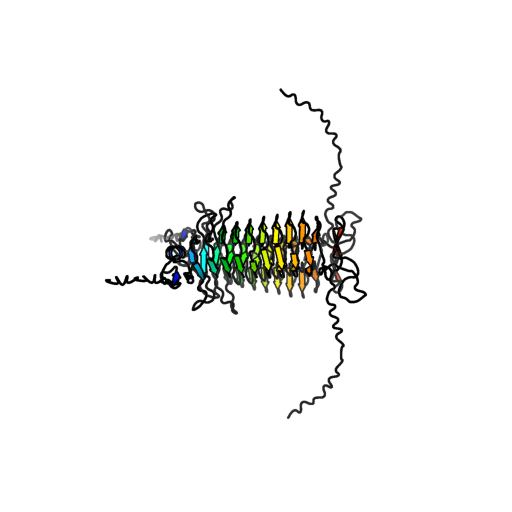? -12.711 -18.266 6.645 1 85.12 88 LEU B C 1
ATOM 3289 O O . LEU B 1 88 ? -13.117 -19.406 6.371 1 85.12 88 LEU B O 1
ATOM 3293 N N . ASP B 1 89 ? -11.602 -17.734 6.184 1 88 89 ASP B N 1
ATOM 3294 C CA . ASP B 1 89 ? -10.555 -18.469 5.488 1 88 89 ASP B CA 1
ATOM 3295 C C . ASP B 1 89 ? -11.094 -19.109 4.211 1 88 89 ASP B C 1
ATOM 3297 O O . ASP B 1 89 ? -10.672 -20.203 3.838 1 88 89 ASP B O 1
ATOM 3301 N N . GLU B 1 90 ? -12.109 -18.5 3.682 1 92.44 90 GLU B N 1
ATOM 3302 C CA . GLU B 1 90 ? -12.656 -18.984 2.418 1 92.44 90 GLU B CA 1
ATOM 3303 C C . GLU B 1 90 ? -12.43 -17.969 1.299 1 92.44 90 GLU B C 1
ATOM 3305 O O . GLU B 1 90 ? -12.078 -16.828 1.559 1 92.44 90 GLU B O 1
ATOM 3310 N N . GLU B 1 91 ? -12.594 -18.531 0.118 1 97 91 GLU B N 1
ATOM 3311 C CA . GLU B 1 91 ? -12.484 -17.656 -1.05 1 97 91 GLU B CA 1
ATOM 3312 C C . GLU B 1 91 ? -13.711 -16.766 -1.186 1 97 91 GLU B C 1
ATOM 3314 O O . GLU B 1 91 ? -14.844 -17.203 -0.952 1 97 91 GLU B O 1
ATOM 3319 N N . VAL B 1 92 ? -13.484 -15.531 -1.593 1 97.88 92 VAL B N 1
ATOM 3320 C CA . VAL B 1 92 ? -14.617 -14.656 -1.882 1 97.88 92 VAL B CA 1
ATOM 3321 C C . VAL B 1 92 ? -15.258 -15.062 -3.209 1 97.88 92 VAL B C 1
ATOM 3323 O O . VAL B 1 92 ? -16.469 -15.258 -3.287 1 97.88 92 VAL B O 1
ATOM 3326 N N . PHE B 1 93 ? -14.445 -15.203 -4.234 1 98.81 93 PHE B N 1
ATOM 3327 C CA . PHE B 1 93 ? -14.867 -15.844 -5.473 1 98.81 93 PHE B CA 1
ATOM 3328 C C . PHE B 1 93 ? -14.148 -17.172 -5.668 1 98.81 93 PHE B C 1
ATOM 3330 O O . PHE B 1 93 ? -12.922 -17.219 -5.727 1 98.81 93 PHE B O 1
ATOM 3337 N N . TYR B 1 94 ? -14.859 -18.203 -5.691 1 98.81 94 TYR B N 1
ATOM 3338 C CA . TYR B 1 94 ? -14.352 -19.5 -6.105 1 98.81 94 TYR B CA 1
ATOM 3339 C C . TYR B 1 94 ? -14.797 -19.828 -7.523 1 98.81 94 TYR B C 1
ATOM 3341 O O . TYR B 1 94 ? -15.992 -20 -7.785 1 98.81 94 TYR B O 1
ATOM 3349 N N . VAL B 1 95 ? -13.844 -19.953 -8.422 1 98.88 95 VAL B N 1
ATOM 3350 C CA . VAL B 1 95 ? -14.156 -20.172 -9.828 1 98.88 95 VAL B CA 1
ATOM 3351 C C . VAL B 1 95 ? -13.703 -21.562 -10.258 1 98.88 95 VAL B C 1
ATOM 3353 O O . VAL B 1 95 ? -12.508 -21.859 -10.281 1 98.88 95 VAL B O 1
ATOM 3356 N N . ASN B 1 96 ? -14.625 -22.375 -10.609 1 98.44 96 ASN B N 1
ATOM 3357 C CA . ASN B 1 96 ? -14.305 -23.719 -11.07 1 98.44 96 ASN B CA 1
ATOM 3358 C C . ASN B 1 96 ? -14.93 -24.016 -12.43 1 98.44 96 ASN B C 1
ATOM 3360 O O . ASN B 1 96 ? -15.219 -25.172 -12.75 1 98.44 96 ASN B O 1
ATOM 3364 N N . SER B 1 97 ? -15.219 -23 -13.141 1 98.62 97 SER B N 1
ATOM 3365 C CA . SER B 1 97 ? -15.641 -23.094 -14.531 1 98.62 97 SER B CA 1
ATOM 3366 C C . SER B 1 97 ? -14.742 -22.25 -15.438 1 98.62 97 SER B C 1
ATOM 3368 O O . SER B 1 97 ? -14.367 -21.141 -15.086 1 98.62 97 SER B O 1
ATOM 3370 N N . SER B 1 98 ? -14.445 -22.844 -16.578 1 98.56 98 SER B N 1
ATOM 3371 C CA . SER B 1 98 ? -13.633 -22.125 -17.562 1 98.56 98 SER B CA 1
ATOM 3372 C C . SER B 1 98 ? -14.438 -21.031 -18.25 1 98.56 98 SER B C 1
ATOM 3374 O O . SER B 1 98 ? -15.672 -21.016 -18.172 1 98.56 98 SER B O 1
ATOM 3376 N N . ASN B 1 99 ? -13.766 -20.094 -18.828 1 98.56 99 ASN B N 1
ATOM 3377 C CA . ASN B 1 99 ? -14.375 -19.031 -19.625 1 98.56 99 ASN B CA 1
ATOM 3378 C C . ASN B 1 99 ? -15.234 -18.109 -18.75 1 98.56 99 ASN B C 1
ATOM 3380 O O . ASN B 1 99 ? -16.312 -17.688 -19.172 1 98.56 99 ASN B O 1
ATOM 3384 N N . VAL B 1 100 ? -14.789 -17.891 -17.609 1 98.81 100 VAL B N 1
ATOM 3385 C CA . VAL B 1 100 ? -15.453 -16.969 -16.703 1 98.81 100 VAL B CA 1
ATOM 3386 C C . VAL B 1 100 ? -14.773 -15.602 -16.75 1 98.81 100 VAL B C 1
ATOM 3388 O O . VAL B 1 100 ? -13.555 -15.516 -16.891 1 98.81 100 VAL B O 1
ATOM 3391 N N . THR B 1 101 ? -15.57 -14.508 -16.703 1 98.81 101 THR B N 1
ATOM 3392 C CA . THR B 1 101 ? -15.062 -13.141 -16.578 1 98.81 101 THR B CA 1
ATOM 3393 C C . THR B 1 101 ? -15.516 -12.516 -15.266 1 98.81 101 THR B C 1
ATOM 3395 O O . THR B 1 101 ? -16.688 -12.641 -14.875 1 98.81 101 THR B O 1
ATOM 3398 N N . ILE B 1 102 ? -14.625 -11.977 -14.516 1 98.75 102 ILE B N 1
ATOM 3399 C CA . ILE B 1 102 ? -14.898 -11.156 -13.344 1 98.75 102 ILE B CA 1
ATOM 3400 C C . ILE B 1 102 ? -14.234 -9.789 -13.492 1 98.75 102 ILE B C 1
ATOM 3402 O O . ILE B 1 102 ? -13 -9.703 -13.586 1 98.75 102 ILE B O 1
ATOM 3406 N N . ASP B 1 103 ? -15.062 -8.711 -13.492 1 97.88 103 ASP B N 1
ATOM 3407 C CA . ASP B 1 103 ? -14.523 -7.418 -13.914 1 97.88 103 ASP B CA 1
ATOM 3408 C C . ASP B 1 103 ? -15.094 -6.281 -13.062 1 97.88 103 ASP B C 1
ATOM 3410 O O . ASP B 1 103 ? -16.297 -5.996 -13.125 1 97.88 103 ASP B O 1
ATOM 3414 N N . GLY B 1 104 ? -14.148 -5.703 -12.211 1 95.69 104 GLY B N 1
ATOM 3415 C CA . GLY B 1 104 ? -14.508 -4.371 -11.75 1 95.69 104 GLY B CA 1
ATOM 3416 C C . GLY B 1 104 ? -14.922 -4.336 -10.289 1 95.69 104 GLY B C 1
ATOM 3417 O O . GLY B 1 104 ? -15.57 -3.387 -9.844 1 95.69 104 GLY B O 1
ATOM 3418 N N . PHE B 1 105 ? -14.539 -5.246 -9.484 1 94.75 105 PHE B N 1
ATOM 3419 C CA . PHE B 1 105 ? -15.07 -5.32 -8.133 1 94.75 105 PHE B CA 1
ATOM 3420 C C . PHE B 1 105 ? -14 -4.945 -7.113 1 94.75 105 PHE B C 1
ATOM 3422 O O . PHE B 1 105 ? -12.805 -5.152 -7.352 1 94.75 105 PHE B O 1
ATOM 3429 N N . PHE B 1 106 ? -14.469 -4.363 -6 1 92.25 106 PHE B N 1
ATOM 3430 C CA . PHE B 1 106 ? -13.68 -4.277 -4.777 1 92.25 106 PHE B CA 1
ATOM 3431 C C . PHE B 1 106 ? -13.914 -5.5 -3.896 1 92.25 106 PHE B C 1
ATOM 3433 O O . PHE B 1 106 ? -15.031 -5.738 -3.443 1 92.25 106 PHE B O 1
ATOM 3440 N N . ILE B 1 107 ? -12.852 -6.227 -3.637 1 95.12 107 ILE B N 1
ATOM 3441 C CA . ILE B 1 107 ? -13.016 -7.547 -3.043 1 95.12 107 ILE B CA 1
ATOM 3442 C C . ILE B 1 107 ? -12.18 -7.645 -1.765 1 95.12 107 ILE B C 1
ATOM 3444 O O . ILE B 1 107 ? -10.992 -7.312 -1.762 1 95.12 107 ILE B O 1
ATOM 3448 N N . SER B 1 108 ? -12.797 -8.039 -0.749 1 91.06 108 SER B N 1
ATOM 3449 C CA . SER B 1 108 ? -12.125 -8.32 0.515 1 91.06 108 SER B CA 1
ATOM 3450 C C . SER B 1 108 ? -12.773 -9.492 1.239 1 91.06 108 SER B C 1
ATOM 3452 O O . SER B 1 108 ? -13.953 -9.766 1.046 1 91.06 108 SER B O 1
ATOM 3454 N N . GLY B 1 109 ? -11.922 -10.234 2.014 1 89.12 109 GLY B N 1
ATOM 3455 C CA . GLY B 1 109 ? -12.43 -11.352 2.787 1 89.12 109 GLY B CA 1
ATOM 3456 C C . GLY B 1 109 ? -12.062 -11.281 4.258 1 89.12 109 GLY B C 1
ATOM 3457 O O . GLY B 1 109 ? -11.711 -10.211 4.762 1 89.12 109 GLY B O 1
ATOM 3458 N N . VAL B 1 110 ? -12.344 -12.453 4.859 1 83.5 110 VAL B N 1
ATOM 3459 C CA . VAL B 1 110 ? -12.055 -12.508 6.289 1 83.5 110 VAL B CA 1
ATOM 3460 C C . VAL B 1 110 ? -11.07 -13.641 6.574 1 83.5 110 VAL B C 1
ATOM 3462 O O . VAL B 1 110 ? -11.289 -14.781 6.152 1 83.5 110 VAL B O 1
ATOM 3465 N N . SER B 1 111 ? -10.039 -13.188 7.188 1 84.06 111 SER B N 1
ATOM 3466 C CA . SER B 1 111 ? -9 -14.148 7.535 1 84.06 111 SER B CA 1
ATOM 3467 C C . SER B 1 111 ? -8.945 -14.375 9.047 1 84.06 111 SER B C 1
ATOM 3469 O O . SER B 1 111 ? -9.125 -13.438 9.828 1 84.06 111 SER B O 1
ATOM 3471 N N . SER B 1 112 ? -8.648 -15.688 9.43 1 72.56 112 SER B N 1
ATOM 3472 C CA . SER B 1 112 ? -8.484 -16.016 10.844 1 72.56 112 SER B CA 1
ATOM 3473 C C . SER B 1 112 ? -7.059 -15.742 11.312 1 72.56 112 SER B C 1
ATOM 3475 O O . SER B 1 112 ? -6.789 -15.703 12.516 1 72.56 112 SER B O 1
ATOM 3477 N N . GLY B 1 113 ? -6.199 -15.5 10.398 1 73.56 113 GLY B N 1
ATOM 3478 C CA . GLY B 1 113 ? -4.785 -15.398 10.734 1 73.56 113 GLY B CA 1
ATOM 3479 C C . GLY B 1 113 ? -4.137 -16.75 10.969 1 73.56 113 GLY B C 1
ATOM 3480 O O . GLY B 1 113 ? -2.977 -16.812 11.391 1 73.56 113 GLY B O 1
ATOM 3481 N N . GLY B 1 114 ? -4.875 -17.797 10.75 1 75.5 114 GLY B N 1
ATOM 3482 C CA . GLY B 1 114 ? -4.367 -19.141 10.961 1 75.5 114 GLY B CA 1
ATOM 3483 C C . GLY B 1 114 ? -3.637 -19.703 9.758 1 75.5 114 GLY B C 1
ATOM 3484 O O . GLY B 1 114 ? -3.047 -18.953 8.977 1 75.5 114 GLY B O 1
ATOM 3485 N N . ASP B 1 115 ? -3.613 -20.984 9.711 1 81.44 115 ASP B N 1
ATOM 3486 C CA . ASP B 1 115 ? -2.801 -21.688 8.719 1 81.44 115 ASP B CA 1
ATOM 3487 C C . ASP B 1 115 ? -3.471 -21.672 7.352 1 81.44 115 ASP B C 1
ATOM 3489 O O . ASP B 1 115 ? -2.82 -21.922 6.332 1 81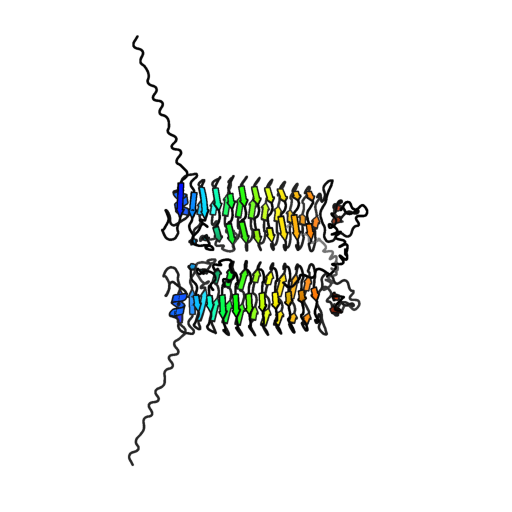.44 115 ASP B O 1
ATOM 3493 N N . LYS B 1 116 ? -4.723 -21.453 7.383 1 88.19 116 LYS B N 1
ATOM 3494 C CA . LYS B 1 116 ? -5.43 -21.406 6.109 1 88.19 116 LYS B CA 1
ATOM 3495 C C . LYS B 1 116 ? -5.586 -19.969 5.621 1 88.19 116 LYS B C 1
ATOM 3497 O O . LYS B 1 116 ? -5.961 -19.078 6.391 1 88.19 116 LYS B O 1
ATOM 3502 N N . TYR B 1 117 ? -5.312 -19.844 4.367 1 92.75 117 TYR B N 1
ATOM 3503 C CA . TYR B 1 117 ? -5.348 -18.5 3.816 1 92.75 117 TYR B CA 1
ATOM 3504 C C . TYR B 1 117 ? -6.707 -18.203 3.197 1 92.75 117 TYR B C 1
ATOM 3506 O O . TYR B 1 117 ? -7.258 -19.031 2.465 1 92.75 117 TYR B O 1
ATOM 3514 N N . GLU B 1 118 ? -7.27 -17.047 3.58 1 93.75 118 GLU B N 1
ATOM 3515 C CA . GLU B 1 118 ? -8.375 -16.469 2.82 1 93.75 118 GLU B CA 1
ATOM 3516 C C . GLU B 1 118 ? -7.906 -15.984 1.452 1 93.75 118 GLU B C 1
ATOM 3518 O O . GLU B 1 118 ? -6.816 -15.422 1.325 1 93.75 118 GLU B O 1
ATOM 3523 N N . VAL B 1 119 ? -8.758 -16.25 0.397 1 97.94 119 VAL B N 1
ATOM 3524 C CA . VAL B 1 119 ? -8.383 -15.883 -0.962 1 97.94 119 VAL B CA 1
ATOM 3525 C C . VAL B 1 119 ? -9.461 -14.984 -1.568 1 97.94 119 VAL B C 1
ATOM 3527 O O . VAL B 1 119 ? -10.656 -15.242 -1.413 1 97.94 119 VAL B O 1
ATOM 3530 N N . GLY B 1 120 ? -9.078 -13.883 -2.24 1 98.44 120 GLY B N 1
ATOM 3531 C CA . GLY B 1 120 ? -10.039 -13.039 -2.932 1 98.44 120 GLY B CA 1
ATOM 3532 C C . GLY B 1 120 ? -10.711 -13.727 -4.102 1 98.44 120 GLY B C 1
ATOM 3533 O O . GLY B 1 120 ? -11.914 -14.008 -4.055 1 98.44 120 GLY B O 1
ATOM 3534 N N . ILE B 1 121 ? -9.938 -14.039 -5.113 1 98.94 121 ILE B N 1
ATOM 3535 C CA . ILE B 1 121 ? -10.414 -14.805 -6.258 1 98.94 121 ILE B CA 1
ATOM 3536 C C . ILE B 1 121 ? -9.555 -16.062 -6.438 1 98.94 121 ILE B C 1
ATOM 3538 O O . ILE B 1 121 ? -8.336 -15.961 -6.57 1 98.94 121 ILE B O 1
ATOM 3542 N N . TYR B 1 122 ? -10.18 -17.188 -6.449 1 98.88 122 TYR B N 1
ATOM 3543 C CA . TYR B 1 122 ? -9.469 -18.453 -6.617 1 98.88 122 TYR B CA 1
ATOM 3544 C C . TYR B 1 122 ? -9.922 -19.172 -7.883 1 98.88 122 TYR B C 1
ATOM 3546 O O . TYR B 1 122 ? -11.102 -19.484 -8.031 1 98.88 122 TYR B O 1
ATOM 3554 N N . LEU B 1 123 ? -9.031 -19.391 -8.805 1 98.88 123 LEU B N 1
ATOM 3555 C CA . LEU B 1 123 ? -9.25 -20.219 -9.977 1 98.88 123 LEU B CA 1
ATOM 3556 C C . LEU B 1 123 ? -8.664 -21.609 -9.781 1 98.88 123 LEU B C 1
ATOM 3558 O O . LEU B 1 123 ? -7.457 -21.766 -9.602 1 98.88 123 LEU B O 1
ATOM 3562 N N . GLU B 1 124 ? -9.492 -22.594 -9.875 1 98.69 124 GLU B N 1
ATOM 3563 C CA . GLU B 1 124 ? -9.023 -23.953 -9.672 1 98.69 124 GLU B CA 1
ATOM 3564 C C . GLU B 1 124 ? -9.25 -24.812 -10.922 1 98.69 124 GLU B C 1
ATOM 3566 O O . GLU B 1 124 ? -10.391 -25.156 -11.234 1 98.69 124 GLU B O 1
ATOM 3571 N N . GLY B 1 125 ? -8.156 -25.141 -11.555 1 98.56 125 GLY B N 1
ATOM 3572 C CA . GLY B 1 125 ? -8.219 -26.062 -12.664 1 98.56 125 GLY B CA 1
ATOM 3573 C C . GLY B 1 125 ? -8.992 -25.531 -13.852 1 98.56 125 GLY B C 1
ATOM 3574 O O . GLY B 1 125 ? -9.695 -26.266 -14.539 1 98.56 125 GLY B O 1
ATOM 3575 N N . VAL B 1 126 ? -8.914 -24.25 -14.102 1 98.75 126 VAL B N 1
ATOM 3576 C CA . VAL B 1 126 ? -9.758 -23.656 -15.141 1 98.75 126 VAL B CA 1
ATOM 3577 C C . VAL B 1 126 ? -8.883 -23.062 -16.234 1 98.75 126 VAL B C 1
ATOM 3579 O O . VAL B 1 126 ? -7.672 -22.922 -16.062 1 98.75 126 VAL B O 1
ATOM 3582 N N . GLU B 1 127 ? -9.539 -22.812 -17.375 1 98.69 127 GLU B N 1
ATOM 3583 C CA . GLU B 1 127 ? -8.859 -22.203 -18.516 1 98.69 127 GLU B CA 1
ATOM 3584 C C . GLU B 1 127 ? -9.664 -21.047 -19.094 1 98.69 127 GLU B C 1
ATOM 3586 O O . GLU B 1 127 ? -10.891 -21 -18.953 1 98.69 127 GLU B O 1
ATOM 3591 N N . ASN B 1 128 ? -8.953 -20.094 -19.656 1 98.56 128 ASN B N 1
ATOM 3592 C CA . ASN B 1 128 ? -9.523 -19.016 -20.453 1 98.56 128 ASN B CA 1
ATOM 3593 C C . ASN B 1 128 ? -10.43 -18.125 -19.625 1 98.56 128 ASN B C 1
ATOM 3595 O O . ASN B 1 128 ? -11.469 -17.672 -20.094 1 98.56 128 ASN B O 1
ATOM 3599 N N . CYS B 1 129 ? -10.133 -17.922 -18.453 1 98.88 129 CYS B N 1
ATOM 3600 C CA . CYS B 1 129 ? -10.828 -16.953 -17.609 1 98.88 129 CYS B CA 1
ATOM 3601 C C . CYS B 1 129 ? -10.164 -15.578 -17.719 1 98.88 129 CYS B C 1
ATOM 3603 O O . CYS B 1 129 ? -8.984 -15.484 -18.047 1 98.88 129 CYS B O 1
ATOM 3605 N N . SER B 1 130 ? -10.992 -14.539 -17.5 1 98.88 130 SER B N 1
ATOM 3606 C CA . SER B 1 130 ? -10.516 -13.156 -17.516 1 98.88 130 SER B CA 1
ATOM 3607 C C . SER B 1 130 ? -10.867 -12.438 -16.219 1 98.88 130 SER B C 1
ATOM 3609 O O . SER B 1 130 ? -12.039 -12.305 -15.875 1 98.88 130 SER B O 1
ATOM 3611 N N . LEU B 1 131 ? -9.898 -12.039 -15.453 1 98.88 131 LEU B N 1
ATOM 3612 C CA . LEU B 1 131 ? -10.047 -11.211 -14.266 1 98.88 131 LEU B CA 1
ATOM 3613 C C . LEU B 1 131 ? -9.484 -9.812 -14.5 1 98.88 131 LEU B C 1
ATOM 3615 O O . LEU B 1 131 ? -8.281 -9.648 -14.703 1 98.88 131 LEU B O 1
ATOM 3619 N N . SER B 1 132 ? -10.359 -8.812 -14.516 1 98.44 132 SER B N 1
ATOM 3620 C CA . SER B 1 132 ? -9.859 -7.496 -14.906 1 98.44 132 SER B CA 1
ATOM 3621 C C . SER B 1 132 ? -10.438 -6.398 -14.023 1 98.44 132 SER B C 1
ATOM 3623 O O . SER B 1 132 ? -11.602 -6.477 -13.609 1 98.44 132 SER B O 1
ATOM 3625 N N . ASN B 1 133 ? -9.633 -5.406 -13.695 1 95.88 133 ASN B N 1
ATOM 3626 C CA . ASN B 1 133 ? -10.031 -4.16 -13.055 1 95.88 133 ASN B CA 1
ATOM 3627 C C . ASN B 1 133 ? -10.602 -4.402 -11.656 1 95.88 133 ASN B C 1
ATOM 3629 O O . ASN B 1 133 ? -11.523 -3.709 -11.234 1 95.88 133 ASN B O 1
ATOM 3633 N N . ASN B 1 134 ? -10.141 -5.438 -11.047 1 97.06 134 ASN B N 1
ATOM 3634 C CA . ASN B 1 134 ? -10.555 -5.684 -9.672 1 97.06 134 ASN B CA 1
ATOM 3635 C C . ASN B 1 134 ? -9.547 -5.094 -8.68 1 97.06 134 ASN B C 1
ATOM 3637 O O . ASN B 1 134 ? -8.359 -4.977 -8.984 1 97.06 134 ASN B O 1
ATOM 3641 N N . ALA B 1 135 ? -10.047 -4.707 -7.582 1 95.12 135 ALA B N 1
ATOM 3642 C CA . ALA B 1 135 ? -9.219 -4.293 -6.453 1 95.12 135 ALA B CA 1
ATOM 3643 C C . ALA B 1 135 ? -9.383 -5.242 -5.273 1 95.12 135 ALA B C 1
ATOM 3645 O O . ALA B 1 135 ? -10.477 -5.352 -4.703 1 95.12 135 ALA B O 1
ATOM 3646 N N . LEU B 1 136 ? -8.359 -5.941 -4.969 1 96.94 136 LEU B N 1
ATOM 3647 C CA . LEU B 1 136 ? -8.344 -6.867 -3.844 1 96.94 136 LEU B CA 1
ATOM 3648 C C . LEU B 1 136 ? -7.484 -6.324 -2.705 1 96.94 136 LEU B C 1
ATOM 3650 O O . LEU B 1 136 ? -6.258 -6.273 -2.816 1 96.94 136 LEU B O 1
ATOM 3654 N N . ILE B 1 137 ? -8.133 -5.953 -1.662 1 92.12 137 ILE B N 1
ATOM 3655 C CA . ILE B 1 137 ? -7.449 -5.254 -0.582 1 92.12 137 ILE B CA 1
ATOM 3656 C C . ILE B 1 137 ? -7.598 -6.043 0.719 1 92.12 137 ILE B C 1
ATOM 3658 O O . ILE B 1 137 ? -8.711 -6.391 1.113 1 92.12 137 ILE B O 1
ATOM 3662 N N . MET B 1 138 ? -6.441 -6.348 1.398 1 88.62 138 MET B N 1
ATOM 3663 C CA . MET B 1 138 ? -6.391 -6.992 2.709 1 88.62 138 MET B CA 1
ATOM 3664 C C . MET B 1 138 ? -6.859 -8.438 2.623 1 88.62 138 MET B C 1
ATOM 3666 O O . MET B 1 138 ? -7.523 -8.938 3.535 1 88.62 138 MET B O 1
ATOM 3670 N N . ASN B 1 139 ? -6.684 -9.023 1.457 1 93.62 139 ASN B N 1
ATOM 3671 C CA . ASN B 1 139 ? -6.773 -10.477 1.342 1 93.62 139 ASN B CA 1
ATOM 3672 C C . ASN B 1 139 ? -5.453 -11.148 1.704 1 93.62 139 ASN B C 1
ATOM 3674 O O . ASN B 1 139 ? -4.379 -10.602 1.45 1 93.62 139 ASN B O 1
ATOM 3678 N N . ASP B 1 140 ? -5.602 -12.359 2.314 1 95 140 ASP B N 1
ATOM 3679 C CA . ASP B 1 140 ? -4.352 -13.094 2.469 1 95 140 ASP B CA 1
ATOM 3680 C C . ASP B 1 140 ? -3.695 -13.352 1.113 1 95 140 ASP B C 1
ATOM 3682 O O . ASP B 1 140 ? -2.523 -13.031 0.911 1 95 140 ASP B O 1
ATOM 3686 N N . VAL B 1 141 ? -4.445 -13.938 0.303 1 98.25 141 VAL B N 1
ATOM 3687 C CA . VAL B 1 141 ? -4.055 -14.078 -1.096 1 98.25 141 VAL B CA 1
ATOM 3688 C C . VAL B 1 141 ? -5.051 -13.336 -1.987 1 98.25 141 VAL B C 1
ATOM 3690 O O . VAL B 1 141 ? -6.258 -13.586 -1.921 1 98.25 141 VAL B O 1
ATOM 3693 N N . GLY B 1 142 ? -4.59 -12.367 -2.791 1 98.56 142 GLY B N 1
ATOM 3694 C CA . GLY B 1 142 ? -5.488 -11.633 -3.664 1 98.56 142 GLY B CA 1
ATOM 3695 C C . GLY B 1 142 ? -6.141 -12.508 -4.723 1 98.56 142 GLY B C 1
ATOM 3696 O O . GLY B 1 142 ? -7.324 -12.828 -4.629 1 98.56 142 GLY B O 1
ATOM 3697 N N . ILE B 1 143 ? -5.316 -12.938 -5.676 1 98.94 143 ILE B N 1
ATOM 3698 C CA . ILE B 1 143 ? -5.746 -13.844 -6.738 1 98.94 143 ILE B CA 1
ATOM 3699 C C . ILE B 1 143 ? -4.879 -15.102 -6.73 1 98.94 143 ILE B C 1
ATOM 3701 O O . ILE B 1 143 ? -3.65 -15.016 -6.715 1 98.94 143 ILE B O 1
ATOM 3705 N N . SER B 1 144 ? -5.527 -16.219 -6.746 1 98.88 144 SER B N 1
ATOM 3706 C CA . SER B 1 144 ? -4.809 -17.5 -6.742 1 98.88 144 SER B CA 1
ATOM 3707 C C . SER B 1 144 ? -5.258 -18.391 -7.895 1 98.88 144 SER B C 1
ATOM 3709 O O . SER B 1 144 ? -6.457 -18.547 -8.133 1 98.88 144 SER B O 1
ATOM 3711 N N . LEU B 1 145 ? -4.352 -18.953 -8.617 1 98.94 145 LEU B N 1
ATOM 3712 C CA . LEU B 1 145 ? -4.586 -19.969 -9.633 1 98.94 145 LEU B CA 1
ATOM 3713 C C . LEU B 1 145 ? -3.924 -21.281 -9.234 1 98.94 145 LEU B C 1
ATOM 3715 O O . LEU B 1 145 ? -2.754 -21.297 -8.844 1 98.94 145 LEU B O 1
ATOM 3719 N N . THR B 1 146 ? -4.621 -22.328 -9.305 1 98.88 146 THR B N 1
ATOM 3720 C CA . THR B 1 146 ? -4.055 -23.656 -9.109 1 98.88 146 THR B CA 1
ATOM 3721 C C . THR B 1 146 ? -4.438 -24.594 -10.258 1 98.88 146 THR B C 1
ATOM 3723 O O . THR B 1 146 ? -5.621 -24.844 -10.492 1 98.88 146 THR B O 1
ATOM 3726 N N . GLY B 1 147 ? -3.412 -25.094 -10.867 1 98.81 147 GLY B N 1
ATOM 3727 C CA . GLY B 1 147 ? -3.67 -25.969 -11.992 1 98.81 147 GLY B CA 1
ATOM 3728 C C . GLY B 1 147 ? -4.418 -25.297 -13.125 1 98.81 147 GLY B C 1
ATOM 3729 O O . GLY B 1 147 ? -5.258 -25.922 -13.781 1 98.81 147 GLY B O 1
ATOM 3730 N N . ALA B 1 148 ? -4.219 -24.031 -13.336 1 98.69 148 ALA B N 1
ATOM 3731 C CA . ALA B 1 148 ? -4.973 -23.266 -14.305 1 98.69 148 ALA B CA 1
ATOM 3732 C C . ALA B 1 148 ? -4.117 -22.922 -15.523 1 98.69 148 ALA B C 1
ATOM 3734 O O . ALA B 1 148 ? -2.887 -22.875 -15.43 1 98.69 148 ALA B O 1
ATOM 3735 N N . LYS B 1 149 ? -4.797 -22.734 -16.656 1 98.56 149 LYS B N 1
ATOM 3736 C CA . LYS B 1 149 ? -4.059 -22.516 -17.891 1 98.56 149 LYS B CA 1
ATOM 3737 C C . LYS B 1 149 ? -4.727 -21.438 -18.75 1 98.56 149 LYS B C 1
ATOM 3739 O O . LYS B 1 149 ? -5.953 -21.359 -18.812 1 98.56 149 LYS B O 1
ATOM 3744 N N . GLU B 1 150 ? -3.908 -20.641 -19.406 1 98.69 150 GLU B N 1
ATOM 3745 C CA . GLU B 1 150 ? -4.348 -19.703 -20.453 1 98.69 150 GLU B CA 1
ATOM 3746 C C . GLU B 1 150 ? -5.348 -18.703 -19.891 1 98.69 150 GLU B C 1
ATOM 3748 O O . GLU B 1 150 ? -6.328 -18.359 -20.562 1 98.69 150 GLU B O 1
ATOM 3753 N N . ASN B 1 151 ? -5.18 -18.266 -18.688 1 98.88 151 ASN B N 1
ATOM 3754 C CA . ASN B 1 151 ? -6.023 -17.219 -18.125 1 98.88 151 ASN B CA 1
ATOM 3755 C C . ASN B 1 151 ? -5.387 -15.844 -18.266 1 98.88 151 ASN B C 1
ATOM 3757 O O . ASN B 1 151 ? -4.18 -15.734 -18.484 1 98.88 151 ASN B O 1
ATOM 3761 N N . TYR B 1 152 ? -6.25 -14.812 -18.156 1 98.88 152 TYR B N 1
ATOM 3762 C CA . TYR B 1 152 ? -5.824 -13.43 -18.328 1 98.88 152 TYR B CA 1
ATOM 3763 C C . TYR B 1 152 ? -6.156 -12.609 -17.078 1 98.88 152 TYR B C 1
ATOM 3765 O O . TYR B 1 152 ? -7.328 -12.461 -16.719 1 98.88 152 TYR B O 1
ATOM 3773 N N . LEU B 1 153 ? -5.184 -12.164 -16.406 1 98.94 153 LEU B N 1
ATOM 3774 C CA . LEU B 1 153 ? -5.324 -11.234 -15.297 1 98.94 153 LEU B CA 1
ATOM 3775 C C . LEU B 1 153 ? -4.852 -9.844 -15.695 1 98.94 153 LEU B C 1
ATOM 3777 O O . LEU B 1 153 ? -3.654 -9.617 -15.891 1 98.94 153 LEU B O 1
ATOM 3781 N N . VAL B 1 154 ? -5.781 -8.883 -15.805 1 98.69 154 VAL B N 1
ATOM 3782 C CA . VAL B 1 154 ? -5.457 -7.609 -16.438 1 98.69 154 VAL B CA 1
ATOM 3783 C C . VAL B 1 154 ? -5.891 -6.461 -15.531 1 98.69 154 VAL B C 1
ATOM 3785 O O . VAL B 1 154 ? -7.051 -6.391 -15.125 1 98.69 154 VAL B O 1
ATOM 3788 N N . ASN B 1 155 ? -4.945 -5.574 -15.195 1 98.12 155 ASN B N 1
ATOM 3789 C CA . ASN B 1 155 ? -5.227 -4.301 -14.539 1 98.12 155 ASN B CA 1
ATOM 3790 C C . ASN B 1 155 ? -5.887 -4.504 -13.18 1 98.12 155 ASN B C 1
ATOM 3792 O O . ASN B 1 155 ? -6.824 -3.783 -12.828 1 98.12 155 ASN B O 1
ATOM 3796 N N . ASN B 1 156 ? -5.477 -5.488 -12.461 1 98.44 156 ASN B N 1
ATOM 3797 C CA . ASN B 1 156 ? -5.953 -5.652 -11.086 1 98.44 156 ASN B CA 1
ATOM 3798 C C . ASN B 1 156 ? -5.039 -4.953 -10.086 1 98.44 156 ASN B C 1
ATOM 3800 O O . ASN B 1 156 ? -3.84 -4.801 -10.336 1 98.44 156 ASN B O 1
ATOM 3804 N N . LEU B 1 157 ? -5.633 -4.477 -9.07 1 96.75 157 LEU B N 1
ATOM 3805 C CA . LEU B 1 157 ? -4.898 -3.973 -7.91 1 96.75 157 LEU B CA 1
ATOM 3806 C C . LEU B 1 157 ? -4.973 -4.957 -6.75 1 96.75 157 LEU B C 1
ATOM 3808 O O . LEU B 1 157 ? -6.062 -5.359 -6.344 1 96.75 157 LEU B O 1
ATOM 3812 N N . VAL B 1 158 ? -3.832 -5.363 -6.219 1 97.88 158 VAL B N 1
ATOM 3813 C CA . VAL B 1 158 ? -3.787 -6.219 -5.039 1 97.88 158 VAL B CA 1
ATOM 3814 C C . VAL B 1 158 ? -2.857 -5.609 -3.992 1 97.88 158 VAL B C 1
ATOM 3816 O O . VAL B 1 158 ? -1.686 -5.344 -4.273 1 97.88 158 VAL B O 1
ATOM 3819 N N . SER B 1 159 ? -3.422 -5.414 -2.801 1 95.44 159 SER B N 1
ATOM 3820 C CA . SER B 1 159 ? -2.613 -4.691 -1.825 1 95.44 159 SER B CA 1
ATOM 3821 C C . SER B 1 159 ? -2.896 -5.168 -0.406 1 95.44 159 SER B C 1
ATOM 3823 O O . SER B 1 159 ? -4 -5.637 -0.111 1 95.44 159 SER B O 1
ATOM 3825 N N . LEU B 1 160 ? -1.835 -5.07 0.479 1 92 160 LEU B N 1
ATOM 3826 C CA . LEU B 1 160 ? -1.934 -5.246 1.924 1 92 160 LEU B CA 1
ATOM 3827 C C . LEU B 1 160 ? -2.271 -6.691 2.273 1 92 160 LEU B C 1
ATOM 3829 O O . LEU B 1 160 ? -3.127 -6.945 3.125 1 92 160 LEU B O 1
ATOM 3833 N N . GLY B 1 161 ? -1.655 -7.598 1.555 1 93.88 161 GLY B N 1
ATOM 3834 C CA . GLY B 1 161 ? -1.851 -9.016 1.824 1 93.88 161 GLY B CA 1
ATOM 3835 C C . GLY B 1 161 ? -0.549 -9.789 1.915 1 93.88 161 GLY B C 1
ATOM 3836 O O . GLY B 1 161 ? 0.527 -9.195 2.016 1 93.88 161 GLY B O 1
ATOM 3837 N N . TYR B 1 162 ? -0.727 -11.156 1.943 1 95.94 162 TYR B N 1
ATOM 3838 C CA . TYR B 1 162 ? 0.431 -12.039 1.945 1 95.94 162 TYR B CA 1
ATOM 3839 C C . TYR B 1 162 ? 0.946 -12.266 0.529 1 95.94 162 TYR B C 1
ATOM 3841 O O . TYR B 1 162 ? 2.049 -11.836 0.186 1 95.94 162 TYR B O 1
ATOM 3849 N N . GLN B 1 163 ? 0.139 -12.875 -0.256 1 98.12 163 GLN B N 1
ATOM 3850 C CA . GLN B 1 163 ? 0.462 -13.039 -1.669 1 98.12 163 GLN B CA 1
ATOM 3851 C C . GLN B 1 163 ? -0.485 -12.227 -2.549 1 98.12 163 GLN B C 1
ATOM 3853 O O . GLN B 1 163 ? -1.706 -12.367 -2.451 1 98.12 163 GLN B O 1
ATOM 3858 N N . GLY B 1 164 ? 0.111 -11.344 -3.404 1 98.62 164 GLY B N 1
ATOM 3859 C CA . GLY B 1 164 ? -0.742 -10.625 -4.34 1 98.62 164 GLY B CA 1
ATOM 3860 C C . GLY B 1 164 ? -1.427 -11.539 -5.34 1 98.62 164 GLY B C 1
ATOM 3861 O O . GLY B 1 164 ? -2.553 -11.984 -5.113 1 98.62 164 GLY B O 1
ATOM 3862 N N . ILE B 1 165 ? -0.673 -11.906 -6.352 1 98.94 165 ILE B N 1
ATOM 3863 C CA . ILE B 1 165 ? -1.114 -12.914 -7.309 1 98.94 165 ILE B CA 1
ATOM 3864 C C . ILE B 1 165 ? -0.226 -14.148 -7.203 1 98.94 165 ILE B C 1
ATOM 3866 O O . ILE B 1 165 ? 1.001 -14.055 -7.285 1 98.94 165 ILE B O 1
ATOM 3870 N N . ALA B 1 166 ? -0.876 -15.297 -7.012 1 98.94 166 ALA B N 1
ATOM 3871 C CA . ALA B 1 166 ? -0.127 -16.547 -6.859 1 98.94 166 ALA B CA 1
ATOM 3872 C C . ALA B 1 166 ? -0.565 -17.578 -7.891 1 98.94 166 ALA B C 1
ATOM 3874 O O . ALA B 1 166 ? -1.753 -17.891 -8 1 98.94 166 ALA B O 1
ATOM 3875 N N . LEU B 1 167 ? 0.339 -18.125 -8.664 1 98.94 167 LEU B N 1
ATOM 3876 C CA . LEU B 1 167 ? 0.112 -19.234 -9.594 1 98.94 167 LEU B CA 1
ATOM 3877 C C . LEU B 1 167 ? 0.816 -20.5 -9.117 1 98.94 167 LEU B C 1
ATOM 3879 O O . LEU B 1 167 ? 2.031 -20.484 -8.898 1 98.94 167 LEU B O 1
ATOM 3883 N N . GLU B 1 168 ? 0.08 -21.484 -8.914 1 98.88 168 GLU B N 1
ATOM 3884 C CA . GLU B 1 168 ? 0.622 -22.781 -8.555 1 98.88 168 GLU B CA 1
ATOM 3885 C C . GLU B 1 168 ? 0.279 -23.828 -9.609 1 98.88 168 GLU B C 1
ATOM 3887 O O . GLU B 1 168 ? -0.882 -23.969 -10 1 98.88 168 GLU B O 1
ATOM 3892 N N . ASN B 1 169 ? 1.287 -24.547 -10.047 1 98.88 169 ASN B N 1
ATOM 3893 C CA . ASN B 1 169 ? 1.091 -25.578 -11.055 1 98.88 169 ASN B CA 1
ATOM 3894 C C . ASN B 1 169 ? 0.29 -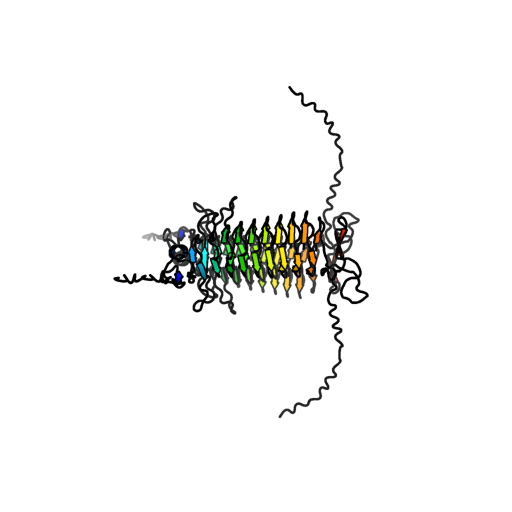25.062 -12.25 1 98.88 169 ASN B C 1
ATOM 3896 O O . ASN B 1 169 ? -0.632 -25.719 -12.719 1 98.88 169 ASN B O 1
ATOM 3900 N N . SER B 1 170 ? 0.589 -23.859 -12.641 1 98.88 170 SER B N 1
ATOM 3901 C CA . SER B 1 170 ? -0.219 -23.188 -13.656 1 98.88 170 SER B CA 1
ATOM 3902 C C . SER B 1 170 ? 0.633 -22.766 -14.852 1 98.88 170 SER B C 1
ATOM 3904 O O . SER B 1 170 ? 1.793 -22.391 -14.688 1 98.88 170 SER B O 1
ATOM 3906 N N . GLU B 1 171 ? 0.05 -22.859 -16.047 1 98.62 171 GLU B N 1
ATOM 3907 C CA . GLU B 1 171 ? 0.86 -22.641 -17.234 1 98.62 171 GLU B CA 1
ATOM 3908 C C . GLU B 1 171 ? 0.137 -21.734 -18.219 1 98.62 171 GLU B C 1
ATOM 3910 O O . GLU B 1 171 ? -1.095 -21.688 -18.25 1 98.62 171 GLU B O 1
ATOM 3915 N N . ASP B 1 172 ? 0.936 -20.984 -18.984 1 98.75 172 ASP B N 1
ATOM 3916 C CA . ASP B 1 172 ? 0.479 -20.219 -20.141 1 98.75 172 ASP B CA 1
ATOM 3917 C C . ASP B 1 172 ? -0.505 -19.125 -19.734 1 98.75 172 ASP B C 1
ATOM 3919 O O . ASP B 1 172 ? -1.427 -18.797 -20.484 1 98.75 172 ASP B O 1
ATOM 3923 N N . ASN B 1 173 ? -0.411 -18.609 -18.531 1 98.88 173 ASN B N 1
ATOM 3924 C CA . ASN B 1 173 ? -1.242 -17.484 -18.109 1 98.88 173 ASN B CA 1
ATOM 3925 C C . ASN B 1 173 ? -0.581 -16.156 -18.438 1 98.88 173 ASN B C 1
ATOM 3927 O O . ASN B 1 173 ? 0.637 -16.078 -18.609 1 98.88 173 ASN B O 1
ATOM 3931 N N . THR B 1 174 ? -1.391 -15.133 -18.547 1 98.94 174 THR B N 1
ATOM 3932 C CA . THR B 1 174 ? -0.907 -13.789 -18.828 1 98.94 174 THR B CA 1
ATOM 3933 C C . THR B 1 174 ? -1.317 -12.828 -17.719 1 98.94 174 THR B C 1
ATOM 3935 O O . THR B 1 174 ? -2.502 -12.703 -17.406 1 98.94 174 THR B O 1
ATOM 3938 N N . LEU B 1 175 ? -0.386 -12.266 -17.062 1 98.94 175 LEU B N 1
ATOM 3939 C CA . LEU B 1 175 ? -0.575 -11.156 -16.141 1 98.94 175 LEU B CA 1
ATOM 3940 C C . LEU B 1 175 ? -0.156 -9.836 -16.766 1 98.94 175 LEU B C 1
ATOM 3942 O O . LEU B 1 175 ? 1.024 -9.625 -17.047 1 98.94 175 LEU B O 1
ATOM 3946 N N . LEU B 1 176 ? -1.104 -9 -16.984 1 98.81 176 LEU B N 1
ATOM 3947 C CA . LEU B 1 176 ? -0.837 -7.785 -17.75 1 98.81 176 LEU B CA 1
ATOM 3948 C C . LEU B 1 176 ? -1.311 -6.551 -16.984 1 98.81 176 LEU B C 1
ATOM 3950 O O . LEU B 1 176 ? -2.498 -6.422 -16.688 1 98.81 176 LEU B O 1
ATOM 3954 N N . GLY B 1 177 ? -0.421 -5.641 -16.672 1 98.44 177 GLY B N 1
ATOM 3955 C CA . GLY B 1 177 ? -0.787 -4.328 -16.172 1 98.44 177 GLY B CA 1
ATOM 3956 C C . GLY B 1 177 ? -1.307 -4.367 -14.742 1 98.44 177 GLY B C 1
ATOM 3957 O O . GLY B 1 177 ? -2.021 -3.459 -14.312 1 98.44 177 GLY B O 1
ATOM 3958 N N . ASN B 1 178 ? -1.004 -5.363 -13.984 1 98.75 178 ASN B N 1
ATOM 3959 C CA . ASN B 1 178 ? -1.475 -5.445 -12.602 1 98.75 178 ASN B CA 1
ATOM 3960 C C . ASN B 1 178 ? -0.601 -4.621 -11.664 1 98.75 178 ASN B C 1
ATOM 3962 O O . ASN B 1 178 ? 0.557 -4.336 -11.977 1 98.75 178 ASN B O 1
ATOM 3966 N N . LEU B 1 179 ? -1.214 -4.215 -10.578 1 97.38 179 LEU B N 1
ATOM 3967 C CA . LEU B 1 179 ? -0.54 -3.422 -9.562 1 97.38 179 LEU B CA 1
ATOM 3968 C C . LEU B 1 179 ? -0.512 -4.16 -8.227 1 97.38 179 LEU B C 1
ATOM 3970 O O . LEU B 1 179 ? -1.56 -4.395 -7.621 1 97.38 179 LEU B O 1
ATOM 3974 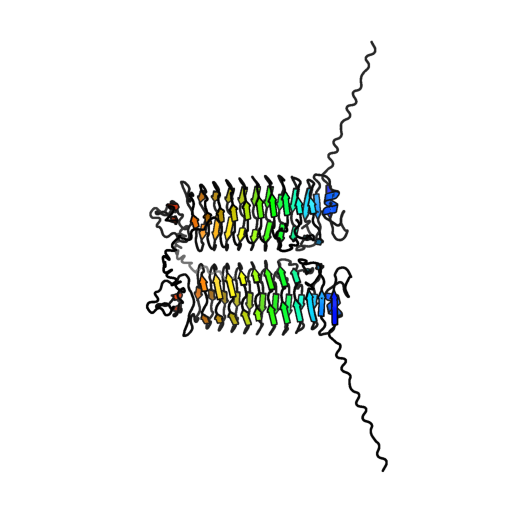N N . MET B 1 180 ? 0.665 -4.566 -7.801 1 98.31 180 MET B N 1
ATOM 3975 C CA . MET B 1 180 ? 0.864 -5.223 -6.512 1 98.31 180 MET B CA 1
ATOM 3976 C C . MET B 1 180 ? 1.549 -4.285 -5.523 1 98.31 180 MET B C 1
ATOM 3978 O O . MET B 1 180 ? 2.717 -3.938 -5.695 1 98.31 180 MET B O 1
ATOM 3982 N N . LEU B 1 181 ? 0.831 -3.953 -4.43 1 94.81 181 LEU B N 1
ATOM 3983 C CA . LEU B 1 181 ? 1.356 -2.949 -3.51 1 94.81 181 LEU B CA 1
ATOM 3984 C C . LEU B 1 181 ? 1.383 -3.48 -2.08 1 94.81 181 LEU B C 1
ATOM 3986 O O . LEU B 1 181 ? 0.341 -3.844 -1.53 1 94.81 181 LEU B O 1
ATOM 3990 N N . THR B 1 182 ? 2.611 -3.508 -1.476 1 92.75 182 THR B N 1
ATOM 3991 C CA . THR B 1 182 ? 2.791 -3.734 -0.046 1 92.75 182 THR B CA 1
ATOM 3992 C C . THR B 1 182 ? 2.236 -5.094 0.363 1 92.75 182 THR B C 1
ATOM 3994 O O . THR B 1 182 ? 1.471 -5.195 1.324 1 92.75 182 THR B O 1
ATOM 3997 N N . ASN B 1 183 ? 2.504 -6.051 -0.413 1 96.06 183 ASN B N 1
ATOM 3998 C CA . ASN B 1 183 ? 2.303 -7.441 -0.03 1 96.06 183 ASN B CA 1
ATOM 3999 C C . ASN B 1 183 ? 3.596 -8.078 0.48 1 96.06 183 ASN B C 1
ATOM 4001 O O . ASN B 1 183 ? 4.645 -7.43 0.492 1 96.06 183 ASN B O 1
ATOM 4005 N N . ASP B 1 184 ? 3.459 -9.32 0.984 1 96.56 184 ASP B N 1
ATOM 4006 C CA . ASP B 1 184 ? 4.695 -10.062 1.212 1 96.56 184 ASP B CA 1
ATOM 4007 C C . ASP B 1 184 ? 5.332 -10.484 -0.109 1 96.56 184 ASP B C 1
ATOM 4009 O O . ASP B 1 184 ? 6.488 -10.156 -0.381 1 96.56 184 ASP B O 1
ATOM 4013 N N . MET B 1 185 ? 4.574 -11.133 -0.869 1 98.56 185 MET B N 1
ATOM 4014 C CA . MET B 1 185 ? 4.965 -11.414 -2.246 1 98.56 185 MET B CA 1
ATOM 4015 C C . MET B 1 185 ? 4.016 -10.734 -3.23 1 98.56 185 MET B C 1
ATOM 4017 O O . MET B 1 185 ? 2.805 -10.953 -3.18 1 98.56 185 MET B O 1
ATOM 4021 N N . GLY B 1 186 ? 4.609 -9.906 -4.117 1 98.75 186 GLY B N 1
ATOM 4022 C CA . GLY B 1 186 ? 3.76 -9.312 -5.133 1 98.75 186 GLY B CA 1
ATOM 4023 C C . GLY B 1 186 ? 3.141 -10.328 -6.07 1 98.75 186 GLY B C 1
ATOM 4024 O O . GLY B 1 186 ? 1.921 -10.508 -6.082 1 98.75 186 GLY B O 1
ATOM 4025 N N . ILE B 1 187 ? 3.98 -10.977 -6.824 1 98.94 187 ILE B N 1
ATOM 4026 C CA . ILE B 1 187 ? 3.596 -12.102 -7.672 1 98.94 187 ILE B CA 1
ATOM 4027 C C . ILE B 1 187 ? 4.422 -13.328 -7.309 1 98.94 187 ILE B C 1
ATOM 4029 O O . ILE B 1 187 ? 5.641 -13.25 -7.164 1 98.94 187 ILE B O 1
ATOM 4033 N N . LEU B 1 188 ? 3.75 -14.43 -7.117 1 98.94 188 LEU B N 1
ATOM 4034 C CA . LEU B 1 188 ? 4.418 -15.703 -6.879 1 98.94 188 LEU B CA 1
ATOM 4035 C C . LEU B 1 188 ? 4.082 -16.703 -7.98 1 98.94 188 LEU B C 1
ATOM 4037 O O . LEU B 1 188 ? 2.91 -16.969 -8.258 1 98.94 188 LEU B O 1
ATOM 4041 N N . LEU B 1 189 ? 5.055 -17.25 -8.633 1 98.94 189 LEU B N 1
ATOM 4042 C CA . LEU B 1 189 ? 4.93 -18.469 -9.422 1 98.94 189 LEU B CA 1
ATOM 4043 C C . LEU B 1 189 ? 5.578 -19.656 -8.711 1 98.94 189 LEU B C 1
ATOM 4045 O O . LEU B 1 189 ? 6.75 -19.594 -8.336 1 98.94 189 LEU B O 1
ATOM 4049 N N . TYR B 1 190 ? 4.84 -20.578 -8.492 1 98.88 190 TYR B N 1
ATOM 4050 C CA . TYR B 1 190 ? 5.34 -21.812 -7.875 1 98.88 190 TYR B CA 1
ATOM 4051 C C . TYR B 1 190 ? 5.047 -23.016 -8.75 1 98.88 190 TYR B C 1
ATOM 4053 O O . TYR B 1 190 ? 3.885 -23.312 -9.047 1 98.88 190 TYR B O 1
ATOM 4061 N N . ASN B 1 191 ? 6.043 -23.719 -9.117 1 98.88 191 ASN B N 1
ATOM 4062 C CA . ASN B 1 191 ? 5.906 -24.859 -10 1 98.88 191 ASN B CA 1
ATOM 4063 C C . ASN B 1 191 ? 5.09 -24.516 -11.242 1 98.88 191 ASN B C 1
ATOM 4065 O O . ASN B 1 191 ? 4.164 -25.25 -11.602 1 98.88 191 ASN B O 1
ATOM 4069 N N . SER B 1 192 ? 5.383 -23.375 -11.805 1 98.88 192 SER B N 1
ATOM 4070 C CA . SER B 1 192 ? 4.594 -22.859 -12.914 1 98.88 192 SER B CA 1
ATOM 4071 C C . SER B 1 192 ? 5.48 -22.531 -14.109 1 98.88 192 SER B C 1
ATOM 4073 O O . SER B 1 192 ? 6.66 -22.203 -13.945 1 98.88 192 SER B O 1
ATOM 4075 N N . ALA B 1 193 ? 4.883 -22.656 -15.305 1 98.75 193 ALA B N 1
ATOM 4076 C CA . ALA B 1 193 ? 5.727 -22.516 -16.484 1 98.75 193 ALA B CA 1
ATOM 4077 C C . ALA B 1 193 ? 5.004 -21.75 -17.594 1 98.75 193 ALA B C 1
ATOM 4079 O O . ALA B 1 193 ? 3.773 -21.719 -17.625 1 98.75 193 ALA B O 1
ATOM 4080 N N . ASN B 1 194 ? 5.797 -21.094 -18.469 1 98.81 194 ASN B N 1
ATOM 4081 C CA . ASN B 1 194 ? 5.324 -20.484 -19.719 1 98.81 194 ASN B CA 1
ATOM 4082 C C . ASN B 1 194 ? 4.316 -19.375 -19.438 1 98.81 194 ASN B C 1
ATOM 4084 O O . ASN B 1 194 ? 3.371 -19.188 -20.203 1 98.81 194 ASN B O 1
ATOM 4088 N N . ASN B 1 195 ? 4.453 -18.719 -18.344 1 98.88 195 ASN B N 1
ATOM 4089 C CA . ASN B 1 195 ? 3.602 -17.562 -18.047 1 98.88 195 ASN B CA 1
ATOM 4090 C C . ASN B 1 195 ? 4.238 -16.266 -18.531 1 98.88 195 ASN B C 1
ATOM 4092 O O . ASN B 1 195 ? 5.461 -16.188 -18.672 1 98.88 195 ASN B O 1
ATOM 4096 N N . THR B 1 196 ? 3.389 -15.352 -18.828 1 98.94 196 THR B N 1
ATOM 4097 C CA . THR B 1 196 ? 3.834 -14.031 -19.281 1 98.94 196 THR B CA 1
ATOM 4098 C C . THR B 1 196 ? 3.42 -12.953 -18.281 1 98.94 196 THR B C 1
ATOM 4100 O O . THR B 1 196 ? 2.232 -12.797 -17.984 1 98.94 196 THR B O 1
ATOM 4103 N N . LEU B 1 197 ? 4.383 -12.289 -17.703 1 98.94 197 LEU B N 1
ATOM 4104 C CA . LEU B 1 197 ? 4.18 -11.117 -16.844 1 98.94 197 LEU B CA 1
ATOM 4105 C C . LEU B 1 197 ? 4.625 -9.844 -17.562 1 98.94 197 LEU B C 1
ATOM 4107 O O . LEU B 1 197 ? 5.824 -9.617 -17.75 1 98.94 197 LEU B O 1
ATOM 4111 N N . MET B 1 198 ? 3.689 -9.078 -17.922 1 98.81 198 MET B N 1
ATOM 4112 C CA . MET B 1 198 ? 4.027 -7.918 -18.75 1 98.81 198 MET B CA 1
ATOM 4113 C C . MET B 1 198 ? 3.41 -6.645 -18.172 1 98.81 198 MET B C 1
ATOM 4115 O O . MET B 1 198 ? 2.238 -6.637 -17.797 1 98.81 198 MET B O 1
ATOM 4119 N N . ASN B 1 199 ? 4.219 -5.57 -18.078 1 98.62 199 ASN B N 1
ATOM 4120 C CA . ASN B 1 199 ? 3.768 -4.23 -17.719 1 98.62 199 ASN B CA 1
ATOM 4121 C C . ASN B 1 199 ? 3.131 -4.211 -16.328 1 98.62 199 ASN B C 1
ATOM 4123 O O . ASN B 1 199 ? 2.229 -3.414 -16.078 1 98.62 199 ASN B O 1
ATOM 4127 N N . ASN B 1 200 ? 3.496 -5.086 -15.508 1 98.81 200 ASN B N 1
ATOM 4128 C CA . ASN B 1 200 ? 3.012 -5.047 -14.133 1 98.81 200 ASN B CA 1
ATOM 4129 C C . ASN B 1 200 ? 3.859 -4.125 -13.266 1 98.81 200 ASN B C 1
ATOM 4131 O O . ASN B 1 200 ? 4.996 -3.809 -13.617 1 98.81 200 ASN B O 1
ATOM 4135 N N . THR B 1 201 ? 3.285 -3.686 -12.219 1 98.06 201 THR B N 1
ATOM 4136 C CA . THR B 1 201 ? 3.998 -2.955 -11.18 1 98.06 201 THR B CA 1
ATOM 4137 C C . THR B 1 201 ? 3.994 -3.74 -9.867 1 98.06 201 THR B C 1
ATOM 4139 O O . THR B 1 201 ? 2.934 -4.125 -9.375 1 98.06 201 THR B O 1
ATOM 4142 N N . ALA B 1 202 ? 5.113 -4.059 -9.367 1 98.5 202 ALA B N 1
ATOM 4143 C CA . ALA B 1 202 ? 5.297 -4.621 -8.031 1 98.5 202 ALA B CA 1
ATOM 4144 C C . ALA B 1 202 ? 6.086 -3.67 -7.137 1 98.5 202 ALA B C 1
ATOM 4146 O O . ALA B 1 202 ? 7.309 -3.559 -7.266 1 98.5 202 ALA B O 1
ATOM 4147 N N . ASP B 1 203 ? 5.336 -3.07 -6.246 1 94.69 203 ASP B N 1
ATOM 4148 C CA . ASP B 1 203 ? 5.918 -1.976 -5.473 1 94.69 203 ASP B CA 1
ATOM 4149 C C . ASP B 1 203 ? 5.766 -2.221 -3.973 1 94.69 203 ASP B C 1
ATOM 4151 O O . ASP B 1 203 ? 4.668 -2.516 -3.494 1 94.69 203 ASP B O 1
ATOM 4155 N N . SER B 1 204 ? 6.988 -2.234 -3.258 1 92.56 204 SER B N 1
ATOM 4156 C CA . SER B 1 204 ? 7.012 -2.209 -1.798 1 92.56 204 SER B CA 1
ATOM 4157 C C . SER B 1 204 ? 6.562 -3.543 -1.215 1 92.56 204 SER B C 1
ATOM 4159 O O . SER B 1 204 ? 5.871 -3.58 -0.195 1 92.56 204 SER B O 1
ATOM 4161 N N . ASN B 1 205 ? 6.812 -4.504 -1.899 1 96.25 205 ASN B N 1
ATOM 4162 C CA . ASN B 1 205 ? 6.633 -5.848 -1.362 1 96.25 205 ASN B CA 1
ATOM 4163 C C . ASN B 1 205 ? 7.902 -6.363 -0.695 1 96.25 205 ASN B C 1
ATOM 4165 O O . ASN B 1 205 ? 8.961 -5.727 -0.785 1 96.25 205 ASN B O 1
ATOM 4169 N N . THR B 1 206 ? 7.781 -7.512 0.038 1 96.31 206 THR B N 1
ATOM 4170 C CA . THR B 1 206 ? 9.016 -8.188 0.425 1 96.31 206 THR B CA 1
ATOM 4171 C C . THR B 1 206 ? 9.734 -8.75 -0.799 1 96.31 206 THR B C 1
ATOM 4173 O O . THR B 1 206 ? 10.898 -8.422 -1.047 1 96.31 206 THR B O 1
ATOM 4176 N N . LYS B 1 207 ? 9.055 -9.523 -1.493 1 98.62 207 LYS B N 1
ATOM 4177 C CA . LYS B 1 207 ? 9.492 -9.953 -2.82 1 98.62 207 LYS B CA 1
ATOM 4178 C C . LYS B 1 207 ? 8.555 -9.422 -3.902 1 98.62 207 LYS B C 1
ATOM 4180 O O . LYS B 1 207 ? 7.352 -9.688 -3.879 1 98.62 207 LYS B O 1
ATOM 4185 N N . GLY B 1 208 ? 9.156 -8.633 -4.805 1 98.75 208 GLY B N 1
ATOM 4186 C CA . GLY B 1 208 ? 8.32 -8.125 -5.883 1 98.75 208 GLY B CA 1
ATOM 4187 C C . GLY B 1 208 ? 7.727 -9.234 -6.734 1 98.75 208 GLY B C 1
ATOM 4188 O O . GLY B 1 208 ? 6.508 -9.414 -6.762 1 98.75 208 GLY B O 1
ATOM 4189 N N . VAL B 1 209 ? 8.578 -9.969 -7.414 1 98.94 209 VAL B N 1
ATOM 4190 C CA . VAL B 1 209 ? 8.211 -11.156 -8.18 1 98.94 209 VAL B CA 1
ATOM 4191 C C . VAL B 1 209 ? 9.062 -12.344 -7.738 1 98.94 209 VAL B C 1
ATOM 4193 O O . VAL B 1 209 ? 10.297 -12.266 -7.758 1 98.94 209 VAL B O 1
ATOM 4196 N N . SER B 1 210 ? 8.406 -13.375 -7.379 1 98.94 210 SER B N 1
ATOM 4197 C CA . SER B 1 210 ? 9.102 -14.578 -6.934 1 98.94 210 SER B CA 1
ATOM 4198 C C . SER B 1 210 ? 8.82 -15.758 -7.859 1 98.94 210 SER B C 1
ATOM 4200 O O . SER B 1 210 ? 7.668 -16.125 -8.07 1 98.94 210 SER B O 1
ATOM 4202 N N . LEU B 1 211 ? 9.844 -16.328 -8.438 1 98.88 211 LEU B N 1
ATOM 4203 C CA . LEU B 1 211 ? 9.781 -17.562 -9.203 1 98.88 211 LEU B CA 1
ATOM 4204 C C . LEU B 1 211 ? 10.398 -18.719 -8.43 1 98.88 211 LEU B C 1
ATOM 4206 O O . LEU B 1 211 ? 11.602 -18.734 -8.188 1 98.88 211 LEU B O 1
ATOM 4210 N N . GLU B 1 212 ? 9.578 -19.594 -8.109 1 98.88 212 GLU B N 1
ATOM 4211 C CA . GLU B 1 212 ? 10.031 -20.75 -7.344 1 98.88 212 GLU B CA 1
ATOM 4212 C C . GLU B 1 212 ? 9.719 -22.062 -8.07 1 98.88 212 GLU B C 1
ATOM 4214 O O . GLU B 1 212 ? 8.547 -22.375 -8.305 1 98.88 212 GLU B O 1
ATOM 4219 N N . ALA B 1 213 ? 10.773 -22.797 -8.383 1 98.81 213 ALA B N 1
ATOM 4220 C CA . ALA B 1 213 ? 10.656 -24 -9.195 1 98.81 213 ALA B CA 1
ATOM 4221 C C . ALA B 1 213 ? 9.844 -23.734 -10.461 1 98.81 213 ALA B C 1
ATOM 4223 O O . ALA B 1 213 ? 8.945 -24.5 -10.797 1 98.81 213 ALA B O 1
ATOM 4224 N N . SER B 1 214 ? 10.102 -22.562 -11.07 1 98.88 214 SER B N 1
ATOM 4225 C CA . SER B 1 214 ? 9.273 -22.109 -12.18 1 98.88 214 SER B CA 1
ATOM 4226 C C . SER B 1 214 ? 10.117 -21.781 -13.406 1 98.88 214 SER B C 1
ATOM 4228 O O . SER B 1 214 ? 11.094 -21.047 -13.312 1 98.88 214 SER B O 1
ATOM 4230 N N . ASP B 1 215 ? 9.672 -22.359 -14.523 1 98.56 215 ASP B N 1
ATOM 4231 C CA . ASP B 1 215 ? 10.555 -22.344 -15.695 1 98.56 215 ASP B CA 1
ATOM 4232 C C . ASP B 1 215 ? 9.867 -21.703 -16.891 1 98.56 215 ASP B C 1
ATOM 4234 O O . ASP B 1 215 ? 8.633 -21.688 -16.984 1 98.56 215 ASP B O 1
ATOM 4238 N N . MET B 1 216 ? 10.703 -21.078 -17.781 1 98.62 216 MET B N 1
ATOM 4239 C CA . MET B 1 216 ? 10.289 -20.625 -19.094 1 98.62 216 MET B CA 1
ATOM 4240 C C . MET B 1 216 ? 9.227 -19.531 -18.984 1 98.62 216 MET B C 1
ATOM 4242 O O . MET B 1 216 ? 8.289 -19.5 -19.781 1 98.62 216 MET B O 1
ATOM 4246 N N . ASN B 1 217 ? 9.328 -18.734 -17.953 1 98.88 217 ASN B N 1
ATOM 4247 C CA . ASN B 1 217 ? 8.445 -17.578 -17.844 1 98.88 217 ASN B CA 1
ATOM 4248 C C . ASN B 1 217 ? 9.086 -16.328 -18.422 1 98.88 217 ASN B C 1
ATOM 4250 O O . ASN B 1 217 ? 10.312 -16.234 -18.516 1 98.88 217 ASN B O 1
ATOM 4254 N N . ALA B 1 218 ? 8.242 -15.438 -18.828 1 98.94 218 ALA B N 1
ATOM 4255 C CA . ALA B 1 218 ? 8.711 -14.18 -19.406 1 98.94 218 ALA B CA 1
ATOM 4256 C C . ALA B 1 218 ? 8.266 -12.992 -18.562 1 98.94 218 ALA B C 1
ATOM 4258 O O . ALA B 1 218 ? 7.07 -12.797 -18.328 1 98.94 218 ALA B O 1
ATOM 4259 N N . LEU B 1 219 ? 9.195 -12.266 -18.016 1 98.88 219 LEU B N 1
ATOM 4260 C CA . LEU B 1 219 ? 8.953 -11 -17.344 1 98.88 219 LEU B CA 1
ATOM 4261 C C . LEU B 1 219 ? 9.383 -9.828 -18.219 1 98.88 219 LEU B C 1
ATOM 4263 O O . LEU B 1 219 ? 10.57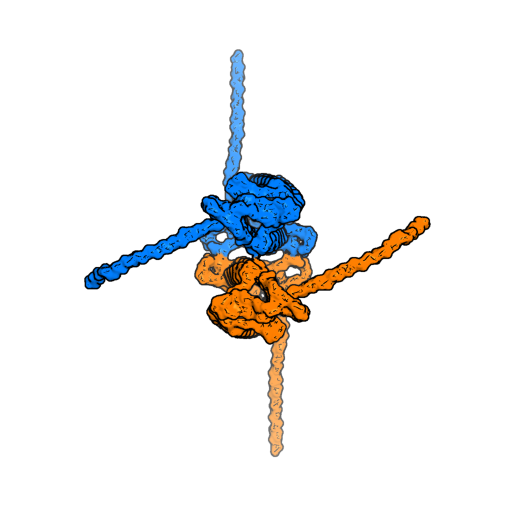8 -9.578 -18.391 1 98.88 219 LEU B O 1
ATOM 4267 N N . THR B 1 220 ? 8.398 -9.141 -18.75 1 98.81 220 THR B N 1
ATOM 4268 C CA . THR B 1 220 ? 8.719 -8.125 -19.75 1 98.81 220 THR B CA 1
ATOM 4269 C C . THR B 1 220 ? 8.109 -6.781 -19.375 1 98.81 220 THR B C 1
ATOM 4271 O O . THR B 1 220 ? 6.898 -6.688 -19.141 1 98.81 220 THR B O 1
ATOM 4274 N N . SER B 1 221 ? 8.906 -5.707 -19.312 1 98.69 221 SER B N 1
ATOM 4275 C CA . SER B 1 221 ? 8.477 -4.316 -19.188 1 98.69 221 SER B CA 1
ATOM 4276 C C . SER B 1 221 ? 7.738 -4.082 -17.875 1 98.69 221 SER B C 1
ATOM 4278 O O . SER B 1 221 ? 6.754 -3.346 -17.828 1 98.69 221 SER B O 1
ATOM 4280 N N . ASN B 1 222 ? 8.172 -4.746 -16.875 1 98.81 222 ASN B N 1
ATOM 4281 C CA . ASN B 1 222 ? 7.582 -4.52 -15.562 1 98.81 222 ASN B CA 1
ATOM 4282 C C . ASN B 1 222 ? 8.312 -3.42 -14.797 1 98.81 222 ASN B C 1
ATOM 4284 O O . ASN B 1 222 ? 9.492 -3.156 -15.062 1 98.81 222 ASN B O 1
ATOM 4288 N N . THR B 1 223 ? 7.582 -2.727 -13.945 1 98.25 223 THR B N 1
ATOM 4289 C CA . THR B 1 223 ? 8.156 -1.812 -12.969 1 98.25 223 THR B CA 1
ATOM 4290 C C . THR B 1 223 ? 8.195 -2.453 -11.586 1 98.25 223 THR B C 1
ATOM 4292 O O . THR B 1 223 ? 7.152 -2.686 -10.977 1 98.25 223 THR B O 1
ATOM 4295 N N . ILE B 1 224 ? 9.391 -2.756 -11.133 1 98.56 224 ILE B N 1
ATOM 4296 C CA . ILE B 1 224 ? 9.594 -3.475 -9.883 1 98.56 224 ILE B CA 1
ATOM 4297 C C . ILE B 1 224 ? 10.445 -2.633 -8.938 1 98.56 224 ILE B C 1
ATOM 4299 O O . ILE B 1 224 ? 11.664 -2.551 -9.102 1 98.56 224 ILE B O 1
ATOM 4303 N N . SER B 1 225 ? 9.719 -2.045 -7.953 1 95.31 225 SER B N 1
ATOM 4304 C CA . SER B 1 225 ? 10.43 -1.009 -7.215 1 95.31 225 SER B CA 1
ATOM 4305 C C . SER B 1 225 ? 10.148 -1.104 -5.719 1 95.31 225 SER B C 1
ATOM 4307 O O . SER B 1 225 ? 9.078 -1.559 -5.312 1 95.31 225 SER B O 1
ATOM 4309 N N . LYS B 1 226 ? 11.164 -0.729 -4.906 1 93.31 226 LYS B N 1
ATOM 4310 C CA . LYS B 1 226 ? 11.047 -0.528 -3.465 1 93.31 226 LYS B CA 1
ATOM 4311 C C . LYS B 1 226 ? 10.664 -1.825 -2.76 1 93.31 226 LYS B C 1
ATOM 4313 O O . LYS B 1 226 ? 9.805 -1.827 -1.872 1 93.31 226 LYS B O 1
ATOM 4318 N N . ASN B 1 227 ? 11.172 -2.914 -3.301 1 96.19 227 ASN B N 1
ATOM 4319 C CA . ASN B 1 227 ? 11.031 -4.211 -2.645 1 96.19 227 ASN B CA 1
ATOM 4320 C C . ASN B 1 227 ? 12.305 -4.59 -1.894 1 96.19 227 ASN B C 1
ATOM 4322 O O . ASN B 1 227 ? 13.367 -3.998 -2.113 1 96.19 227 ASN B O 1
ATOM 4326 N N . GLU B 1 228 ? 12.18 -5.574 -0.973 1 94.25 228 GLU B N 1
ATOM 4327 C CA . GLU B 1 228 ? 13.414 -6.145 -0.441 1 94.25 228 GLU B CA 1
ATOM 4328 C C . GLU B 1 228 ? 14.18 -6.906 -1.52 1 94.25 228 GLU B C 1
ATOM 4330 O O . GLU B 1 228 ? 15.383 -6.711 -1.687 1 94.25 228 GLU B O 1
ATOM 4335 N N . TYR B 1 229 ? 13.477 -7.754 -2.156 1 98.12 229 TYR B N 1
ATOM 4336 C CA . TYR B 1 229 ? 13.953 -8.398 -3.375 1 98.12 229 TYR B CA 1
ATOM 4337 C C . TYR B 1 229 ? 13.07 -8.039 -4.562 1 98.12 229 TYR B C 1
ATOM 4339 O O . TYR B 1 229 ? 11.859 -8.281 -4.539 1 98.12 229 TYR B O 1
ATOM 4347 N N . GLY B 1 230 ? 13.703 -7.391 -5.566 1 98.69 230 GLY B N 1
ATOM 4348 C CA . GLY B 1 230 ? 12.898 -7.129 -6.75 1 98.69 230 GLY B CA 1
ATOM 4349 C C . GLY B 1 230 ? 12.375 -8.391 -7.406 1 98.69 230 GLY B C 1
ATOM 4350 O O . GLY B 1 230 ? 11.195 -8.727 -7.273 1 98.69 230 GLY B O 1
ATOM 4351 N N . ILE B 1 231 ? 13.312 -9.094 -8.047 1 98.94 231 ILE B N 1
ATOM 4352 C CA . ILE B 1 231 ? 13.023 -10.414 -8.602 1 98.94 231 ILE B CA 1
ATOM 4353 C C . ILE B 1 231 ? 13.82 -11.477 -7.848 1 98.94 231 ILE B C 1
ATOM 4355 O O . ILE B 1 231 ? 15.039 -11.359 -7.699 1 98.94 231 ILE B O 1
ATOM 4359 N N . PHE B 1 232 ? 13.102 -12.398 -7.391 1 98.88 232 PHE B N 1
ATOM 4360 C CA . PHE B 1 232 ? 13.695 -13.508 -6.652 1 98.88 232 PHE B CA 1
ATOM 4361 C C . PHE B 1 232 ? 13.43 -14.836 -7.352 1 98.88 232 PHE B C 1
ATOM 4363 O O . PHE B 1 232 ? 12.281 -15.172 -7.641 1 98.88 232 PHE B O 1
ATOM 4370 N N . THR B 1 233 ? 14.5 -15.609 -7.594 1 98.75 233 THR B N 1
ATOM 4371 C CA . THR B 1 233 ? 14.297 -16.938 -8.156 1 98.75 233 THR B CA 1
ATOM 4372 C C . THR B 1 233 ? 14.914 -18.016 -7.266 1 98.75 233 THR B C 1
ATOM 4374 O O . THR B 1 233 ? 15.969 -17.797 -6.668 1 98.75 233 THR B O 1
ATOM 4377 N N . LEU B 1 234 ? 14.219 -19.031 -7.16 1 98.88 234 LEU B N 1
ATOM 4378 C CA . LEU B 1 234 ? 14.68 -20.219 -6.461 1 98.88 234 LEU B CA 1
ATOM 4379 C C . LEU B 1 234 ? 14.438 -21.469 -7.301 1 98.88 234 LEU B C 1
ATOM 4381 O O . LEU B 1 234 ? 13.297 -21.781 -7.645 1 98.88 234 LEU B O 1
ATOM 4385 N N . LYS B 1 235 ? 15.461 -22.219 -7.629 1 98.62 235 LYS B N 1
ATOM 4386 C CA . LYS B 1 235 ? 15.359 -23.453 -8.398 1 98.62 235 LYS B CA 1
ATOM 4387 C C . LYS B 1 235 ? 14.547 -23.25 -9.672 1 98.62 235 LYS B C 1
ATOM 4389 O O . LYS B 1 235 ? 13.641 -24.031 -9.977 1 98.62 235 LYS B O 1
ATOM 4394 N N . SER B 1 236 ? 14.859 -22.125 -10.383 1 98.81 236 SER B N 1
ATOM 4395 C CA . SER B 1 236 ? 14.102 -21.766 -11.57 1 98.81 236 SER B CA 1
ATOM 4396 C C . SER B 1 236 ? 15.016 -21.609 -12.781 1 98.81 236 SER B C 1
ATOM 4398 O O . SER B 1 236 ? 16.125 -21.078 -12.664 1 98.81 236 SER B O 1
ATOM 4400 N N . LYS B 1 237 ? 14.516 -22.094 -13.898 1 98.25 237 LYS B N 1
ATOM 4401 C CA . LYS B 1 237 ? 15.383 -22.172 -15.07 1 98.25 237 LYS B CA 1
ATOM 4402 C C . LYS B 1 237 ? 14.688 -21.594 -16.297 1 98.25 237 LYS B C 1
ATOM 4404 O O . LYS B 1 237 ? 13.461 -21.656 -16.422 1 98.25 237 LYS B O 1
ATOM 4409 N N . SER B 1 238 ? 15.531 -21.031 -17.203 1 98.69 238 SER B N 1
ATOM 4410 C CA . SER B 1 238 ? 15.133 -20.703 -18.578 1 98.69 238 SER B CA 1
ATOM 4411 C C . SER B 1 238 ? 14.062 -19.609 -18.578 1 98.69 238 SER B C 1
ATOM 4413 O O . SER B 1 238 ? 13.164 -19.625 -19.438 1 98.69 238 SER B O 1
ATOM 4415 N N . ASN B 1 239 ? 14.062 -18.734 -17.609 1 98.81 239 ASN B N 1
ATOM 4416 C CA . ASN B 1 239 ? 13.203 -17.547 -17.641 1 98.81 239 ASN B CA 1
ATOM 4417 C C . ASN B 1 239 ? 13.867 -16.391 -18.391 1 98.81 239 ASN B C 1
ATOM 4419 O O . ASN B 1 239 ? 15.094 -16.375 -18.547 1 98.81 239 ASN B O 1
ATOM 4423 N N . VAL B 1 240 ? 13.047 -15.523 -18.859 1 98.88 240 VAL B N 1
ATOM 4424 C CA . VAL B 1 240 ? 13.555 -14.359 -19.578 1 98.88 240 VAL B CA 1
ATOM 4425 C C . VAL B 1 240 ? 13.109 -13.078 -18.875 1 98.88 240 VAL B C 1
ATOM 4427 O O . VAL B 1 240 ? 11.922 -12.891 -18.609 1 98.88 240 VAL B O 1
ATOM 4430 N N . LEU B 1 241 ? 14.039 -12.266 -18.5 1 98.88 2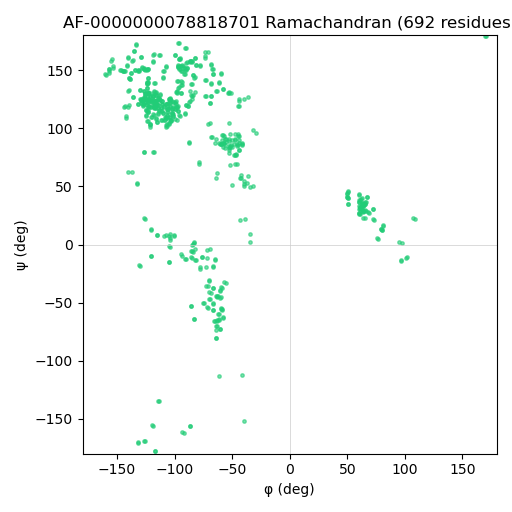41 LEU B N 1
ATOM 4431 C CA . LEU B 1 241 ? 13.797 -10.93 -17.953 1 98.88 241 LEU B CA 1
ATOM 4432 C C . LEU B 1 241 ? 14.227 -9.852 -18.953 1 98.88 241 LEU B C 1
ATOM 4434 O O . LEU B 1 241 ? 15.422 -9.656 -19.172 1 98.88 241 LEU B O 1
ATOM 4438 N N . PHE B 1 242 ? 13.219 -9.219 -19.531 1 98.69 242 PHE B N 1
ATOM 4439 C CA . PHE B 1 242 ? 13.484 -8.312 -20.641 1 98.69 242 PHE B CA 1
ATOM 4440 C C . PHE B 1 242 ? 12.797 -6.969 -20.406 1 98.69 242 PHE B C 1
ATOM 4442 O O . PHE B 1 242 ? 11.594 -6.91 -20.188 1 98.69 242 PHE B O 1
ATOM 4449 N N . ASN B 1 243 ? 13.594 -5.895 -20.453 1 98.56 243 ASN B N 1
ATOM 4450 C CA . ASN B 1 243 ? 13.094 -4.523 -20.453 1 98.56 243 ASN B CA 1
ATOM 4451 C C . ASN B 1 243 ? 12.328 -4.195 -19.188 1 98.56 243 ASN B C 1
ATOM 4453 O O . ASN B 1 243 ? 11.273 -3.559 -19.234 1 98.56 243 ASN B O 1
ATOM 4457 N N . ASN B 1 244 ? 12.82 -4.691 -18.062 1 98.75 244 ASN B N 1
ATOM 4458 C CA . ASN B 1 244 ? 12.219 -4.336 -16.781 1 98.75 244 ASN B CA 1
ATOM 4459 C C . ASN B 1 244 ? 12.953 -3.176 -16.125 1 98.75 244 ASN B C 1
ATOM 4461 O O . ASN B 1 244 ? 14.141 -2.959 -16.375 1 98.75 244 ASN B O 1
ATOM 4465 N N . SER B 1 245 ? 12.219 -2.424 -15.359 1 98.44 245 SER B N 1
ATOM 4466 C CA . SER B 1 245 ? 12.812 -1.396 -14.508 1 98.44 245 SER B CA 1
ATOM 4467 C C . SER B 1 245 ? 12.859 -1.849 -13.047 1 98.44 245 SER B C 1
ATOM 4469 O O . SER B 1 245 ? 11.82 -2.035 -12.414 1 98.44 245 SER B O 1
ATOM 4471 N N . LEU B 1 246 ? 14.031 -2.152 -12.617 1 98.25 246 LEU B N 1
ATOM 4472 C CA . LEU B 1 246 ? 14.258 -2.492 -11.219 1 98.25 246 LEU B CA 1
ATOM 4473 C C . LEU B 1 246 ? 14.883 -1.317 -10.469 1 98.25 246 LEU B C 1
ATOM 4475 O O . LEU B 1 246 ? 16.031 -0.965 -10.703 1 98.25 246 LEU B O 1
ATOM 4479 N N . TYR B 1 247 ? 14.039 -0.803 -9.555 1 94.12 247 TYR B N 1
ATOM 4480 C CA . TYR B 1 247 ? 14.406 0.492 -8.992 1 94.12 247 TYR B CA 1
ATOM 4481 C C . TYR B 1 247 ? 14.195 0.51 -7.48 1 94.12 247 TYR B C 1
ATOM 4483 O O . TYR B 1 247 ? 13.109 0.188 -6.992 1 94.12 247 TYR B O 1
ATOM 4491 N N . LEU B 1 248 ? 15.312 0.904 -6.711 1 91.75 248 LEU B N 1
ATOM 4492 C CA . LEU B 1 248 ? 15.258 1.148 -5.273 1 91.75 248 LEU B CA 1
ATOM 4493 C C . LEU B 1 248 ? 14.836 -0.11 -4.523 1 91.75 248 LEU B C 1
ATOM 4495 O O . LEU B 1 248 ? 14.094 -0.033 -3.539 1 91.75 248 LEU B O 1
ATOM 4499 N N . ASN B 1 249 ? 15.234 -1.198 -5.082 1 95.31 249 ASN B N 1
ATOM 4500 C CA . ASN B 1 249 ? 15.094 -2.438 -4.324 1 95.31 249 ASN B CA 1
ATOM 4501 C C . ASN B 1 249 ? 16.297 -2.678 -3.416 1 95.31 249 ASN B C 1
ATOM 4503 O O . ASN B 1 249 ? 17.375 -2.104 -3.629 1 95.31 249 ASN B O 1
ATOM 4507 N N . GLY B 1 250 ? 16 -3.516 -2.367 1 92.88 250 GLY B N 1
ATOM 4508 C CA . GLY B 1 250 ? 17.172 -3.992 -1.642 1 92.88 250 GLY B CA 1
ATOM 4509 C C . GLY B 1 250 ? 18.156 -4.742 -2.518 1 92.88 250 GLY B C 1
ATOM 4510 O O . GLY B 1 250 ? 19.328 -4.363 -2.617 1 92.88 250 GLY B O 1
ATOM 4511 N N . VAL B 1 251 ? 17.703 -5.797 -3.037 1 96.88 251 VAL B N 1
ATOM 4512 C CA . VAL B 1 251 ? 18.375 -6.516 -4.109 1 96.88 251 VAL B CA 1
ATOM 4513 C C . VAL B 1 251 ? 17.516 -6.492 -5.371 1 96.88 251 VAL B C 1
ATOM 4515 O O . VAL B 1 251 ? 16.344 -6.867 -5.336 1 96.88 251 VAL B O 1
ATOM 4518 N N . GLY B 1 252 ? 18.125 -5.973 -6.457 1 98.19 252 GLY B N 1
ATOM 4519 C CA . GLY B 1 252 ? 17.344 -5.922 -7.691 1 98.19 252 GLY B CA 1
ATOM 4520 C C . GLY B 1 252 ? 16.875 -7.285 -8.156 1 98.19 252 GLY B C 1
ATOM 4521 O O . GLY B 1 252 ? 15.68 -7.496 -8.367 1 98.19 252 GLY B O 1
ATOM 4522 N N . ALA B 1 253 ? 17.844 -8.172 -8.32 1 98.81 253 ALA B N 1
ATOM 4523 C CA . ALA B 1 253 ? 17.547 -9.555 -8.695 1 98.81 253 ALA B CA 1
ATOM 4524 C C . ALA B 1 253 ? 18.438 -10.531 -7.945 1 98.81 253 ALA B C 1
ATOM 4526 O O . ALA B 1 253 ? 19.656 -10.32 -7.84 1 98.81 253 ALA B O 1
ATOM 4527 N N . TYR B 1 254 ? 17.812 -11.508 -7.434 1 98.69 254 TYR B N 1
ATOM 4528 C CA . TYR B 1 254 ? 18.531 -12.547 -6.715 1 98.69 254 TYR B CA 1
ATOM 4529 C C . TYR B 1 254 ? 18.25 -13.922 -7.309 1 98.69 254 TYR B C 1
ATOM 4531 O O . TYR B 1 254 ? 17.109 -14.414 -7.219 1 98.69 254 TYR B O 1
ATOM 4539 N N . PHE B 1 255 ? 19.266 -14.547 -7.859 1 98.44 255 PHE B N 1
ATOM 4540 C CA . PHE B 1 255 ? 19.156 -15.883 -8.445 1 98.44 255 PHE B CA 1
ATOM 4541 C C . PHE B 1 255 ? 19.781 -16.922 -7.535 1 98.44 255 PHE B C 1
ATOM 4543 O O . PHE B 1 255 ? 21 -17.062 -7.484 1 98.44 255 PHE B O 1
ATOM 4550 N N . ASN B 1 256 ? 18.891 -17.609 -6.91 1 98.06 256 ASN B N 1
ATOM 4551 C CA . ASN B 1 256 ? 19.312 -18.672 -5.988 1 98.06 256 ASN B CA 1
ATOM 4552 C C . ASN B 1 256 ? 19.078 -20.062 -6.578 1 98.06 256 ASN B C 1
ATOM 4554 O O . ASN B 1 256 ? 17.922 -20.453 -6.816 1 98.06 256 ASN B O 1
ATOM 4558 N N . ASP B 1 257 ? 20.156 -20.859 -6.797 1 97.5 257 ASP B N 1
ATOM 4559 C CA . ASP B 1 257 ? 20.078 -22.188 -7.402 1 97.5 257 ASP B CA 1
ATOM 4560 C C . ASP B 1 257 ? 19.281 -22.156 -8.695 1 97.5 257 ASP B C 1
ATOM 4562 O O . ASP B 1 257 ? 18.422 -23.016 -8.93 1 97.5 257 ASP B O 1
ATOM 4566 N N . SER B 1 258 ? 19.422 -21.062 -9.414 1 98.12 258 SER B N 1
ATOM 4567 C CA . SER B 1 258 ? 18.719 -20.844 -10.664 1 98.12 258 SER B CA 1
ATOM 4568 C C . SER B 1 258 ? 19.672 -20.703 -11.836 1 98.12 258 SER B C 1
ATOM 4570 O O . SER B 1 258 ? 20.75 -20.094 -11.695 1 98.12 258 SER B O 1
ATOM 4572 N N . SER B 1 259 ? 19.266 -21.328 -12.945 1 97.62 259 SER B N 1
ATOM 4573 C CA . SER B 1 259 ? 20.219 -21.344 -14.055 1 97.62 259 SER B CA 1
ATOM 4574 C C . SER B 1 259 ? 19.516 -21.141 -15.391 1 97.62 259 SER B C 1
ATOM 4576 O O . SER B 1 259 ? 18.297 -21.266 -15.484 1 97.62 259 SER B O 1
ATOM 4578 N N . ASP B 1 260 ? 20.312 -20.766 -16.375 1 98.19 260 ASP B N 1
ATOM 4579 C CA . ASP B 1 260 ? 19.891 -20.656 -17.766 1 98.19 260 ASP B CA 1
ATOM 4580 C C . ASP B 1 260 ? 18.828 -19.594 -17.953 1 98.19 260 ASP B C 1
ATOM 4582 O O . ASP B 1 260 ? 18 -19.672 -18.859 1 98.19 260 ASP B O 1
ATOM 4586 N N . ASN B 1 261 ? 18.75 -18.625 -17.031 1 98.69 261 ASN B N 1
ATOM 4587 C CA . ASN B 1 261 ? 17.906 -17.453 -17.219 1 98.69 261 ASN B CA 1
ATOM 4588 C C . ASN B 1 261 ? 18.609 -16.391 -18.062 1 98.69 261 ASN B C 1
ATOM 4590 O O . ASN B 1 261 ? 19.844 -16.25 -18.016 1 98.69 261 ASN B O 1
ATOM 4594 N N . THR B 1 262 ? 17.859 -15.734 -18.875 1 98.81 262 THR B N 1
ATOM 4595 C CA . THR B 1 262 ? 18.406 -14.672 -19.703 1 98.81 262 THR B CA 1
ATOM 4596 C C . THR B 1 262 ? 17.891 -13.312 -19.25 1 98.81 262 THR B C 1
ATOM 4598 O O . THR B 1 262 ? 16.672 -13.086 -19.188 1 98.81 262 THR B O 1
ATOM 4601 N N . VAL B 1 263 ? 18.844 -12.383 -18.922 1 98.81 263 VAL B N 1
ATOM 4602 C CA . VAL B 1 263 ? 18.516 -11.078 -18.344 1 98.81 263 VAL B CA 1
ATOM 4603 C C . VAL B 1 263 ? 19.141 -9.977 -19.219 1 98.81 263 VAL B C 1
ATOM 4605 O O . VAL B 1 263 ? 20.359 -9.812 -19.25 1 98.81 263 VAL B O 1
ATOM 4608 N N . TYR B 1 264 ? 18.312 -9.234 -19.875 1 98.5 264 TYR B N 1
ATOM 4609 C CA . TYR B 1 264 ? 18.891 -8.219 -20.75 1 98.5 264 TYR B CA 1
ATOM 4610 C C . TYR B 1 264 ? 17.938 -7.051 -20.938 1 98.5 264 TYR B C 1
ATOM 4612 O O . TYR B 1 264 ? 16.719 -7.203 -20.781 1 98.5 264 TYR B O 1
ATOM 4620 N N . MET B 1 265 ? 18.484 -5.898 -21.188 1 98.19 265 MET B N 1
ATOM 4621 C CA . MET B 1 265 ? 17.797 -4.633 -21.438 1 98.19 265 MET B CA 1
ATOM 4622 C C . MET B 1 265 ? 16.969 -4.215 -20.234 1 98.19 265 MET B C 1
ATOM 4624 O O . MET B 1 265 ? 15.898 -3.625 -20.391 1 98.19 265 MET B O 1
ATOM 4628 N N . ASN B 1 266 ? 17.422 -4.594 -19.125 1 98.62 266 ASN B N 1
ATOM 4629 C CA . ASN B 1 266 ? 16.812 -4.105 -17.891 1 98.62 266 ASN B CA 1
ATOM 4630 C C . ASN B 1 266 ? 17.578 -2.92 -17.312 1 98.62 266 ASN B C 1
ATOM 4632 O O . ASN B 1 266 ? 18.766 -2.764 -17.578 1 98.62 266 ASN B O 1
ATOM 4636 N N . ASP B 1 267 ? 16.844 -2.094 -16.578 1 98.12 267 ASP B N 1
ATOM 4637 C CA . ASP B 1 267 ? 17.469 -1.024 -15.797 1 98.12 267 ASP B CA 1
ATOM 4638 C C . ASP B 1 267 ? 17.609 -1.425 -14.328 1 98.12 267 ASP B C 1
ATOM 4640 O O . ASP B 1 267 ? 16.609 -1.662 -13.648 1 98.12 267 ASP B O 1
ATOM 4644 N N . PHE B 1 268 ? 18.844 -1.504 -13.938 1 97.88 268 PHE B N 1
ATOM 4645 C CA . PHE B 1 268 ? 19.125 -1.84 -12.547 1 97.88 268 PHE B CA 1
ATOM 4646 C C . PHE B 1 268 ? 19.625 -0.618 -11.781 1 97.88 268 PHE B C 1
ATOM 4648 O O . PHE B 1 268 ? 20.766 -0.207 -11.93 1 97.88 268 PHE B O 1
ATOM 4655 N N . VAL B 1 269 ? 18.812 -0.03 -11.016 1 94.88 269 VAL B N 1
ATOM 4656 C CA . VAL B 1 269 ? 19.141 1.074 -10.117 1 94.88 269 VAL B CA 1
ATOM 4657 C C . VAL B 1 269 ? 18.688 0.736 -8.695 1 94.88 269 VAL B C 1
ATOM 4659 O O . VAL B 1 269 ? 17.609 1.16 -8.266 1 94.88 269 VAL B O 1
ATOM 4662 N N . ASN B 1 270 ? 19.516 -0.088 -8 1 94.88 270 ASN B N 1
ATOM 4663 C CA . ASN B 1 270 ? 19.141 -0.642 -6.703 1 94.88 270 ASN B CA 1
ATOM 4664 C C . ASN B 1 270 ? 20.266 -0.509 -5.688 1 94.88 270 ASN B C 1
ATOM 4666 O O . ASN B 1 270 ? 21.375 -0.081 -6.035 1 94.88 270 ASN B O 1
ATOM 4670 N N . TYR B 1 271 ? 19.891 -0.874 -4.367 1 90.19 271 TYR B N 1
ATOM 4671 C CA . TYR B 1 271 ? 20.953 -0.917 -3.367 1 90.19 271 TYR B CA 1
ATOM 4672 C C . TYR B 1 271 ? 22 -1.958 -3.73 1 90.19 271 TYR B C 1
ATOM 4674 O O . TYR B 1 271 ? 23.188 -1.643 -3.822 1 90.19 271 TYR B O 1
ATOM 4682 N N . ILE B 1 272 ? 21.609 -3.188 -3.842 1 93.19 272 ILE B N 1
ATOM 4683 C CA . ILE B 1 272 ? 22.359 -4.23 -4.527 1 93.19 272 ILE B CA 1
ATOM 4684 C C . ILE B 1 272 ? 21.672 -4.574 -5.852 1 93.19 272 ILE B C 1
ATOM 4686 O O . ILE B 1 272 ? 20.5 -4.918 -5.875 1 93.19 272 ILE B O 1
ATOM 4690 N N . ASN B 1 273 ? 22.438 -4.391 -6.91 1 96.5 273 ASN B N 1
ATOM 4691 C CA . ASN B 1 273 ? 21.781 -4.562 -8.203 1 96.5 273 ASN B CA 1
ATOM 4692 C C . ASN B 1 273 ? 21.422 -6.023 -8.453 1 96.5 273 ASN B C 1
ATOM 4694 O O . ASN B 1 273 ? 20.281 -6.328 -8.852 1 96.5 273 ASN B O 1
ATOM 4698 N N . ALA B 1 274 ? 22.328 -6.93 -8.219 1 97.81 274 ALA B N 1
ATOM 4699 C CA . ALA B 1 274 ? 22.016 -8.328 -8.508 1 97.81 274 ALA B CA 1
ATOM 4700 C C . ALA B 1 274 ? 22.953 -9.266 -7.75 1 97.81 274 ALA B C 1
ATOM 4702 O O . ALA B 1 274 ? 24.109 -8.906 -7.465 1 97.81 274 ALA B O 1
ATOM 4703 N N . GLU B 1 275 ? 22.438 -10.359 -7.383 1 97.44 275 GLU B N 1
ATOM 4704 C CA . GLU B 1 275 ? 23.172 -11.5 -6.844 1 97.44 275 GLU B CA 1
ATOM 4705 C C . GLU B 1 275 ? 22.844 -12.773 -7.609 1 97.44 275 GLU B C 1
ATOM 4707 O O . GLU B 1 275 ? 21.672 -13.125 -7.77 1 97.44 275 GLU B O 1
ATOM 4712 N N . ASP B 1 276 ? 23.922 -13.414 -8.094 1 97.88 276 ASP B N 1
ATOM 4713 C CA . ASP B 1 276 ? 23.75 -14.609 -8.914 1 97.88 276 ASP B CA 1
ATOM 4714 C C . ASP B 1 276 ? 24.516 -15.789 -8.32 1 97.88 276 ASP B C 1
ATOM 4716 O O . ASP B 1 276 ? 25.75 -15.867 -8.438 1 97.88 276 ASP B O 1
ATOM 4720 N N . GLU B 1 277 ? 23.781 -16.719 -7.734 1 96.75 277 GLU B N 1
ATOM 4721 C CA . GLU B 1 277 ? 24.375 -17.906 -7.156 1 96.75 277 GLU B CA 1
ATOM 4722 C C . GLU B 1 277 ? 24.234 -19.109 -8.086 1 96.75 277 GLU B C 1
ATOM 4724 O O . GLU B 1 277 ? 24.438 -20.25 -7.672 1 96.75 277 GLU B O 1
ATOM 4729 N N . GLY B 1 278 ? 23.797 -18.875 -9.219 1 95.69 278 GLY B N 1
ATOM 4730 C CA . GLY B 1 278 ? 23.672 -19.875 -10.273 1 95.69 278 GLY B CA 1
ATOM 4731 C C . GLY B 1 278 ? 24.484 -19.547 -11.508 1 95.69 278 GLY B C 1
ATOM 4732 O O . GLY B 1 278 ? 25.578 -18.984 -11.398 1 95.69 278 GLY B O 1
ATOM 4733 N N . THR B 1 279 ? 24.078 -20.078 -12.648 1 95.81 279 THR B N 1
ATOM 4734 C CA . THR B 1 279 ? 24.672 -19.812 -13.953 1 95.81 279 THR B CA 1
ATOM 4735 C C . THR B 1 279 ? 23.641 -19.234 -14.914 1 95.81 279 THR B C 1
ATOM 4737 O O . THR B 1 279 ? 22.812 -19.969 -15.453 1 95.81 279 THR B O 1
ATOM 4740 N N . ASN B 1 280 ? 23.766 -17.859 -15.055 1 98 280 ASN B N 1
ATOM 4741 C CA . ASN B 1 280 ? 22.766 -17.156 -15.859 1 98 280 ASN B CA 1
ATOM 4742 C C . ASN B 1 280 ? 23.406 -16.266 -16.906 1 98 280 ASN B C 1
ATOM 4744 O O . ASN B 1 280 ? 24.609 -16.016 -16.859 1 98 280 ASN B O 1
ATOM 4748 N N . PHE B 1 281 ? 22.578 -15.922 -17.906 1 98.19 281 PHE B N 1
ATOM 4749 C CA . PHE B 1 281 ? 23.031 -15.047 -18.984 1 98.19 281 PHE B CA 1
ATOM 4750 C C . PHE B 1 281 ? 22.578 -13.617 -18.734 1 98.19 281 PHE B C 1
ATOM 4752 O O . PHE B 1 281 ? 21.375 -13.352 -18.672 1 98.19 281 PHE B O 1
ATOM 4759 N N . TRP B 1 282 ? 23.578 -12.695 -18.703 1 98.5 282 TRP B N 1
ATOM 4760 C CA . TRP B 1 282 ? 23.234 -11.32 -18.344 1 98.5 282 TRP B CA 1
ATOM 4761 C C . TRP B 1 282 ? 23.328 -10.406 -19.562 1 98.5 282 TRP B C 1
ATOM 4763 O O . TRP B 1 282 ? 23.266 -9.18 -19.438 1 98.5 282 TRP B O 1
ATOM 4773 N N . ASN B 1 283 ? 23.547 -11.039 -20.703 1 98.5 283 ASN B N 1
ATOM 4774 C CA . ASN B 1 283 ? 23.484 -10.352 -22 1 98.5 283 ASN B CA 1
ATOM 4775 C C . ASN B 1 283 ? 23.156 -11.312 -23.125 1 98.5 283 ASN B C 1
ATOM 4777 O O . ASN B 1 283 ? 23.25 -12.531 -22.969 1 98.5 283 ASN B O 1
ATOM 4781 N N . THR B 1 284 ? 22.688 -10.664 -24.141 1 97.38 284 THR B N 1
ATOM 4782 C CA . THR B 1 284 ? 22.625 -11.375 -25.406 1 97.38 284 THR B CA 1
ATOM 4783 C C . THR B 1 284 ? 23.875 -11.125 -26.234 1 97.38 284 THR B C 1
ATOM 4785 O O . THR B 1 284 ? 24.906 -10.711 -25.688 1 97.38 284 THR B O 1
ATOM 4788 N N . SER B 1 285 ? 23.766 -11.406 -27.547 1 96.38 285 SER B N 1
ATOM 4789 C CA . SER B 1 285 ? 24.906 -11.164 -28.422 1 96.38 285 SER B CA 1
ATOM 4790 C C . SER B 1 285 ? 25.062 -9.68 -28.719 1 96.38 285 SER B C 1
ATOM 4792 O O . SER B 1 285 ? 26.109 -9.242 -29.188 1 96.38 285 SER B O 1
ATOM 4794 N N . SER B 1 286 ? 24.047 -8.938 -28.328 1 95.44 286 SER B N 1
ATOM 4795 C CA . SER B 1 286 ? 24.094 -7.562 -28.828 1 95.44 286 SER B CA 1
ATOM 4796 C C . SER B 1 286 ? 23.875 -6.566 -27.688 1 95.44 286 SER B C 1
ATOM 4798 O O . SER B 1 286 ? 24.156 -5.371 -27.844 1 95.44 286 SER B O 1
ATOM 4800 N N . THR B 1 287 ? 23.344 -7.043 -26.609 1 96.56 287 THR B N 1
ATOM 4801 C CA . THR B 1 287 ? 23.016 -6.07 -25.562 1 96.56 287 THR B CA 1
ATOM 4802 C C . THR B 1 287 ? 22.953 -6.738 -24.203 1 96.56 287 THR B C 1
ATOM 4804 O O . THR B 1 287 ? 22.703 -7.941 -24.094 1 96.56 287 THR B O 1
ATOM 4807 N N . GLY B 1 288 ? 23.297 -5.965 -23.172 1 98.25 288 GLY B N 1
ATOM 4808 C CA . GLY B 1 288 ? 23.125 -6.379 -21.781 1 98.25 288 GLY B CA 1
ATOM 4809 C C . GLY B 1 288 ? 22.125 -5.539 -21.031 1 98.25 288 GLY B C 1
ATOM 4810 O O . GLY B 1 288 ? 21 -5.316 -21.5 1 98.25 288 GLY B O 1
ATOM 4811 N N . ASN B 1 289 ? 22.516 -5.152 -19.828 1 98.38 289 ASN B N 1
ATOM 4812 C CA . ASN B 1 289 ? 21.641 -4.371 -18.953 1 98.38 289 ASN B CA 1
ATOM 4813 C C . ASN B 1 289 ? 22.25 -3.016 -18.625 1 98.38 289 ASN B C 1
ATOM 4815 O O . ASN B 1 289 ? 23.453 -2.812 -18.797 1 98.38 289 ASN B O 1
ATOM 4819 N N . TYR B 1 290 ? 21.391 -2.068 -18.234 1 98.12 290 TYR B N 1
ATOM 4820 C CA . TYR B 1 290 ? 21.875 -0.826 -17.641 1 98.12 290 TYR B CA 1
ATOM 4821 C C . TYR B 1 290 ? 22.094 -0.985 -16.141 1 98.12 290 TYR B C 1
ATOM 4823 O O . TYR B 1 290 ? 21.219 -1.51 -15.438 1 98.12 290 TYR B O 1
ATOM 4831 N N . TRP B 1 291 ? 23.266 -0.602 -15.773 1 97.38 291 TRP B N 1
ATOM 4832 C CA . TRP B 1 291 ? 23.625 -0.645 -14.359 1 97.38 291 TRP B CA 1
ATOM 4833 C C . TRP B 1 291 ? 24 0.744 -13.852 1 97.38 291 TRP B C 1
ATOM 4835 O O . TRP B 1 291 ? 24.953 1.356 -14.344 1 97.38 291 TRP B O 1
ATOM 4845 N N . ASP B 1 292 ? 23.328 1.161 -12.82 1 93.31 292 ASP B N 1
ATOM 4846 C CA . ASP B 1 292 ? 23.594 2.506 -12.32 1 93.31 292 ASP B CA 1
ATOM 4847 C C . ASP B 1 292 ? 25.016 2.604 -11.742 1 93.31 292 ASP B C 1
ATOM 4849 O O . ASP B 1 292 ? 25.609 3.686 -11.711 1 93.31 292 ASP B O 1
ATOM 4853 N N . LYS B 1 293 ? 25.625 1.548 -11.406 1 89.62 293 LYS B N 1
ATOM 4854 C CA . LYS B 1 293 ? 26.938 1.521 -10.742 1 89.62 293 LYS B CA 1
ATOM 4855 C C . LYS B 1 293 ? 28.031 1.131 -11.719 1 89.62 293 LYS B C 1
ATOM 4857 O O . LYS B 1 293 ? 29.156 0.836 -11.312 1 89.62 293 LYS B O 1
ATOM 4862 N N . TYR B 1 294 ? 27.672 0.994 -12.961 1 95.31 294 TYR B N 1
ATOM 4863 C CA . TYR B 1 294 ? 28.688 0.684 -13.969 1 95.31 294 TYR B CA 1
ATOM 4864 C C . TYR B 1 294 ? 29.562 1.901 -14.266 1 95.31 294 TYR B C 1
ATOM 4866 O O . TYR B 1 294 ? 29.047 2.988 -14.531 1 95.31 294 TYR B O 1
ATOM 4874 N N . SER B 1 295 ? 30.891 1.731 -14.18 1 92.38 295 SER B N 1
ATOM 4875 C CA . SER B 1 295 ? 31.812 2.854 -14.328 1 92.38 295 SER B CA 1
ATOM 4876 C C . SER B 1 295 ? 32.781 2.625 -15.492 1 92.38 295 SER B C 1
ATOM 4878 O O . SER B 1 295 ? 33.812 3.297 -15.594 1 92.38 295 SER B O 1
ATOM 4880 N N . GLY B 1 296 ? 32.5 1.68 -16.297 1 93.69 296 GLY B N 1
ATOM 4881 C CA . GLY B 1 296 ? 33.375 1.44 -17.438 1 93.69 296 GLY B CA 1
ATOM 4882 C C . GLY B 1 296 ? 33.219 2.502 -18.516 1 93.69 296 GLY B C 1
ATOM 4883 O O . GLY B 1 296 ? 32.281 3.283 -18.516 1 93.69 296 GLY B O 1
ATOM 4884 N N . ASP B 1 297 ? 34.219 2.492 -19.453 1 93.94 297 ASP B N 1
ATOM 4885 C CA . ASP B 1 297 ? 34.25 3.469 -20.531 1 93.94 297 ASP B CA 1
ATOM 4886 C C . ASP B 1 297 ? 33.594 2.914 -21.797 1 93.94 297 ASP B C 1
ATOM 4888 O O . ASP B 1 297 ? 33.375 1.702 -21.906 1 93.94 297 ASP B O 1
ATOM 4892 N N . ASP B 1 298 ? 33.125 3.762 -22.562 1 93.69 298 ASP B N 1
ATOM 4893 C CA . ASP B 1 298 ? 32.656 3.467 -23.922 1 93.69 298 ASP B CA 1
ATOM 4894 C C . ASP B 1 298 ? 33.469 4.254 -24.953 1 93.69 298 ASP B C 1
ATOM 4896 O O . ASP B 1 298 ? 33 5.238 -25.5 1 93.69 298 ASP B O 1
ATOM 4900 N N . ALA B 1 299 ? 34.625 3.74 -25.234 1 94.19 299 ALA B N 1
ATOM 4901 C CA . ALA B 1 299 ? 35.625 4.465 -26.047 1 94.19 299 ALA B CA 1
ATOM 4902 C C . ALA B 1 299 ? 35.156 4.543 -27.5 1 94.19 299 ALA B C 1
ATOM 4904 O O . ALA B 1 299 ? 35.469 5.512 -28.203 1 94.19 299 ALA B O 1
ATOM 4905 N N . ASN B 1 300 ? 34.438 3.52 -27.891 1 93.56 300 ASN B N 1
ATOM 4906 C CA . ASN B 1 300 ? 34.062 3.492 -29.297 1 93.56 300 ASN B CA 1
ATOM 4907 C C . ASN B 1 300 ? 32.688 4.105 -29.516 1 93.56 300 ASN B C 1
ATOM 4909 O O . ASN B 1 300 ? 32.219 4.199 -30.656 1 93.56 300 ASN B O 1
ATOM 4913 N N . GLY B 1 301 ? 31.906 4.434 -28.484 1 91.88 301 GLY B N 1
ATOM 4914 C CA . GLY B 1 301 ? 30.672 5.195 -28.562 1 91.88 301 GLY B CA 1
ATOM 4915 C C . GLY B 1 301 ? 29.484 4.363 -28.984 1 91.88 301 GLY B C 1
ATOM 4916 O O . GLY B 1 301 ? 28.469 4.902 -29.453 1 91.88 301 GLY B O 1
ATOM 4917 N N . ASP B 1 302 ? 29.594 3.074 -28.922 1 92.88 302 ASP B N 1
ATOM 4918 C CA . ASP B 1 302 ? 28.484 2.232 -29.375 1 92.88 302 ASP B CA 1
ATOM 4919 C C . ASP B 1 302 ? 27.453 2.049 -28.281 1 92.88 302 ASP B C 1
ATOM 4921 O O . ASP B 1 302 ? 26.5 1.274 -28.438 1 92.88 302 ASP B O 1
ATOM 4925 N N . ARG B 1 303 ? 27.656 2.621 -27.172 1 94 303 ARG B N 1
ATOM 4926 C CA . ARG B 1 303 ? 26.75 2.668 -26.031 1 94 303 ARG B CA 1
ATOM 4927 C C . ARG B 1 303 ? 26.797 1.367 -25.234 1 94 303 ARG B C 1
ATOM 4929 O O . ARG B 1 303 ? 25.891 1.064 -24.469 1 94 303 ARG B O 1
ATOM 4936 N N . ILE B 1 304 ? 27.781 0.568 -25.516 1 96.44 304 ILE B N 1
ATOM 4937 C CA . ILE B 1 304 ? 28.094 -0.614 -24.719 1 96.44 304 ILE B CA 1
ATOM 4938 C C . ILE B 1 304 ? 29.438 -0.412 -24.016 1 96.44 304 ILE B C 1
ATOM 4940 O O . ILE B 1 304 ? 30.422 -0.04 -24.641 1 96.44 304 ILE B O 1
ATOM 4944 N N . GLY B 1 305 ? 29.422 -0.654 -22.734 1 96.94 305 GLY B N 1
ATOM 4945 C CA . GLY B 1 305 ? 30.656 -0.508 -21.984 1 96.94 305 GLY B CA 1
ATOM 4946 C C . GLY B 1 305 ? 31.766 -1.413 -22.484 1 96.94 305 GLY B C 1
ATOM 4947 O O . GLY B 1 305 ? 31.516 -2.553 -22.891 1 96.94 305 GLY B O 1
ATOM 4948 N N . ASP B 1 306 ? 33 -0.938 -22.375 1 96.44 306 ASP B N 1
ATOM 4949 C CA . ASP B 1 306 ? 34.125 -1.643 -22.938 1 96.44 306 ASP B CA 1
ATOM 4950 C C . ASP B 1 306 ? 34.594 -2.754 -22 1 96.44 306 ASP B C 1
ATOM 4952 O O . ASP B 1 306 ? 35.406 -3.615 -22.406 1 96.44 306 ASP B O 1
ATOM 4956 N N . THR B 1 307 ? 34.125 -2.723 -20.766 1 97.12 307 THR B N 1
ATOM 4957 C CA . THR B 1 307 ? 34.438 -3.77 -19.797 1 97.12 307 THR B CA 1
ATOM 4958 C C . THR B 1 307 ? 33.156 -4.391 -19.25 1 97.12 307 THR B C 1
ATOM 4960 O O . THR B 1 307 ? 32.125 -3.73 -19.172 1 97.12 307 THR B O 1
ATOM 4963 N N . PRO B 1 308 ? 33.281 -5.645 -18.891 1 97.25 308 PRO B N 1
ATOM 4964 C CA . PRO B 1 308 ? 32.062 -6.277 -18.344 1 97.25 308 PRO B CA 1
ATOM 4965 C C . PRO B 1 308 ? 31.656 -5.703 -17 1 97.25 308 PRO B C 1
ATOM 4967 O O . PRO B 1 308 ? 32.469 -5.145 -16.281 1 97.25 308 PRO B O 1
ATOM 4970 N N . TYR B 1 309 ? 30.375 -5.754 -16.75 1 97.38 309 TYR B N 1
ATOM 4971 C CA . TYR B 1 309 ? 29.875 -5.535 -15.391 1 97.38 309 TYR B CA 1
ATOM 4972 C C . TYR B 1 309 ? 29.859 -6.836 -14.594 1 97.38 309 TYR B C 1
ATOM 4974 O O . TYR B 1 309 ? 29.219 -7.805 -14.992 1 97.38 309 TYR B O 1
ATOM 4982 N N . VAL B 1 310 ? 30.531 -6.859 -13.484 1 96.38 310 VAL B N 1
ATOM 4983 C CA . VAL B 1 310 ? 30.656 -8.086 -12.703 1 96.38 310 VAL B CA 1
ATOM 4984 C C . VAL B 1 310 ? 29.484 -8.203 -11.734 1 96.38 310 VAL B C 1
ATOM 4986 O O . VAL B 1 310 ? 29.266 -7.324 -10.898 1 96.38 310 VAL B O 1
ATOM 4989 N N . ILE B 1 311 ? 28.734 -9.219 -11.883 1 95.94 311 ILE B N 1
ATOM 4990 C CA . ILE B 1 311 ? 27.609 -9.484 -10.992 1 95.94 311 ILE B CA 1
ATOM 4991 C C . ILE B 1 311 ? 28.094 -10.242 -9.758 1 95.94 311 ILE B C 1
ATOM 4993 O O . ILE B 1 311 ? 27.719 -9.906 -8.633 1 95.94 311 ILE B O 1
ATOM 4997 N N . ASN B 1 312 ? 28.719 -11.234 -9.938 1 92.5 312 ASN B N 1
ATOM 4998 C CA . ASN B 1 312 ? 29.281 -12.078 -8.891 1 92.5 312 ASN B CA 1
ATOM 4999 C C . ASN B 1 312 ? 30.672 -12.586 -9.258 1 92.5 312 ASN B C 1
ATOM 5001 O O . ASN B 1 312 ? 30.812 -13.43 -10.148 1 92.5 312 ASN B O 1
ATOM 5005 N N . GLU B 1 313 ? 31.641 -12.25 -8.461 1 89.44 313 GLU B N 1
ATOM 5006 C CA . GLU B 1 313 ? 33.031 -12.625 -8.75 1 89.44 313 GLU B CA 1
ATOM 5007 C C . GLU B 1 313 ? 33.25 -14.109 -8.516 1 89.44 313 GLU B C 1
ATOM 5009 O O . GLU B 1 313 ? 33.969 -14.758 -9.266 1 89.44 313 GLU B O 1
ATOM 5014 N N . THR B 1 314 ? 32.594 -14.578 -7.555 1 89.25 314 THR B N 1
ATOM 5015 C CA . THR B 1 314 ? 32.844 -15.961 -7.148 1 89.25 314 THR B CA 1
ATOM 5016 C C . THR B 1 314 ? 32.312 -16.922 -8.211 1 89.25 314 THR B C 1
ATOM 5018 O O . THR B 1 314 ? 33 -17.891 -8.578 1 89.25 314 THR B O 1
ATOM 5021 N N . THR B 1 315 ? 31.156 -16.672 -8.781 1 88.5 315 THR B N 1
ATOM 5022 C CA . THR B 1 315 ? 30.547 -17.562 -9.758 1 88.5 315 THR B CA 1
ATOM 5023 C C . THR B 1 315 ? 30.984 -17.188 -11.172 1 88.5 315 THR B C 1
ATOM 5025 O O . THR B 1 315 ? 30.781 -17.969 -12.109 1 88.5 315 THR B O 1
ATOM 5028 N N . GLY B 1 316 ? 31.609 -16.016 -11.328 1 91.38 316 GLY B N 1
ATOM 5029 C CA . GLY B 1 316 ? 32.031 -15.547 -12.633 1 91.38 316 GLY B CA 1
ATOM 5030 C C . GLY B 1 316 ? 30.891 -14.922 -13.43 1 91.38 316 GLY B C 1
ATOM 5031 O O . GLY B 1 316 ? 31.031 -14.688 -14.633 1 91.38 316 GLY B O 1
ATOM 5032 N N . SER B 1 317 ? 29.797 -14.656 -12.836 1 94.75 317 SER B N 1
ATOM 5033 C CA . SER B 1 317 ? 28.641 -14.062 -13.492 1 94.75 317 SER B CA 1
ATOM 5034 C C . SER B 1 317 ? 28.906 -12.617 -13.891 1 94.75 317 SER B C 1
ATOM 5036 O O . SER B 1 317 ? 29.219 -11.773 -13.047 1 94.75 317 SER B O 1
ATOM 5038 N N . LYS B 1 318 ? 28.766 -12.352 -15.234 1 97.62 318 LYS B N 1
ATOM 5039 C CA . LYS B 1 318 ? 29.062 -11.023 -15.758 1 97.62 318 LYS B CA 1
ATOM 5040 C C . LYS B 1 318 ? 28.094 -10.633 -16.875 1 97.62 318 LYS B C 1
ATOM 5042 O O . LYS B 1 318 ? 27.578 -11.5 -17.578 1 97.62 318 LYS B O 1
ATOM 5047 N N . ASP B 1 319 ? 27.891 -9.406 -16.938 1 98.25 319 ASP B N 1
ATOM 5048 C CA . ASP B 1 319 ? 27.312 -8.781 -18.125 1 98.25 319 ASP B CA 1
ATOM 5049 C C . ASP B 1 319 ? 28.406 -8.227 -19.031 1 98.25 319 ASP B C 1
ATOM 5051 O O . ASP B 1 319 ? 29.031 -7.215 -18.719 1 98.25 319 ASP B O 1
ATOM 5055 N N . TYR B 1 320 ? 28.594 -8.82 -20.188 1 97.75 320 TYR B N 1
ATOM 5056 C CA . TYR B 1 320 ? 29.688 -8.453 -21.078 1 97.75 320 TYR B CA 1
ATOM 5057 C C . TYR B 1 320 ? 29.297 -7.281 -21.969 1 97.75 320 TYR B C 1
ATOM 5059 O O . TYR B 1 320 ? 30.125 -6.781 -22.734 1 97.75 320 TYR B O 1
ATOM 5067 N N . MET B 1 321 ? 28.062 -6.906 -21.859 1 97.69 321 MET B N 1
ATOM 5068 C CA . MET B 1 321 ? 27.562 -5.84 -22.734 1 97.69 321 MET B CA 1
ATOM 5069 C C . MET B 1 321 ? 26.781 -4.805 -21.938 1 97.69 321 MET B C 1
ATOM 5071 O O . MET B 1 321 ? 25.656 -4.465 -22.297 1 97.69 321 MET B O 1
ATOM 5075 N N . PRO B 1 322 ? 27.391 -4.273 -20.875 1 98.12 322 PRO B N 1
ATOM 5076 C CA . PRO B 1 322 ? 26.656 -3.279 -20.094 1 98.12 322 PRO B CA 1
ATOM 5077 C C . PRO B 1 322 ? 26.297 -2.035 -20.906 1 98.12 322 PRO B C 1
ATOM 5079 O O . PRO B 1 322 ? 27.125 -1.532 -21.656 1 98.12 322 PRO B O 1
ATOM 5082 N N . LEU B 1 323 ? 25.141 -1.578 -20.688 1 96.94 323 LEU B N 1
ATOM 5083 C CA . LEU B 1 323 ? 24.625 -0.443 -21.453 1 96.94 323 LEU B CA 1
ATOM 5084 C C . LEU B 1 323 ? 25.062 0.875 -20.828 1 96.94 323 LEU B C 1
ATOM 5086 O O . LEU B 1 323 ? 25.062 1.01 -19.594 1 96.94 323 LEU B O 1
ATOM 5090 N N . MET B 1 324 ? 25.453 1.84 -21.625 1 93.38 324 MET B N 1
ATOM 5091 C CA . MET B 1 324 ? 25.828 3.182 -21.203 1 93.38 324 MET B CA 1
ATOM 5092 C C . MET B 1 324 ? 24.641 4.137 -21.266 1 93.38 324 MET B C 1
ATOM 5094 O O . MET B 1 324 ? 23.75 3.957 -22.094 1 93.38 324 MET B O 1
ATOM 5098 N N . ASN B 1 325 ? 24.609 4.988 -20.219 1 79.31 325 ASN B N 1
ATOM 5099 C CA . ASN B 1 325 ? 23.547 6 -20.219 1 79.31 325 ASN B CA 1
ATOM 5100 C C . ASN B 1 325 ? 23.531 6.781 -21.531 1 79.31 325 ASN B C 1
ATOM 5102 O O . ASN B 1 325 ? 24.562 6.957 -22.188 1 79.31 325 ASN B O 1
ATOM 5106 N N . GLU B 1 326 ? 22.469 6.938 -22.156 1 60.66 326 GLU B N 1
ATOM 5107 C CA . GLU B 1 326 ? 22.422 7.852 -23.297 1 60.66 326 GLU B CA 1
ATOM 5108 C C . GLU B 1 326 ? 22.984 9.227 -22.922 1 60.66 326 GLU B C 1
ATOM 5110 O O . GLU B 1 326 ? 22.594 9.797 -21.891 1 60.66 326 GLU B O 1
ATOM 5115 N N . THR B 1 327 ? 24.297 9.336 -23 1 46.97 327 THR B N 1
ATOM 5116 C CA . THR B 1 327 ? 24.781 10.711 -22.875 1 46.97 327 THR B CA 1
ATOM 5117 C C . THR B 1 327 ? 23.766 11.695 -23.453 1 46.97 327 THR B C 1
ATOM 5119 O O . THR B 1 327 ? 23.281 11.5 -24.562 1 46.97 327 THR B O 1
ATOM 5122 N N . SER B 1 328 ? 22.953 12.312 -22.625 1 39.84 328 SER B N 1
ATOM 5123 C CA . SER B 1 328 ? 22.438 13.547 -23.219 1 39.84 328 SER B CA 1
ATOM 5124 C C . SER B 1 328 ? 23.531 14.312 -23.938 1 39.84 328 SER B C 1
ATOM 5126 O O . SER B 1 328 ? 24.422 14.891 -23.297 1 39.84 328 SER B O 1
ATOM 5128 N N . SER B 1 329 ? 24.172 13.867 -24.859 1 35.84 329 SER B N 1
ATOM 5129 C CA . SER B 1 329 ? 24.938 14.766 -25.719 1 35.84 329 SER B CA 1
ATOM 5130 C C . SER B 1 329 ? 24.125 16.016 -26.062 1 35.84 329 SER B C 1
ATOM 5132 O O . SER B 1 329 ? 23.797 16.25 -27.234 1 35.84 329 SER B O 1
ATOM 5134 N N . TYR B 1 330 ? 23.125 16.438 -25.375 1 29.5 330 TYR B N 1
ATOM 5135 C CA . TYR B 1 330 ? 22.734 17.812 -25.625 1 29.5 330 TYR B CA 1
ATOM 5136 C C . TYR B 1 330 ? 23.859 18.781 -25.234 1 29.5 330 TYR B C 1
ATOM 5138 O O . TYR B 1 330 ? 24.109 19 -24.047 1 29.5 330 TYR B O 1
ATOM 5146 N N . GLU B 1 331 ? 24.969 18.672 -25.844 1 31.22 331 GLU B N 1
ATOM 5147 C CA . GLU B 1 331 ? 25.594 19.984 -25.938 1 31.22 331 GLU B CA 1
ATOM 5148 C C . GLU B 1 331 ? 24.578 21.062 -26.281 1 31.22 331 GLU B C 1
ATOM 5150 O O . GLU B 1 331 ? 24 21.062 -27.375 1 31.22 331 GLU B O 1
ATOM 5155 N N . VAL B 1 332 ? 23.922 21.609 -25.328 1 29.89 332 VAL B N 1
ATOM 5156 C CA . VAL B 1 332 ? 23.312 22.906 -25.578 1 29.89 332 VAL B CA 1
ATOM 5157 C C . VAL B 1 332 ? 24.328 23.828 -26.266 1 29.89 332 VAL B C 1
ATOM 5159 O O . VAL B 1 332 ? 25.359 24.188 -25.656 1 29.89 332 VAL B O 1
ATOM 5162 N N . SER B 1 333 ? 24.547 23.688 -27.5 1 27.66 333 SER B N 1
ATOM 5163 C CA . SER B 1 333 ? 25.062 24.828 -28.25 1 27.66 333 SER B CA 1
ATOM 5164 C C . SER B 1 333 ? 24.328 26.109 -27.891 1 27.66 333 SER B C 1
ATOM 5166 O O . SER B 1 333 ? 23.094 26.188 -28.016 1 27.66 333 SER B O 1
ATOM 5168 N N . GLU B 1 334 ? 24.797 26.797 -26.844 1 28.75 334 GLU B N 1
ATOM 5169 C CA . GLU B 1 334 ? 24.531 28.203 -26.578 1 28.75 334 GLU B CA 1
ATOM 5170 C C . GLU B 1 334 ? 24.562 29.031 -27.875 1 28.75 334 GLU B C 1
ATOM 5172 O O . GLU B 1 334 ? 25.625 29.344 -28.391 1 28.75 334 GLU B O 1
ATOM 5177 N N . ASN B 1 335 ? 23.797 28.656 -28.859 1 26.56 335 ASN B N 1
ATOM 5178 C CA . ASN B 1 335 ? 23.547 29.734 -29.812 1 26.56 335 ASN B CA 1
ATOM 5179 C C . ASN B 1 335 ? 23 30.984 -29.109 1 26.56 335 ASN B C 1
ATOM 5181 O O . ASN B 1 335 ? 21.906 30.938 -28.547 1 26.56 335 ASN B O 1
ATOM 5185 N N . GLU B 1 336 ? 23.906 31.859 -28.547 1 28.42 336 GLU B N 1
ATOM 5186 C CA . GLU B 1 336 ? 23.766 33.281 -28.266 1 28.42 336 GLU B CA 1
ATOM 5187 C C . GLU B 1 336 ? 22.922 33.969 -29.328 1 28.42 336 GLU B C 1
ATOM 5189 O O . GLU B 1 336 ? 23.391 34.219 -30.438 1 28.42 336 GLU B O 1
ATOM 5194 N N . SER B 1 337 ? 21.766 33.469 -29.688 1 26.14 337 SER B N 1
ATOM 5195 C CA . SER B 1 337 ? 20.984 34.406 -30.484 1 26.14 337 SER B CA 1
ATOM 5196 C C . SER B 1 337 ? 20.859 35.75 -29.766 1 26.14 337 SER B C 1
ATOM 5198 O O . SER B 1 337 ? 20.359 35.812 -28.656 1 26.14 337 SER B O 1
ATOM 5200 N N . GLU B 1 338 ? 21.781 36.656 -30.016 1 25.3 338 GLU B N 1
ATOM 5201 C CA . GLU B 1 338 ? 21.641 38.125 -29.938 1 25.3 338 GLU B CA 1
ATOM 5202 C C . GLU B 1 338 ? 20.266 38.562 -30.422 1 25.3 338 GLU B C 1
ATOM 5204 O O . GLU B 1 338 ? 20 38.562 -31.625 1 25.3 338 GLU B O 1
ATOM 5209 N N . VAL B 1 339 ? 19.297 37.969 -29.859 1 28.08 339 VAL B N 1
ATOM 5210 C CA . VAL B 1 339 ? 18.047 38.656 -30.156 1 28.08 339 VAL B CA 1
ATOM 5211 C C . VAL B 1 339 ? 18.203 40.156 -29.828 1 28.08 339 VAL B C 1
ATOM 5213 O O . VAL B 1 339 ? 18.547 40.5 -28.688 1 28.08 339 VAL B O 1
ATOM 5216 N N . ASP B 1 340 ? 18.516 40.938 -30.781 1 26.27 340 ASP B N 1
ATOM 5217 C CA . ASP B 1 340 ? 18.406 42.406 -30.906 1 26.27 340 ASP B CA 1
ATOM 5218 C C . ASP B 1 340 ? 17.031 42.875 -30.422 1 26.27 340 ASP B C 1
ATOM 5220 O O . ASP B 1 340 ? 16 42.406 -30.906 1 26.27 340 ASP B O 1
ATOM 5224 N N . GLY B 1 341 ? 16.844 43.094 -29.094 1 24.8 341 GLY B N 1
ATOM 5225 C CA . GLY B 1 341 ? 15.789 43.781 -28.359 1 24.8 341 GLY B CA 1
ATOM 5226 C C . GLY B 1 341 ? 15.227 44.969 -29.078 1 24.8 341 GLY B C 1
ATOM 5227 O O . GLY B 1 341 ? 14.555 45.812 -28.484 1 24.8 341 GLY B O 1
ATOM 5228 N N . ASN B 1 342 ? 15.562 45.219 -30.375 1 24.31 342 ASN B N 1
ATOM 5229 C CA . ASN B 1 342 ? 15.102 46.531 -30.812 1 24.31 342 ASN B CA 1
ATOM 5230 C C . ASN B 1 342 ? 13.586 46.562 -30.984 1 24.31 342 ASN B C 1
ATOM 5232 O O . ASN B 1 342 ? 13.047 47.469 -31.625 1 24.31 342 ASN B O 1
ATOM 5236 N N . GLU B 1 343 ? 12.836 45.438 -30.828 1 23.62 343 GLU B N 1
ATOM 5237 C CA . GLU B 1 343 ? 11.547 45.875 -31.375 1 23.62 343 GLU B CA 1
ATOM 5238 C C . GLU B 1 343 ? 10.883 46.906 -30.484 1 23.62 343 GLU B C 1
ATOM 5240 O O . GLU B 1 343 ? 10.703 46.688 -29.297 1 23.62 343 GLU B O 1
ATOM 5245 N N . THR B 1 344 ? 10.945 48.156 -30.922 1 26.14 344 THR B N 1
ATOM 5246 C CA . THR B 1 344 ? 10.281 49.406 -30.578 1 26.14 344 THR B CA 1
ATOM 5247 C C . THR B 1 344 ? 8.766 49.25 -30.578 1 26.14 344 THR B C 1
ATOM 5249 O O . THR B 1 344 ? 8.172 48.938 -31.625 1 26.14 344 THR B O 1
ATOM 5252 N N . PHE B 1 345 ? 8.273 48.5 -29.625 1 23.7 345 PHE B N 1
ATOM 5253 C CA . PHE B 1 345 ? 6.824 48.656 -29.547 1 23.7 345 PHE B CA 1
ATOM 5254 C C . PHE B 1 345 ? 6.438 50.125 -29.625 1 23.7 345 PHE B C 1
ATOM 5256 O O . PHE B 1 345 ? 6.879 50.938 -28.812 1 23.7 345 PHE B O 1
ATOM 5263 N N . VAL B 1 346 ? 6.133 50.531 -30.797 1 24.81 346 VAL B N 1
ATOM 5264 C CA . VAL B 1 346 ? 5.438 51.75 -31.188 1 24.81 346 VAL B CA 1
ATOM 5265 C C . VAL B 1 346 ? 4.121 51.875 -30.422 1 24.81 346 VAL B C 1
ATOM 5267 O O . VAL B 1 346 ? 3.297 50.969 -30.453 1 24.81 346 VAL B O 1
ATOM 5270 N N . THR B 1 347 ? 4.27 52.5 -29.297 1 24.38 347 THR B N 1
ATOM 5271 C CA . THR B 1 347 ? 3.205 53.125 -28.5 1 24.38 347 THR B CA 1
ATOM 5272 C C . THR B 1 347 ? 2.229 53.875 -29.406 1 24.38 347 THR B C 1
ATOM 5274 O O . THR B 1 347 ? 2.596 54.875 -30.031 1 24.38 347 THR B O 1
ATOM 5277 N N . ASN B 1 348 ? 1.605 53.188 -30.406 1 22.58 348 ASN B N 1
ATOM 5278 C CA . ASN B 1 348 ? 0.466 54.031 -30.75 1 22.58 348 ASN B CA 1
ATOM 5279 C C . ASN B 1 348 ? -0.572 54.062 -29.641 1 22.58 348 ASN B C 1
ATOM 5281 O O . ASN B 1 348 ? -0.797 53.031 -28.969 1 22.58 348 ASN B O 1
#

Foldseek 3Di:
DPPPPPPPPPPPPPPPPVPAEEFEEDCVPPTPYNAPQVCQVPGAANHEYEYEQDAHAAQHEREHQYEYEYPCDDDPNPGAREQEYDDELEESYEYEEENYEDEAHEFEYHYPPDPRFYEDHEYELYEAYEYYNYEYECGQEYYEYENYEHYEYYAYEAEDYAEDYEYENYEHYEYYAYEAYAYQERYEYACYEHYEYEQYEQAQYQERYEYECYEHYEHEAYEFENYQERYEYYNYEHYEAYQYEQEAYVESYEAHNYEHYAAAAYEAHYVHRYHHPYYYHQDDPATGYEDPPDDADDPPPPQFGCAWAANDPVVRDTHRTYGHDPPPVPPVPPPPPPPPPPDPPDPD/DPPPPPPPPPPPPPPPPVPAEEFEEDCVPPTPYNAPQVCQVPGAANHEYEYEQDAHAAQHEREHQYEYEYPCDDDDHPGAREQEYDDELEESYEYEEENYEDEAHEFEYHYPPDPRFYEDHEYELYEAYEYYNYEYEQGQEYYEYENYEHYEYYAYEAEDYAEDYEYENYEHYEYYAYEAYAYQERYEYACYEHYEYEQYEQAQYQERYEYECYEHYEHEAYEFENYQERYEYYNYEHYEAYQYEQEAYVESYEAHNYEHYAAAAYEAHYVHRYHHPYYYHQDDPATGYEYPPDDADDPPPPQFGCAWAANDPVVRDTHRTYGHDPPPPPPVPPPPPPPPPPPPPPPD

Nearest PDB structures (foldseek):
  7o13-assembly1_A  TM=5.319E-01  e=5.483E-07  Stutzerimonas stutzeri ATCC 14405 = CCUG 16156
  8jhh-assembly1_B  TM=6.385E-01  e=4.651E-04  Microdochium nivale
  6k0v-assembly4_D  TM=5.040E-01  e=9.382E-05  Paenibacillus glycanilyticus
  5zkw-assembly1_B  TM=5.615E-01  e=6.223E-04  Pseudarthrobacter chlorophenolicus A6
  5w5p-assembly1_A  TM=4.098E-01  e=2.541E-03  Acinetobacter phage AM24